Protein 2AB5 (pdb70)

Secondary structure (DSSP, 8-state):
------THHHHHHHHHHHHEEEEEEEETTEEEEEEEE--GGGHHHHHHHHHHHT--EEE---B---S--B--EEEE--HHHIIIIIHHHHHH----TTHHHHHHHHHHHHTT---GGGPPP----SS-SS-HHHHHT-TTHHHHHHHHHHHHEEEEEE------EEEEEE-------HHHHHTT--S----TTS----B--HHHHHHH--TTT-SS---SHHHHHHHHHHHHHTT-HHHHTTS---S--/-------THHHHHHHHHHHHEEEEEEEETTEEEEEEEE--GGGHHHHHHHHHHHS--EEE---B---S--B--EEEE--HHHIIIIIHHHHHH----TTHHHHHHHHHHHHTT--BGGGPPP----SS-SS-HHHHHT-TTHHHHHHHHHHHHEEEEEE--EEEEEE-------HHHHHTT--S-----SS----B--HHHHHHH--TTT-SS---SHHHHHHHHHHHHHTTSHHHHTTS---S--

Solvent-accessible surface area: 26210 Å² total

CATH classification: 3.10.28.10 (+1 more: 3.10.28.10)

Sequence (495 aa):
KLNTDNPIYAYIVGLFEGDGWITISKKGKYLLYELGIEHIRDIQLLYKIKNILGIGKVTIKKLKKDGTIKECKFNVRNKNHLKNIIIPIFNKYPLTNKHYDYLYFKDNLLKDIKYYNDLSYYLRPIKPFNTTEDILNKNYFSSWLIGFFEAKSCFSIYKPNKKKTASFEVSNNNEVLAIKSYLKINNNIYNEFNNSKTTKSINDIKNVVFINNNPIKLLGYKKLQYLLFLKDLRTITKYNNYFKIPSKYHKLNTDNPIYAYIVGLFEGDGWITISKKGKYLLYELGIEHIRDIQLLYKIKNILGIGKVTIKKLKKDGTIKECKFNVRNKNHLKNIIIPIFNKYPLTNKHYDYLYFKDNLLKDIKYYNDLSYYLRPIKPFNTTEDILNKNYFSSWLIGFFEAKSCFSIYKKTASFEVSNNNEVLAIKSYLKINNNIYNEFNNSKTTKSINDIKNVVFINNNPIKLLGYKKLQYLLFLKDLRTITKYNNYFKIPSKY

B-factor: mean 38.39, std 15.93, range [10.38, 107.74]

Organism: Saccharomyces cerevisiae (strain ATCC 204508 / S288c) (NCBI:txid559292)

Nearest PDB structures (foldseek):
  2ab5-assembly1_A  TM=1.003E+00  e=1.690E-45  Saccharomyces cerevisiae
  2ab5-assembly1_B  TM=9.841E-01  e=4.768E-43  Saccharomyces cerevisiae
  2qoj-assembly1_Z  TM=9.303E-01  e=8.336E-30  Aspergillus nidulans FGSC A4
  3eh8-assembly3_G  TM=9.379E-01  e=1.084E-28  Aspergillus nidulans
  3uvf-assembly2_B  TM=9.415E-01  e=1.457E-26  Trichoderma reesei

GO terms:
  GO:0003723 RNA binding (F, IDA)
  GO:0090615 mitochondrial mRNA processing (P, IDA)
  GO:0000372 Group I intron splicing (P, IDA)
  GO:0005739 mitochondrion (C, IC)
  GO:0090615 mitochondrial mRNA processing (P, IMP)
  GO:0006397 mRNA processing (P, IDA)

InterPro domains:
  IPR004860 Homing endonuclease, LAGLIDADG domain [PF00961] (269-367)
  IPR004860 Homing endonuclease, LAGLIDADG domain [PF00961] (405-499)
  IPR005797 Cytochrome b/b6, N-terminal domain [PF00033] (18-199)
  IPR005797 Cytochrome b/b6, N-terminal domain [PS51002] (1-219)
  IPR016174 Di-haem cytochrome, transmembrane [SSF81342] (3-243)
  IPR027387 Cytochrome b/b6-like domain superfamily [G3DSA:1.20.810.10] (2-198)
  IPR027434 Homing endonuclease [G3DSA:3.10.28.10] (250-383)
  IPR027434 Homing endonuclease [G3DSA:3.10.28.10] (384-517)
  IPR027434 Homing endonuclease [SSF55608] (261-371)
  IPR027434 Homing endonuclease [SSF55608] (393-511)
  IPR048259 Cytochrome b/b6, N-terminal domain, eukaryotic/bacterial [cd00284] (8-174)

Foldseek 3Di:
DDDQPDLLLLLVVLQCVQFWAFAWDDDDFWIWTKTKGDAPQFQVVLVVVCVVQVDWDKAKDWDAVVGDTHIIMTMHGDLVSCVPGVLVSCVVNPFWLSSVRVVLSVVCSVVVPTTPVVRDDDDRDLDTPDALVRLLPDPSNLSSVQSNCLRFKAWDWDDDVHPIFTKIKGWASDSNVNCCVVLVPDAFDFQDPPGTMIDGDLVSVVSVLSQVVDPRHNDGVSRVRNLVRLVVLCVDVVNVVVDPNDPHD/DADDAPDLLLLLVQLQCVQFWAWAWDDDDQWIWTKTKGDAPQFQVVLVVVCVVQVAWDKAKDWDAVVGDTHIIMTMHGDLVSCVGGVLVSCVVNPFWLSSVNVVLSVVCSVVVDITPVVRDDDDRDPDTPDALVVLLVDPSNLSSVQSNCLRFKAWDAPPHWTKIKGWAPTSNVNVCVVLVPDQDDWQDPNGIMIDTDQVSVVSVLSQVPDPRHNDTVSRVRNLVNLVVLCPDVVRVVVDPSDDDD

Radius of gyration: 25.49 Å; Cα contacts (8 Å, |Δi|>4): 781; chains: 2; bounding box: 71×50×75 Å

Structure (mmCIF, N/CA/C/O backbone):
data_2AB5
#
_entry.id   2AB5
#
_cell.length_a   63.600
_cell.length_b   80.200
_cell.length_c   66.400
_cell.angle_alpha   90.00
_cell.angle_beta   115.50
_cell.angle_gamma   90.00
#
_symmetry.space_group_name_H-M   'P 1 21 1'
#
loop_
_entity.id
_entity.type
_entity.pdbx_description
1 polymer 'mRNA maturase'
2 non-polymer 'SULFATE ION'
3 water water
#
loop_
_atom_site.group_PDB
_atom_site.id
_atom_site.type_symbol
_atom_site.label_atom_id
_atom_site.label_alt_id
_atom_site.label_comp_id
_atom_site.label_asym_id
_atom_site.label_entity_id
_atom_site.label_seq_id
_atom_site.pdbx_PDB_ins_code
_atom_site.Cartn_x
_atom_site.Cartn_y
_atom_site.Cartn_z
_atom_site.occupancy
_atom_site.B_iso_or_equiv
_atom_site.auth_seq_id
_atom_site.auth_comp_id
_atom_site.auth_asym_id
_atom_site.auth_atom_id
_atom_site.pdbx_PDB_model_num
ATOM 1 N N . LYS A 1 9 ? 10.008 42.506 6.180 1.00 58.52 257 LYS A N 1
ATOM 2 C CA . LYS A 1 9 ? 8.557 42.396 6.280 1.00 58.73 257 LYS A CA 1
ATOM 3 C C . LYS A 1 9 ? 8.031 41.160 5.536 1.00 58.55 257 LYS A C 1
ATOM 4 O O . LYS A 1 9 ? 8.446 40.875 4.407 1.00 55.95 257 LYS A O 1
ATOM 10 N N . LEU A 1 10 ? 7.112 40.437 6.179 1.00 57.96 258 LEU A N 1
ATOM 11 C CA . LEU A 1 10 ? 6.510 39.226 5.610 1.00 54.84 258 LEU A CA 1
ATOM 12 C C . LEU A 1 10 ? 5.484 39.554 4.530 1.00 51.10 258 LEU A C 1
ATOM 13 O O . LEU A 1 10 ? 4.624 40.414 4.724 1.00 49.02 258 LEU A O 1
ATOM 18 N N . ASN A 1 11 ? 5.579 38.866 3.396 1.00 48.23 259 ASN A N 1
ATOM 19 C CA . ASN A 1 11 ? 4.624 39.078 2.318 1.00 49.03 259 ASN A CA 1
ATOM 20 C C . ASN A 1 11 ? 3.337 38.340 2.725 1.00 47.86 259 ASN A C 1
ATOM 21 O O . ASN A 1 11 ? 3.361 37.135 3.006 1.00 49.33 259 ASN A O 1
ATOM 26 N N . THR A 1 12 ? 2.222 39.065 2.756 1.00 41.69 260 THR A N 1
ATOM 27 C CA . THR A 1 12 ? 0.948 38.495 3.176 1.00 40.37 260 THR A CA 1
ATOM 28 C C . THR A 1 12 ? -0.120 38.409 2.068 1.00 41.70 260 THR A C 1
ATOM 29 O O . THR A 1 12 ? -1.330 38.458 2.337 1.00 41.97 260 THR A O 1
ATOM 33 N N . ASP A 1 13 ? 0.330 38.265 0.828 1.00 39.21 261 ASP A N 1
ATOM 34 C CA . ASP A 1 13 ? -0.576 38.162 -0.314 1.00 41.05 261 ASP A CA 1
ATOM 35 C C . ASP A 1 13 ? -1.237 36.799 -0.471 1.00 37.17 261 ASP A C 1
ATOM 36 O O . ASP A 1 13 ? -2.187 36.659 -1.229 1.00 34.86 261 ASP A O 1
ATOM 41 N N . ASN A 1 14 ? -0.721 35.802 0.238 1.00 33.97 262 ASN A N 1
ATOM 42 C CA . ASN A 1 14 ? -1.247 34.453 0.138 1.00 31.73 262 ASN A CA 1
ATOM 43 C C . ASN A 1 14 ? -2.539 34.256 0.921 1.00 27.17 262 ASN A C 1
ATOM 44 O O . ASN A 1 14 ? -2.564 34.390 2.144 1.00 26.76 262 ASN A O 1
ATOM 49 N N . PRO A 1 15 ? -3.638 33.934 0.217 1.00 25.25 263 PRO A N 1
ATOM 50 C CA . PRO A 1 15 ? -4.917 33.725 0.898 1.00 23.38 263 PRO A CA 1
ATOM 51 C C . PRO A 1 15 ? -4.909 32.525 1.843 1.00 19.06 263 PRO A C 1
ATOM 52 O O . PRO A 1 15 ? -5.859 32.338 2.584 1.00 15.40 263 PRO A O 1
ATOM 56 N N . ILE A 1 16 ? -3.858 31.702 1.824 1.00 19.74 264 ILE A N 1
ATOM 57 C CA . ILE A 1 16 ? -3.872 30.558 2.740 1.00 19.99 264 ILE A CA 1
ATOM 58 C C . ILE A 1 16 ? -3.688 31.040 4.187 1.00 17.89 264 ILE A C 1
ATOM 59 O O . ILE A 1 16 ? -4.003 30.328 5.149 1.00 17.95 264 ILE A O 1
ATOM 64 N N . TYR A 1 17 ? -3.211 32.273 4.331 1.00 20.12 265 TYR A N 1
ATOM 65 C CA . TYR A 1 17 ? -3.028 32.883 5.655 1.00 20.73 265 TYR A CA 1
ATOM 66 C C . TYR A 1 17 ? -4.401 33.236 6.217 1.00 18.36 265 TYR A C 1
ATOM 67 O O . TYR A 1 17 ? -4.594 33.290 7.431 1.00 19.95 265 TYR A O 1
ATOM 76 N N . ALA A 1 18 ? -5.363 33.489 5.333 1.00 21.85 266 ALA A N 1
ATOM 77 C CA . ALA A 1 18 ? -6.734 33.807 5.774 1.00 21.86 266 ALA A CA 1
ATOM 78 C C . ALA A 1 18 ? -7.374 32.505 6.229 1.00 22.90 266 ALA A C 1
ATOM 79 O O . ALA A 1 18 ? -8.214 32.483 7.128 1.00 23.64 266 ALA A O 1
ATOM 81 N N . TYR A 1 19 ? -6.983 31.415 5.571 1.00 23.12 267 TYR A N 1
ATOM 82 C CA . TYR A 1 19 ? -7.479 30.100 5.921 1.00 22.11 267 TYR A CA 1
ATOM 83 C C . TYR A 1 19 ? -6.904 29.800 7.308 1.00 23.41 267 TYR A C 1
ATOM 84 O O . TYR A 1 19 ? -7.608 29.306 8.184 1.00 25.40 267 TYR A O 1
ATOM 93 N N . ILE A 1 20 ? -5.622 30.107 7.509 1.00 24.04 268 ILE A N 1
ATOM 94 C CA . ILE A 1 20 ? -4.997 29.883 8.813 1.00 25.78 268 ILE A CA 1
ATOM 95 C C . ILE A 1 20 ? -5.754 30.659 9.898 1.00 23.03 268 ILE A C 1
ATOM 96 O O . ILE A 1 20 ? -6.082 30.105 10.944 1.00 24.70 268 ILE A O 1
ATOM 101 N N . VAL A 1 21 ? -6.028 31.938 9.657 1.00 20.72 269 VAL A N 1
ATOM 102 C CA . VAL A 1 21 ? -6.756 32.733 10.644 1.00 19.38 269 VAL A CA 1
ATOM 103 C C . VAL A 1 21 ? -8.115 32.098 10.910 1.00 19.41 269 VAL A C 1
ATOM 104 O O . VAL A 1 21 ? -8.581 32.033 12.052 1.00 18.53 269 VAL A O 1
ATOM 108 N N . GLY A 1 22 ? -8.755 31.618 9.849 1.00 22.81 270 GLY A N 1
ATOM 109 C CA . GLY A 1 22 ? -10.058 30.989 10.002 1.00 17.19 270 GLY A CA 1
ATOM 110 C C . GLY A 1 22 ? -9.988 29.751 10.885 1.00 21.27 270 GLY A C 1
ATOM 111 O O . GLY A 1 22 ? -10.910 29.489 11.663 1.00 19.15 270 GLY A O 1
ATOM 112 N N . LEU A 1 23 ? -8.900 28.986 10.760 1.00 19.56 271 LEU A N 1
ATOM 113 C CA . LEU A 1 23 ? -8.695 27.772 11.550 1.00 21.16 271 LEU A CA 1
ATOM 114 C C . LEU A 1 23 ? -8.424 28.104 13.020 1.00 22.91 271 LEU A C 1
ATOM 115 O O . LEU A 1 23 ? -9.004 27.497 13.917 1.00 18.49 271 LEU A O 1
ATOM 120 N N . PHE A 1 24 ? -7.535 29.062 13.269 1.00 25.79 272 PHE A N 1
ATOM 121 C CA . PHE A 1 24 ? -7.239 29.442 14.645 1.00 24.12 272 PHE A CA 1
ATOM 122 C C . PHE A 1 24 ? -8.445 30.077 15.332 1.00 23.05 272 PHE A C 1
ATOM 123 O O . PHE A 1 24 ? -8.709 29.814 16.505 1.00 20.28 272 PHE A O 1
ATOM 131 N N . GLU A 1 25 ? -9.196 30.898 14.610 1.00 23.04 273 GLU A N 1
ATOM 132 C CA . GLU A 1 25 ? -10.366 31.521 15.220 1.00 22.95 273 GLU A CA 1
ATOM 133 C C . GLU A 1 25 ? -11.348 30.454 15.685 1.00 24.53 273 GLU A C 1
ATOM 134 O O . GLU A 1 25 ? -12.069 30.641 16.666 1.00 26.86 273 GLU A O 1
ATOM 140 N N . GLY A 1 26 ? -11.361 29.322 14.991 1.00 27.91 274 GLY A N 1
ATOM 141 C CA . GLY A 1 26 ? -12.269 28.255 15.358 1.00 28.30 274 GLY A CA 1
ATOM 142 C C . GLY A 1 26 ? -11.806 27.333 16.474 1.00 31.87 274 GLY A C 1
ATOM 143 O O . GLY A 1 26 ? -12.580 27.034 17.369 1.00 37.13 274 GLY A O 1
ATOM 144 N N . ASP A 1 27 ? -10.558 26.878 16.435 1.00 31.96 275 ASP A N 1
ATOM 145 C CA . ASP A 1 27 ? -10.045 25.958 17.455 1.00 31.08 275 ASP A CA 1
ATOM 146 C C . ASP A 1 27 ? -8.817 26.481 18.196 1.00 30.80 275 ASP A C 1
ATOM 147 O O . ASP A 1 27 ? -8.249 25.775 19.023 1.00 32.00 275 ASP A O 1
ATOM 152 N N . GLY A 1 28 ? -8.389 27.697 17.884 1.00 29.27 276 GLY A N 1
ATOM 153 C CA . GLY A 1 28 ? -7.213 28.229 18.540 1.00 26.02 276 GLY A CA 1
ATOM 154 C C . GLY A 1 28 ? -7.469 29.332 19.544 1.00 24.95 276 GLY A C 1
ATOM 155 O O . GLY A 1 28 ? -8.607 29.614 19.939 1.00 22.48 276 GLY A O 1
ATOM 156 N N . TRP A 1 29 ? -6.378 29.968 19.945 1.00 27.35 277 TRP A N 1
ATOM 157 C CA . TRP A 1 29 ? -6.410 31.052 20.911 1.00 24.43 277 TRP A CA 1
ATOM 158 C C . TRP A 1 29 ? -5.122 31.841 20.769 1.00 25.99 277 TRP A C 1
ATOM 159 O O . TRP A 1 29 ? -4.098 31.301 20.343 1.00 26.33 277 TRP A O 1
ATOM 170 N N . ILE A 1 30 ? -5.188 33.127 21.103 1.00 27.31 278 ILE A N 1
ATOM 171 C CA . ILE A 1 30 ? -4.026 34.003 21.074 1.00 26.79 278 ILE A CA 1
ATOM 172 C C . ILE A 1 30 ? -4.225 34.794 22.366 1.00 27.79 278 ILE A C 1
ATOM 173 O O . ILE A 1 30 ? -5.091 35.665 22.477 1.00 26.79 278 ILE A O 1
ATOM 178 N N . THR A 1 31 ? -3.420 34.446 23.359 1.00 27.27 279 THR A N 1
ATOM 179 C CA . THR A 1 31 ? -3.555 35.020 24.684 1.00 28.87 279 THR A CA 1
ATOM 180 C C . THR A 1 3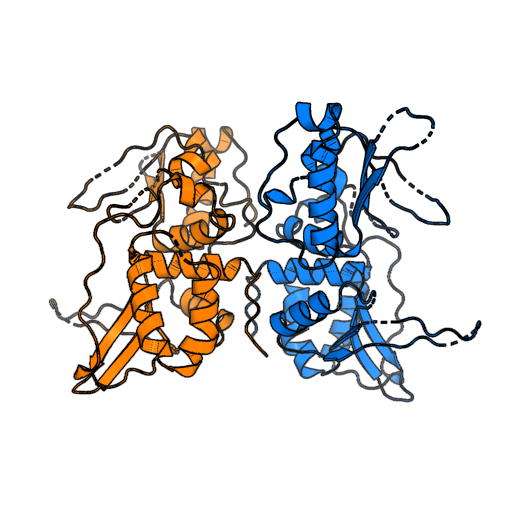1 ? -2.258 35.408 25.381 1.00 28.44 279 THR A C 1
ATOM 181 O O . THR A 1 31 ? -1.169 35.010 24.974 1.00 29.80 279 THR A O 1
ATOM 185 N N . ILE A 1 32 ? -2.405 36.181 26.451 1.00 32.57 280 ILE A N 1
ATOM 186 C CA . ILE A 1 32 ? -1.283 36.597 27.291 1.00 33.94 280 ILE A CA 1
ATOM 187 C C . ILE A 1 32 ? -1.619 35.981 28.651 1.00 33.25 280 ILE A C 1
ATOM 188 O O . ILE A 1 32 ? -2.693 36.223 29.192 1.00 31.79 280 ILE A O 1
ATOM 193 N N . SER A 1 33 ? -0.716 35.176 29.192 1.00 35.58 281 SER A N 1
ATOM 194 C CA . SER A 1 33 ? -0.970 34.529 30.473 1.00 39.88 281 SER A CA 1
ATOM 195 C C . SER A 1 33 ? 0.148 34.778 31.471 1.00 41.41 281 SER A C 1
ATOM 196 O O . SER A 1 33 ? 1.298 35.009 31.093 1.00 40.45 281 SER A O 1
ATOM 199 N N . LYS A 1 34 ? -0.212 34.718 32.748 1.00 46.05 282 LYS A N 1
ATOM 200 C CA . LYS A 1 34 ? 0.714 34.929 33.856 1.00 49.24 282 LYS A CA 1
ATOM 201 C C . LYS A 1 34 ? 1.612 33.718 34.065 1.00 52.08 282 LYS A C 1
ATOM 202 O O . LYS A 1 34 ? 1.303 32.616 33.621 1.00 52.69 282 LYS A O 1
ATOM 206 N N . LYS A 1 35 ? 2.734 33.940 34.736 1.00 57.45 283 LYS A N 1
ATOM 207 C CA . LYS A 1 35 ? 3.694 32.884 35.049 1.00 61.54 283 LYS A CA 1
ATOM 208 C C . LYS A 1 35 ? 4.489 33.437 36.220 1.00 63.66 283 LYS A C 1
ATOM 209 O O . LYS A 1 35 ? 5.725 33.462 36.212 1.00 64.08 283 LYS A O 1
ATOM 212 N N . GLY A 1 36 ? 3.745 33.885 37.227 1.00 65.20 284 GLY A N 1
ATOM 213 C CA . GLY A 1 36 ? 4.346 34.484 38.402 1.00 66.16 284 GLY A CA 1
ATOM 214 C C . GLY A 1 36 ? 4.348 35.982 38.163 1.00 65.98 284 GLY A C 1
ATOM 215 O O . GLY A 1 36 ? 3.291 36.612 38.147 1.00 66.41 284 GLY A O 1
ATOM 216 N N . LYS A 1 37 ? 5.532 36.552 37.967 1.00 65.43 285 LYS A N 1
ATOM 217 C CA . LYS A 1 37 ? 5.652 37.980 37.701 1.00 64.72 285 LYS A CA 1
ATOM 218 C C . LYS A 1 37 ? 5.697 38.214 36.195 1.00 62.02 285 LYS A C 1
ATOM 219 O O . LYS A 1 37 ? 5.281 39.263 35.711 1.00 60.93 285 LYS A O 1
ATOM 225 N N . TYR A 1 38 ? 6.206 37.219 35.470 1.00 60.55 286 TYR A N 1
ATOM 226 C CA . TYR A 1 38 ? 6.334 37.273 34.013 1.00 59.22 286 TYR A CA 1
ATOM 227 C C . TYR A 1 38 ? 5.019 37.112 33.239 1.00 54.36 286 TYR A C 1
ATOM 228 O O . TYR A 1 38 ? 3.941 37.001 33.822 1.00 53.85 286 TYR A O 1
ATOM 237 N N . LEU A 1 39 ? 5.134 37.096 31.913 1.00 49.40 287 LEU A N 1
ATOM 238 C CA . LEU A 1 39 ? 3.989 36.950 31.015 1.00 42.92 287 LEU A CA 1
ATOM 239 C C . LEU A 1 39 ? 4.295 36.010 29.857 1.00 38.78 287 LEU A C 1
ATOM 240 O O . LEU A 1 39 ? 5.338 36.112 29.227 1.00 36.32 287 LEU A O 1
ATOM 245 N N . LEU A 1 40 ? 3.392 35.085 29.573 1.00 36.94 288 LEU A N 1
ATOM 246 C CA . LEU A 1 40 ? 3.611 34.206 28.434 1.00 37.97 288 LEU A CA 1
ATOM 247 C C . LEU A 1 40 ? 2.710 34.677 27.291 1.00 33.99 288 LEU A C 1
ATOM 248 O O . LEU A 1 40 ? 1.519 34.914 27.487 1.00 30.95 288 LEU A O 1
ATOM 253 N N . TYR A 1 41 ? 3.283 34.850 26.109 1.00 32.30 289 TYR A N 1
ATOM 254 C CA . TYR A 1 41 ? 2.476 35.246 24.961 1.00 31.48 289 TYR A CA 1
ATOM 255 C C . TYR A 1 41 ? 2.370 33.980 24.138 1.00 29.97 289 TYR A C 1
ATOM 256 O O . TYR A 1 41 ? 3.382 33.339 23.861 1.00 31.62 289 TYR A O 1
ATOM 265 N N . GLU A 1 42 ? 1.158 33.607 23.747 1.00 28.21 290 GLU A N 1
ATOM 266 C CA . GLU A 1 42 ? 1.021 32.398 22.976 1.00 25.66 290 GLU A CA 1
ATOM 267 C C . GLU A 1 42 ? -0.100 32.339 21.944 1.00 28.07 290 GLU A C 1
ATOM 268 O O . GLU A 1 42 ? -1.256 32.658 22.246 1.00 23.68 290 GLU A O 1
ATOM 274 N N . LEU A 1 43 ? 0.262 31.949 20.720 1.00 24.20 291 LEU A N 1
ATOM 275 C CA . LEU A 1 43 ? -0.733 31.724 19.671 1.00 25.73 291 LEU A CA 1
ATOM 276 C C . LEU A 1 43 ? -0.742 30.200 19.731 1.00 25.00 291 LEU A C 1
ATOM 277 O O . LEU A 1 43 ? 0.308 29.567 19.603 1.00 23.02 291 LEU A O 1
ATOM 282 N N . GLY A 1 44 ? -1.903 29.602 19.952 1.00 21.89 292 GLY A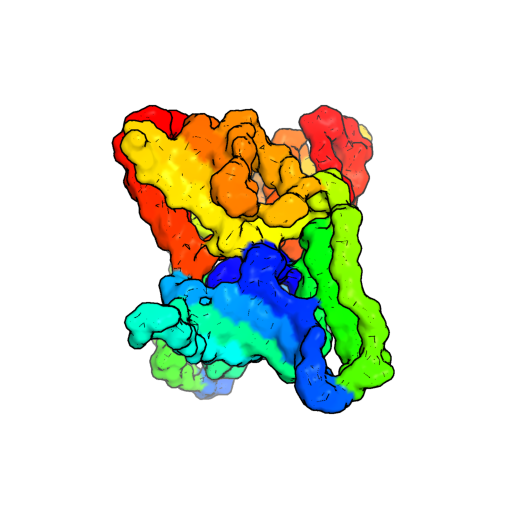 N 1
ATOM 283 C CA . GLY A 1 44 ? -1.914 28.162 20.036 1.00 22.35 292 GLY A CA 1
ATOM 284 C C . GLY A 1 44 ? -3.163 27.516 19.499 1.00 21.91 292 GLY A C 1
ATOM 285 O O . GLY A 1 44 ? -4.161 28.191 19.230 1.00 17.66 292 GLY A O 1
ATOM 286 N N . ILE A 1 45 ? -3.096 26.197 19.345 1.00 22.12 293 ILE A N 1
ATOM 287 C CA . ILE A 1 45 ? -4.225 25.435 18.847 1.00 25.06 293 ILE A CA 1
ATOM 288 C C . ILE A 1 45 ? -4.123 23.971 19.280 1.00 25.81 293 ILE A C 1
ATOM 289 O O . ILE A 1 45 ? -3.042 23.372 19.279 1.00 27.61 293 ILE A O 1
ATOM 294 N N . GLU A 1 46 ? -5.259 23.401 19.651 1.00 25.14 294 GLU A N 1
ATOM 295 C CA . GLU A 1 46 ? -5.306 22.025 20.089 1.00 29.86 294 GLU A CA 1
ATOM 296 C C . GLU A 1 46 ? -6.339 21.286 19.254 1.00 31.30 294 GLU A C 1
ATOM 297 O O . GLU A 1 46 ? -7.459 21.761 19.080 1.00 33.11 294 GLU A O 1
ATOM 311 N N . HIS A 1 48 ? -7.556 16.991 17.792 1.00 28.80 296 HIS A N 1
ATOM 312 C CA . HIS A 1 48 ? -7.502 15.564 18.089 1.00 27.78 296 HIS A CA 1
ATOM 313 C C . HIS A 1 48 ? -6.314 14.982 17.351 1.00 26.99 296 HIS A C 1
ATOM 314 O O . HIS A 1 48 ? -5.807 15.601 16.409 1.00 25.49 296 HIS A O 1
ATOM 321 N N . ILE A 1 49 ? -5.865 13.805 17.784 1.00 22.99 297 ILE A N 1
ATOM 322 C CA . ILE A 1 49 ? -4.714 13.144 17.161 1.00 20.62 297 ILE A CA 1
ATOM 323 C C . ILE A 1 49 ? -4.890 12.894 15.648 1.00 18.96 297 ILE A C 1
ATOM 324 O O . ILE A 1 49 ? -3.917 12.822 14.903 1.00 14.46 297 ILE A O 1
ATOM 329 N N . ARG A 1 50 ? -6.137 12.757 15.210 1.00 17.91 298 ARG A N 1
ATOM 330 C CA . ARG A 1 50 ? -6.457 12.542 13.805 1.00 18.35 298 ARG A CA 1
ATOM 331 C C . ARG A 1 50 ? -5.922 13.704 12.927 1.00 18.28 298 ARG A C 1
ATOM 332 O O . ARG A 1 50 ? -5.702 13.533 11.727 1.00 24.97 298 ARG A O 1
ATOM 340 N N . ASP A 1 51 ? -5.692 14.874 13.518 1.00 19.54 299 ASP A N 1
ATOM 341 C CA . ASP A 1 51 ? -5.161 16.019 12.760 1.00 20.59 299 ASP A CA 1
ATOM 342 C C . ASP A 1 51 ? -3.716 16.427 13.076 1.00 22.76 299 ASP A C 1
ATOM 343 O O . ASP A 1 51 ? -3.324 17.570 12.835 1.00 23.56 299 ASP A O 1
ATOM 348 N N . ILE A 1 52 ? -2.913 15.508 13.594 1.00 21.18 300 ILE A N 1
ATOM 349 C CA . ILE A 1 52 ? -1.532 15.860 13.908 1.00 24.96 300 ILE A CA 1
ATOM 350 C C . ILE A 1 52 ? -0.775 16.268 12.644 1.00 24.57 300 ILE A C 1
ATOM 351 O O . ILE A 1 52 ? 0.085 17.156 12.677 1.00 25.78 300 ILE A O 1
ATOM 356 N N . GLN A 1 53 ? -1.102 15.633 11.525 1.00 21.10 301 GLN A N 1
ATOM 357 C CA . GLN A 1 53 ? -0.455 15.971 10.262 1.00 23.85 301 GLN A CA 1
ATOM 358 C C . GLN A 1 53 ? -0.809 17.400 9.855 1.00 24.09 301 GLN A C 1
ATOM 359 O O . GLN A 1 53 ? 0.010 18.112 9.268 1.00 26.02 301 GLN A O 1
ATOM 365 N N . LEU A 1 54 ? -2.037 17.809 10.162 1.00 24.06 302 LEU A N 1
ATOM 366 C CA . LEU A 1 54 ? -2.488 19.158 9.852 1.00 23.91 302 LEU A CA 1
ATOM 367 C C . LEU A 1 54 ? -1.664 20.181 10.653 1.00 26.86 302 LEU A C 1
ATOM 368 O O . LEU A 1 54 ? -1.305 21.242 10.131 1.00 25.31 302 LEU A O 1
ATOM 373 N N . LEU A 1 55 ? -1.378 19.879 11.919 1.00 24.11 303 LEU A N 1
ATOM 374 C CA . LEU A 1 55 ? -0.590 20.814 12.722 1.00 24.26 303 LEU A CA 1
ATOM 375 C C . LEU A 1 55 ? 0.802 20.962 12.104 1.00 22.28 303 LEU A C 1
ATOM 376 O O . LEU A 1 55 ? 1.342 22.066 12.035 1.00 21.22 303 LEU A O 1
ATOM 381 N N . TYR A 1 56 ? 1.364 19.859 11.611 1.00 24.47 304 TYR A N 1
ATOM 382 C CA . TYR A 1 56 ? 2.669 19.911 10.959 1.00 22.89 304 TYR A CA 1
ATOM 383 C C . TYR A 1 56 ? 2.636 20.735 9.667 1.00 26.43 304 TYR A C 1
ATOM 384 O O . TYR A 1 56 ? 3.648 21.335 9.284 1.00 26.12 304 TYR A O 1
ATOM 393 N N . LYS A 1 57 ? 1.490 20.747 8.985 1.00 23.91 305 LYS A N 1
ATOM 394 C CA . LYS A 1 57 ? 1.352 21.554 7.775 1.00 22.88 305 LYS A CA 1
ATOM 395 C C . LYS A 1 57 ? 1.360 23.027 8.203 1.00 21.87 305 LYS A C 1
ATOM 396 O O . LYS A 1 57 ? 2.059 23.844 7.616 1.00 22.83 305 LYS A O 1
ATOM 402 N N . ILE A 1 58 ? 0.579 23.361 9.227 1.00 20.82 306 ILE A N 1
ATOM 403 C CA . ILE A 1 58 ? 0.548 24.727 9.742 1.00 21.67 306 ILE A CA 1
ATOM 404 C C . ILE A 1 58 ? 1.990 25.171 10.058 1.00 23.79 306 ILE A C 1
ATOM 405 O O . ILE A 1 58 ? 2.440 26.213 9.600 1.00 24.34 306 ILE A O 1
ATOM 410 N N . LYS A 1 59 ? 2.708 24.349 10.822 1.00 25.96 307 LYS A N 1
ATOM 411 C CA . LYS A 1 59 ? 4.093 24.623 11.212 1.00 29.22 307 LYS A CA 1
ATOM 412 C C . LYS A 1 59 ? 5.004 24.935 10.022 1.00 30.20 307 LYS A C 1
ATOM 413 O O . LYS A 1 59 ? 5.784 25.895 10.052 1.00 29.25 307 LYS A O 1
ATOM 419 N N . ASN A 1 60 ? 4.912 24.116 8.982 1.00 29.35 308 ASN A N 1
ATOM 420 C CA . ASN A 1 60 ? 5.731 24.311 7.801 1.00 30.81 308 ASN A CA 1
ATOM 421 C C . ASN A 1 60 ? 5.312 25.500 6.960 1.00 30.86 308 ASN A C 1
ATOM 422 O O . ASN A 1 60 ? 6.134 26.113 6.295 1.00 31.56 308 ASN A O 1
ATOM 427 N N . ILE A 1 61 ? 4.027 25.824 6.989 1.00 29.84 309 ILE A N 1
ATOM 428 C CA . ILE A 1 61 ? 3.513 26.964 6.241 1.00 28.02 309 ILE A CA 1
ATOM 429 C C . ILE A 1 61 ? 3.880 28.288 6.935 1.00 29.01 309 ILE A C 1
ATOM 430 O O . ILE A 1 61 ? 4.209 29.276 6.278 1.00 32.89 309 ILE A O 1
ATOM 435 N N . LEU A 1 62 ? 3.796 28.316 8.259 1.00 22.54 310 LEU A N 1
ATOM 436 C CA . LEU A 1 62 ? 4.125 29.527 8.992 1.00 19.65 310 LEU A CA 1
ATOM 437 C C . LEU A 1 62 ? 5.639 29.666 9.161 1.00 18.99 310 LEU A C 1
ATOM 438 O O . LEU A 1 62 ? 6.137 30.774 9.339 1.00 22.74 310 LEU A O 1
ATOM 443 N N . GLY A 1 63 ? 6.350 28.538 9.101 1.00 19.13 311 GLY A N 1
ATOM 444 C CA . GLY A 1 63 ? 7.800 28.530 9.229 1.00 19.37 311 GLY A CA 1
ATOM 445 C C . GLY A 1 63 ? 8.317 28.706 10.650 1.00 27.14 311 GLY A C 1
ATOM 446 O O . GLY A 1 63 ? 9.511 28.902 10.872 1.00 29.49 311 GLY A O 1
ATOM 447 N N . ILE A 1 64 ? 7.413 28.630 11.618 1.00 31.63 312 ILE A N 1
ATOM 448 C CA . ILE A 1 64 ? 7.750 28.794 13.027 1.00 29.13 312 ILE A CA 1
ATOM 449 C C . ILE A 1 64 ? 6.848 27.892 13.858 1.00 29.79 312 ILE A C 1
ATOM 450 O O . ILE A 1 64 ? 5.955 27.236 13.322 1.00 29.42 312 ILE A O 1
ATOM 4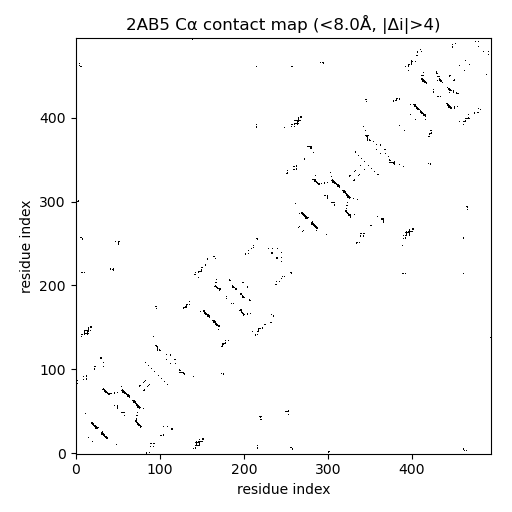55 N N . GLY A 1 65 ? 7.086 27.864 15.167 1.00 29.18 313 GLY A N 1
ATOM 456 C CA . GLY A 1 65 ? 6.248 27.078 16.055 1.00 28.04 313 GLY A CA 1
ATOM 457 C C . GLY A 1 65 ? 6.691 25.668 16.365 1.00 27.50 313 GLY A C 1
ATOM 458 O O . GLY A 1 65 ? 7.643 25.166 15.795 1.00 27.48 313 GLY A O 1
ATOM 459 N N . LYS A 1 66 ? 5.964 25.025 17.272 1.00 28.77 314 LYS A N 1
ATOM 460 C CA . LYS A 1 66 ? 6.268 23.668 17.685 1.00 27.68 314 LYS A CA 1
ATOM 461 C C . LYS A 1 66 ? 5.033 22.800 17.839 1.00 24.57 314 LYS A C 1
ATOM 462 O O . LYS A 1 66 ? 3.992 23.260 18.283 1.00 26.37 314 LYS A O 1
ATOM 468 N N . VAL A 1 67 ? 5.163 21.538 17.453 1.00 25.61 315 VAL A N 1
ATOM 469 C CA . VAL A 1 67 ? 4.068 20.586 17.569 1.00 24.01 315 VAL A CA 1
ATOM 470 C C . VAL A 1 67 ? 4.395 19.621 18.694 1.00 24.23 315 VAL A C 1
ATOM 471 O O . VAL A 1 67 ? 5.502 19.121 18.780 1.00 26.86 315 VAL A O 1
ATOM 475 N N . THR A 1 68 ? 3.414 19.350 19.539 1.00 27.10 316 THR A N 1
ATOM 476 C CA . THR A 1 68 ? 3.602 18.456 20.662 1.00 28.21 316 THR A CA 1
ATOM 477 C C . THR A 1 68 ? 2.369 17.593 20.864 1.00 28.72 316 THR A C 1
ATOM 478 O O . THR A 1 68 ? 1.274 17.901 20.382 1.00 28.84 316 THR A O 1
ATOM 482 N N . ILE A 1 69 ? 2.554 16.500 21.577 1.00 29.77 317 ILE A N 1
ATOM 483 C CA . ILE A 1 69 ? 1.451 15.613 21.870 1.00 32.58 317 ILE A CA 1
ATOM 484 C C . ILE A 1 69 ? 1.223 15.745 23.361 1.00 33.35 317 ILE A C 1
ATOM 485 O O . ILE A 1 69 ? 2.178 15.706 24.137 1.00 32.46 317 ILE A O 1
ATOM 490 N N . LYS A 1 70 ? -0.034 15.934 23.754 1.00 32.73 318 LYS A N 1
ATOM 491 C CA . LYS A 1 70 ? -0.379 16.089 25.162 1.00 35.62 318 LYS A CA 1
ATOM 492 C C . LYS A 1 70 ? -1.133 14.881 25.685 1.00 36.66 318 LYS A C 1
ATOM 493 O O . LYS A 1 70 ? -2.041 14.361 25.031 1.00 36.14 318 LYS A O 1
ATOM 499 N N . LYS A 1 71 ? -0.742 14.431 26.869 1.00 38.06 319 LYS A N 1
ATOM 500 C CA . LYS A 1 71 ? -1.396 13.291 27.480 1.00 42.08 319 LYS A CA 1
ATOM 501 C C . LYS A 1 71 ? -2.209 13.800 28.650 1.00 39.76 319 LYS A C 1
ATOM 502 O O . LYS A 1 71 ? -1.659 14.329 29.614 1.00 43.38 319 LYS A O 1
ATOM 508 N N . LEU A 1 72 ? -3.524 13.662 28.547 1.00 39.07 320 LEU A N 1
ATOM 509 C CA . LEU A 1 72 ? -4.425 14.112 29.601 1.00 38.79 320 LEU A CA 1
ATOM 510 C C . LEU A 1 72 ? -4.749 12.955 30.531 1.00 39.22 320 LEU A C 1
ATOM 511 O O . LEU A 1 72 ? -5.448 12.030 30.139 1.00 38.36 320 LEU A O 1
ATOM 516 N N . LYS A 1 73 ? -4.239 13.005 31.757 1.00 41.45 321 LYS A N 1
ATOM 517 C CA . LYS A 1 73 ? -4.507 11.945 32.720 1.00 44.53 321 LYS A CA 1
ATOM 518 C C . LYS A 1 73 ? -5.914 12.123 33.278 1.00 45.40 321 LYS A C 1
ATOM 519 O O . LYS A 1 73 ? -6.169 13.038 34.059 1.00 45.26 321 LYS A O 1
ATOM 533 N N . LYS A 1 75 ? -9.490 11.031 35.362 1.00 48.49 323 LYS A N 1
ATOM 534 C CA . LYS A 1 75 ? -9.722 10.536 36.720 1.00 51.11 323 LYS A CA 1
ATOM 535 C C . LYS A 1 75 ? -9.959 9.029 36.769 1.00 50.62 323 LYS A C 1
ATOM 536 O O . LYS A 1 75 ? -9.645 8.384 37.769 1.00 50.81 323 LYS A O 1
ATOM 542 N N . ASP A 1 76 ? -10.508 8.467 35.693 1.00 51.37 324 ASP A N 1
ATOM 543 C CA . ASP A 1 76 ? -10.773 7.032 35.645 1.00 50.55 324 ASP A CA 1
ATOM 544 C C . ASP A 1 76 ? -9.498 6.202 35.480 1.00 49.98 324 ASP A C 1
ATOM 545 O O . ASP A 1 76 ? -9.535 4.971 35.538 1.00 50.64 324 ASP A O 1
ATOM 550 N N . GLY A 1 77 ? -8.373 6.875 35.263 1.00 51.55 325 GLY A N 1
ATOM 551 C CA . GLY A 1 77 ? -7.114 6.164 35.112 1.00 51.83 325 GLY A CA 1
ATOM 552 C C . GLY A 1 77 ? -6.633 6.022 33.681 1.00 52.80 325 GLY A C 1
ATOM 553 O O . GLY A 1 77 ? -5.547 5.487 33.429 1.00 51.88 325 GLY A O 1
ATOM 554 N N . THR A 1 78 ? -7.442 6.487 32.737 1.00 53.15 326 THR A N 1
ATOM 555 C CA . THR A 1 78 ? -7.063 6.413 31.332 1.00 54.54 326 THR A CA 1
ATOM 556 C C . THR A 1 78 ? -6.392 7.703 30.883 1.00 56.24 326 THR A C 1
ATOM 557 O O . THR A 1 78 ? -6.665 8.785 31.413 1.00 55.07 326 THR A O 1
ATOM 561 N N . ILE A 1 79 ? -5.498 7.566 29.909 1.00 57.10 327 ILE A N 1
ATOM 562 C CA . ILE A 1 79 ? -4.780 8.695 29.345 1.00 56.98 327 ILE A CA 1
ATOM 563 C C . ILE A 1 79 ? -5.380 9.008 27.976 1.00 56.65 327 ILE A C 1
ATOM 564 O O . ILE A 1 79 ? -5.398 8.159 27.085 1.00 57.37 327 ILE A O 1
ATOM 569 N N . LYS A 1 80 ? -5.898 10.223 27.836 1.00 55.96 328 LYS A N 1
ATOM 570 C CA . LYS A 1 80 ? -6.482 10.691 26.585 1.00 55.46 328 LYS A CA 1
ATOM 571 C C . LYS A 1 80 ? -5.424 11.534 25.877 1.00 54.92 328 LYS A C 1
ATOM 572 O O . LYS A 1 80 ? -4.628 12.220 26.521 1.00 56.91 328 LYS A O 1
ATOM 578 N N . GLU A 1 81 ? -5.407 11.492 24.554 1.00 52.18 329 GLU A N 1
ATOM 579 C CA . GLU A 1 81 ? -4.417 12.260 23.827 1.00 49.05 329 GLU A CA 1
ATOM 580 C C . GLU A 1 81 ? -4.991 13.337 22.924 1.00 45.06 329 GLU A C 1
ATOM 581 O O . GLU A 1 81 ? -6.130 13.256 22.473 1.00 43.96 329 GLU A O 1
ATOM 595 N N . CYS A 1 83 ? -3.210 16.789 20.271 1.00 31.51 331 CYS A N 1
ATOM 596 C CA . CYS A 1 83 ? -1.963 17.328 19.769 1.00 30.57 331 CYS A CA 1
ATOM 597 C C . CYS A 1 83 ? -2.091 18.839 19.787 1.00 29.62 331 CYS A C 1
ATOM 598 O O . CYS A 1 83 ? -3.197 19.376 19.751 1.00 30.89 331 CYS A O 1
ATOM 601 N N . LYS A 1 84 ? -0.959 19.525 19.867 1.00 29.42 332 LYS A N 1
ATOM 602 C CA . LYS A 1 84 ? -0.979 20.972 19.923 1.00 27.51 332 LYS A CA 1
ATOM 603 C C . LYS A 1 84 ? 0.135 21.632 19.148 1.00 26.13 332 LYS A C 1
ATOM 604 O O . LYS A 1 84 ? 1.226 21.080 18.988 1.00 24.92 332 LYS A O 1
ATOM 610 N N . PHE A 1 85 ? -0.166 22.834 18.674 1.00 23.43 333 PHE A N 1
ATOM 611 C CA . PHE A 1 85 ? 0.778 23.648 17.940 1.00 20.31 333 PHE A CA 1
ATOM 612 C C . PHE A 1 85 ? 0.733 25.015 18.612 1.00 20.80 333 PHE A C 1
ATOM 613 O O . PHE A 1 85 ? -0.349 25.521 18.922 1.00 15.73 333 PHE A O 1
ATOM 621 N N . ASN A 1 86 ? 1.903 25.605 18.842 1.00 20.57 334 ASN A N 1
ATOM 622 C CA . ASN A 1 86 ? 1.964 26.924 19.468 1.00 24.07 334 ASN A CA 1
ATOM 623 C C . ASN A 1 86 ? 3.178 27.731 19.077 1.00 20.69 334 ASN A C 1
ATOM 624 O O . ASN A 1 86 ? 4.172 27.188 18.597 1.00 21.36 334 ASN A O 1
ATOM 629 N N . VAL A 1 87 ? 3.072 29.045 19.244 1.00 24.64 335 VAL A N 1
ATOM 630 C CA . VAL A 1 87 ? 4.189 29.952 18.959 1.00 26.38 335 VAL A CA 1
ATOM 631 C C . VAL A 1 87 ? 4.343 30.835 20.186 1.00 27.20 335 VAL A C 1
ATOM 632 O O . VAL A 1 87 ? 3.393 31.506 20.587 1.00 25.22 335 VAL A O 1
ATOM 636 N N . ARG A 1 88 ? 5.528 30.813 20.795 1.00 30.41 336 ARG A N 1
ATOM 637 C CA . ARG A 1 88 ? 5.776 31.614 21.996 1.00 33.85 336 ARG A CA 1
ATOM 638 C C . ARG A 1 88 ? 6.893 32.631 21.836 1.00 33.66 336 ARG A C 1
ATOM 639 O O . ARG A 1 88 ? 6.999 33.568 22.624 1.00 36.69 336 ARG A O 1
ATOM 647 N N . ASN A 1 89 ? 7.724 32.449 20.818 1.00 32.36 337 ASN A N 1
ATOM 648 C CA . ASN A 1 89 ? 8.823 33.357 20.583 1.00 32.99 337 ASN A CA 1
ATOM 649 C C . ASN A 1 89 ? 8.288 34.734 20.205 1.00 35.95 337 ASN A C 1
ATOM 650 O O . ASN A 1 89 ? 7.600 34.891 19.190 1.00 35.49 337 ASN A O 1
ATOM 655 N N . LYS A 1 90 ? 8.605 35.722 21.040 1.00 34.22 338 LYS A N 1
ATOM 656 C CA . LYS A 1 90 ? 8.173 37.103 20.840 1.00 34.21 338 LYS A CA 1
ATOM 657 C C . LYS A 1 90 ? 8.518 37.657 19.467 1.00 32.31 338 LYS A C 1
ATOM 658 O O . LYS A 1 90 ? 7.712 38.369 18.867 1.00 29.65 338 LYS A O 1
ATOM 664 N N . ASN A 1 91 ? 9.710 37.339 18.969 1.00 31.01 339 ASN A N 1
ATOM 665 C CA . ASN A 1 91 ? 10.110 37.830 17.660 1.00 31.94 339 ASN A CA 1
ATOM 666 C C . ASN A 1 91 ? 9.303 37.161 16.557 1.00 33.97 339 ASN A C 1
ATOM 667 O O . ASN A 1 91 ? 8.899 37.811 15.595 1.00 31.37 339 ASN A O 1
ATOM 672 N N . HIS A 1 92 ? 9.073 35.861 16.702 1.00 31.25 340 HIS A N 1
ATOM 673 C CA . HIS A 1 92 ? 8.279 35.127 15.733 1.00 29.27 340 HIS A CA 1
ATOM 674 C C . HIS A 1 92 ? 6.859 35.677 15.715 1.00 26.45 340 HIS A C 1
ATOM 675 O O . HIS A 1 92 ? 6.258 35.814 14.659 1.00 27.35 340 HIS A O 1
ATOM 682 N N . LEU A 1 93 ? 6.325 35.988 16.890 1.00 25.05 341 LEU A N 1
ATOM 683 C CA . LEU A 1 93 ? 4.975 36.521 16.976 1.00 28.82 341 LEU A CA 1
ATOM 684 C C . LEU A 1 93 ? 4.862 37.894 16.330 1.00 31.64 341 LEU A C 1
ATOM 685 O O . LEU A 1 93 ? 3.890 38.181 15.615 1.00 32.15 341 LEU A O 1
ATOM 690 N N . LYS A 1 94 ? 5.857 38.738 16.583 1.00 31.04 342 LYS A N 1
ATOM 691 C CA . LYS A 1 94 ? 5.883 40.094 16.036 1.00 32.05 342 LYS A CA 1
ATOM 692 C C . LYS 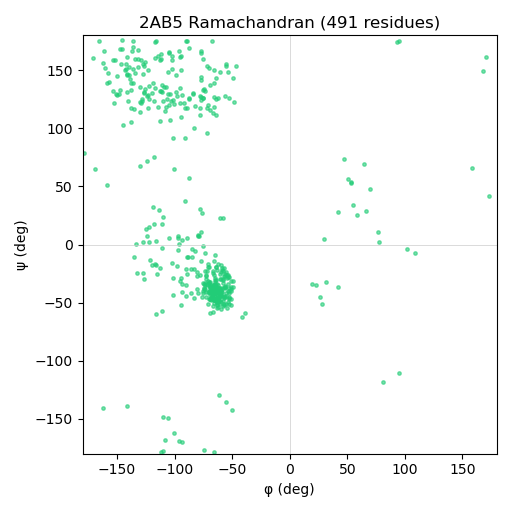A 1 94 ? 6.103 40.111 14.538 1.00 30.20 342 LYS A C 1
ATOM 693 O O . LYS A 1 94 ? 5.460 40.874 13.828 1.00 29.84 342 LYS A O 1
ATOM 699 N N . ASN A 1 95 ? 7.030 39.281 14.068 1.00 28.68 343 ASN A N 1
ATOM 700 C CA . ASN A 1 95 ? 7.375 39.249 12.658 1.00 30.71 343 ASN A CA 1
ATOM 701 C C . ASN A 1 95 ? 6.546 38.376 11.713 1.00 30.90 343 ASN A C 1
ATOM 702 O O . ASN A 1 95 ? 6.560 38.602 10.503 1.00 30.20 343 ASN A O 1
ATOM 707 N N . ILE A 1 96 ? 5.840 37.380 12.236 1.00 27.54 344 ILE A N 1
ATOM 708 C CA . ILE A 1 96 ? 5.055 36.522 11.361 1.00 27.67 344 ILE A CA 1
ATOM 709 C C . ILE A 1 96 ? 3.575 36.632 11.650 1.00 28.25 344 ILE A C 1
ATOM 710 O O . ILE A 1 96 ? 2.787 37.014 10.779 1.00 25.01 344 ILE A O 1
ATOM 715 N N . ILE A 1 97 ? 3.218 36.307 12.893 1.00 27.34 345 ILE A N 1
ATOM 716 C CA . ILE A 1 97 ? 1.835 36.299 13.348 1.00 24.77 345 ILE A CA 1
ATOM 717 C C . ILE A 1 97 ? 1.078 37.621 13.290 1.00 27.12 345 ILE A C 1
ATOM 718 O O . ILE A 1 97 ? -0.091 37.649 12.885 1.00 26.45 345 ILE A O 1
ATOM 723 N N . ILE A 1 98 ? 1.722 38.707 13.710 1.00 27.30 346 ILE A N 1
ATOM 724 C CA . ILE A 1 98 ? 1.072 40.020 13.705 1.00 29.89 346 ILE A CA 1
ATOM 725 C C . ILE A 1 98 ? 0.666 40.466 12.288 1.00 27.90 346 ILE A C 1
ATOM 726 O O . ILE A 1 98 ? -0.464 40.897 12.059 1.00 28.13 346 ILE A O 1
ATOM 731 N N . PRO A 1 99 ? 1.590 40.377 11.327 1.00 25.29 347 PRO A N 1
ATOM 732 C CA . PRO A 1 99 ? 1.295 40.772 9.949 1.00 25.89 347 PRO A CA 1
ATOM 733 C C . PRO A 1 99 ? 0.148 39.959 9.334 1.00 27.59 347 PRO A C 1
ATOM 734 O O . PRO A 1 99 ? -0.679 40.497 8.600 1.00 30.19 347 PRO A O 1
ATOM 738 N N . ILE A 1 100 ? 0.109 38.662 9.629 1.00 26.90 348 ILE A N 1
ATOM 739 C CA . ILE A 1 100 ? -0.936 37.790 9.115 1.00 24.82 348 ILE A CA 1
ATOM 740 C C . ILE A 1 100 ? -2.306 38.205 9.639 1.00 25.52 348 ILE A C 1
ATOM 741 O O . ILE A 1 100 ? -3.265 38.336 8.868 1.00 25.66 348 ILE A O 1
ATOM 746 N N . PHE A 1 101 ? -2.405 38.403 10.948 1.00 22.56 349 PHE A N 1
ATOM 747 C CA . PHE A 1 101 ? -3.673 38.798 11.546 1.00 24.52 349 PHE A CA 1
ATOM 748 C C . PHE A 1 101 ? -4.051 40.241 11.224 1.00 23.84 349 PHE A C 1
ATOM 749 O O . PHE A 1 101 ? -5.230 40.609 11.280 1.00 26.00 349 PHE A O 1
ATOM 757 N N . ASN A 1 102 ? -3.055 41.053 10.889 1.00 23.41 350 ASN A N 1
ATOM 758 C CA . ASN A 1 102 ? -3.311 42.440 10.513 1.00 24.54 350 ASN A CA 1
ATOM 759 C C . ASN A 1 102 ? -3.944 42.380 9.129 1.00 26.10 350 ASN A C 1
ATOM 760 O O . ASN A 1 102 ? -4.949 43.045 8.861 1.00 26.43 350 ASN A O 1
ATOM 765 N N . LYS A 1 103 ? -3.353 41.561 8.260 1.00 25.75 351 LYS A N 1
ATOM 766 C CA . LYS A 1 103 ? -3.837 41.400 6.891 1.00 26.39 351 LYS A CA 1
ATOM 767 C C . LYS A 1 103 ? -5.203 40.728 6.812 1.00 26.59 351 LYS A C 1
ATOM 768 O O . LYS A 1 103 ? -6.078 41.186 6.079 1.00 27.28 351 LYS A O 1
ATOM 774 N N . TYR A 1 104 ? -5.392 39.656 7.577 1.00 26.70 352 TYR A N 1
ATOM 775 C CA . TYR A 1 104 ? -6.658 38.924 7.564 1.00 27.35 352 TYR A CA 1
ATOM 776 C C . TYR A 1 104 ? -7.289 38.810 8.944 1.00 29.07 352 TYR A C 1
ATOM 777 O O . TYR A 1 104 ? -7.327 37.732 9.529 1.00 30.84 352 TYR A O 1
ATOM 786 N N . PRO A 1 105 ? -7.815 39.925 9.469 1.00 31.50 353 PRO A N 1
ATOM 787 C CA . PRO A 1 105 ? -8.463 40.037 10.782 1.00 31.79 353 PRO A CA 1
ATOM 788 C C . PRO A 1 105 ? -9.533 38.991 11.051 1.00 31.74 353 PRO A C 1
ATOM 789 O O . PRO A 1 105 ? -10.293 38.634 10.143 1.00 30.74 353 PRO A O 1
ATOM 801 N N . LEU A 1 107 ? -13.049 37.525 12.463 1.00 29.97 355 LEU A N 1
ATOM 802 C CA . LEU A 1 107 ? -14.368 38.114 12.253 1.00 31.34 355 LEU A CA 1
ATOM 803 C C . LEU A 1 107 ? -15.289 38.270 13.464 1.00 28.45 355 LEU A C 1
ATOM 804 O O . LEU A 1 107 ? -16.167 39.109 13.445 1.00 28.72 355 LEU A O 1
ATOM 809 N N . THR A 1 108 ? -15.098 37.469 14.500 1.00 28.74 356 THR A N 1
ATOM 810 C CA . THR A 1 108 ? -15.953 37.547 15.675 1.00 32.44 356 THR A CA 1
ATOM 811 C C . THR A 1 108 ? -15.342 38.416 16.771 1.00 33.48 356 THR A C 1
ATOM 812 O O . THR A 1 108 ? -14.369 39.117 16.543 1.00 34.49 356 THR A O 1
ATOM 816 N N . ASN A 1 109 ? -15.929 38.366 17.959 1.00 32.75 357 ASN A N 1
ATOM 817 C CA . ASN A 1 109 ? -15.435 39.129 19.098 1.00 36.17 357 ASN A CA 1
ATOM 818 C C . ASN A 1 109 ? -14.000 38.741 19.448 1.00 33.51 357 ASN A C 1
ATOM 819 O O . ASN A 1 109 ? -13.270 39.510 20.068 1.00 31.91 357 ASN A O 1
ATOM 824 N N . LYS A 1 110 ? -13.615 37.533 19.055 1.00 30.21 358 LYS A N 1
ATOM 825 C CA . LYS A 1 110 ? -12.285 37.011 19.339 1.00 28.92 358 LYS A CA 1
ATOM 826 C C . LYS A 1 110 ? -11.231 37.970 18.817 1.00 27.37 358 LYS A C 1
ATOM 827 O O . LYS A 1 110 ? -10.099 37.984 19.294 1.00 29.83 358 LYS A O 1
ATOM 833 N N . HIS A 1 111 ? -11.612 38.778 17.835 1.00 25.47 359 HIS A N 1
ATOM 834 C CA . HIS A 1 111 ? -10.696 39.754 17.254 1.00 25.66 359 HIS A CA 1
ATOM 835 C C . HIS A 1 111 ? -10.157 40.708 18.337 1.00 27.05 359 HIS A C 1
ATOM 836 O O . HIS A 1 111 ? -9.034 41.220 18.236 1.00 24.95 359 HIS A O 1
ATOM 843 N N . TYR A 1 112 ? -10.968 40.937 19.366 1.00 26.25 360 TYR A N 1
ATOM 844 C CA . TYR A 1 112 ? -10.581 41.794 20.478 1.00 28.48 360 TYR A CA 1
ATOM 845 C C . TYR A 1 112 ? -9.403 41.181 21.243 1.00 29.37 360 TYR A C 1
ATOM 846 O O . TYR A 1 112 ? -8.554 41.910 21.748 1.00 29.08 360 TYR A O 1
ATOM 855 N N . ASP A 1 113 ? -9.363 39.851 21.339 1.00 26.27 361 ASP A N 1
ATOM 856 C CA . ASP A 1 113 ? -8.258 39.183 22.018 1.00 26.68 361 ASP A CA 1
ATOM 857 C C . ASP A 1 113 ? -6.991 39.527 21.253 1.00 28.53 361 ASP A C 1
ATOM 858 O O . ASP A 1 113 ? -5.939 39.769 21.847 1.00 32.37 361 ASP A O 1
ATOM 863 N N . TYR A 1 114 ? -7.091 39.545 19.922 1.00 29.11 362 TYR A N 1
ATOM 864 C CA . TYR A 1 114 ? -5.938 39.864 19.079 1.00 25.01 362 TYR A CA 1
ATOM 865 C C . TYR A 1 114 ? -5.405 41.272 19.309 1.00 23.54 362 TYR A C 1
ATOM 866 O O . TYR A 1 114 ? -4.219 41.459 19.564 1.00 25.80 362 TYR A O 1
ATOM 875 N N . LEU A 1 115 ? -6.278 42.263 19.198 1.00 23.75 363 LEU A N 1
ATOM 876 C CA . LEU A 1 115 ? -5.882 43.650 19.410 1.00 27.00 363 LEU A CA 1
ATOM 877 C C . LEU A 1 115 ? -5.194 43.790 20.769 1.00 28.02 363 LEU A C 1
ATOM 878 O O . LEU A 1 115 ? -4.114 44.358 20.861 1.00 27.76 363 LEU A O 1
ATOM 883 N N . TYR A 1 116 ? -5.822 43.263 21.817 1.00 27.56 364 TYR A N 1
ATOM 884 C CA . TYR A 1 116 ? -5.247 43.311 23.155 1.00 27.59 364 TYR A CA 1
ATOM 885 C C . TYR A 1 116 ? -3.840 42.710 23.142 1.00 29.99 364 TYR A C 1
ATOM 886 O O . TYR A 1 116 ? -2.865 43.338 23.577 1.00 30.42 364 TYR A O 1
ATOM 895 N N . PHE A 1 117 ? -3.759 41.476 22.651 1.00 28.85 365 PHE A N 1
ATOM 896 C CA . PHE A 1 117 ? -2.510 40.720 22.529 1.00 26.77 365 PHE A CA 1
ATOM 897 C C . PHE A 1 117 ? -1.424 41.540 21.811 1.00 28.89 365 PHE A C 1
ATOM 898 O O . PHE A 1 117 ? -0.262 41.619 22.236 1.00 29.20 365 PHE A O 1
ATOM 906 N N . LYS A 1 118 ? -1.825 42.137 20.701 1.00 28.53 366 LYS A N 1
ATOM 907 C CA . LYS A 1 118 ? -0.941 42.926 19.866 1.00 29.33 366 LYS A CA 1
ATOM 908 C C . LYS A 1 118 ? -0.493 44.245 20.490 1.00 28.87 366 LYS A C 1
ATOM 909 O O . LYS A 1 118 ? 0.663 44.638 20.356 1.00 30.09 366 LYS A O 1
ATOM 915 N N . ASP A 1 119 ? -1.395 44.934 21.169 1.00 30.07 367 ASP A N 1
ATOM 916 C CA . ASP A 1 119 ? -1.017 46.204 21.769 1.00 32.32 367 ASP A CA 1
ATOM 917 C C . ASP A 1 119 ? 0.061 45.986 22.831 1.00 31.14 367 ASP A C 1
ATOM 918 O O . ASP A 1 119 ? 1.076 46.685 22.860 1.00 34.46 367 ASP A O 1
ATOM 923 N N . ASN A 1 120 ? -0.143 44.988 23.678 1.00 28.91 368 ASN A N 1
ATOM 924 C CA . ASN A 1 120 ? 0.804 44.695 24.736 1.00 27.98 368 ASN A CA 1
ATOM 925 C C . ASN A 1 120 ? 2.130 44.183 24.248 1.00 29.50 368 ASN A C 1
ATOM 926 O O . ASN A 1 120 ? 3.178 44.623 24.709 1.00 29.66 368 ASN A O 1
ATOM 931 N N . LEU A 1 121 ? 2.087 43.261 23.296 1.00 29.81 369 LEU A N 1
ATOM 932 C CA . LEU A 1 121 ? 3.300 42.703 22.735 1.00 27.39 369 LEU A CA 1
ATOM 933 C C . LEU A 1 121 ? 4.146 43.798 22.093 1.00 29.32 369 LEU A C 1
ATOM 934 O O . LEU A 1 121 ? 5.370 43.833 22.248 1.00 28.46 369 LEU A O 1
ATOM 939 N N . LEU A 1 122 ? 3.500 44.691 21.356 1.00 30.60 370 LEU A N 1
ATOM 940 C CA . LEU A 1 122 ? 4.245 45.745 20.687 1.00 33.07 370 LEU A CA 1
ATOM 941 C C . LEU A 1 122 ? 4.802 46.740 21.692 1.00 34.16 370 LEU A C 1
ATOM 942 O O . LEU A 1 122 ? 5.910 47.240 21.517 1.00 35.02 370 LEU A O 1
ATOM 947 N N . LYS A 1 123 ? 4.043 47.013 22.751 1.00 36.98 371 LYS A N 1
ATOM 948 C CA . LYS A 1 123 ? 4.508 47.924 23.794 1.00 37.47 371 LYS A CA 1
ATOM 949 C C . LYS A 1 123 ? 5.550 47.217 24.645 1.00 39.69 371 LYS A C 1
ATOM 950 O O . LYS A 1 123 ? 6.084 47.782 25.601 1.00 41.64 371 LYS A O 1
ATOM 956 N N . ASP A 1 124 ? 5.818 45.961 24.312 1.00 40.08 372 ASP A N 1
ATOM 957 C CA . ASP A 1 124 ? 6.834 45.203 25.020 1.00 38.95 372 ASP A CA 1
ATOM 958 C C . ASP A 1 124 ? 6.494 44.918 26.483 1.00 39.08 372 ASP A C 1
ATOM 959 O O . ASP A 1 124 ? 7.388 44.781 27.315 1.00 37.50 372 ASP A O 1
ATOM 964 N N . ILE A 1 125 ? 5.209 44.818 26.807 1.00 36.93 373 ILE A N 1
ATOM 965 C CA . ILE A 1 125 ? 4.820 44.535 28.184 1.00 37.16 373 ILE A CA 1
ATOM 966 C C . ILE A 1 125 ? 5.368 43.168 28.604 1.00 39.45 373 ILE A C 1
ATOM 967 O O . ILE A 1 125 ? 5.147 42.160 27.929 1.00 38.92 373 ILE A O 1
ATOM 972 N N . LYS A 1 126 ? 6.097 43.148 29.718 1.00 41.16 374 LYS A N 1
ATOM 973 C CA . LYS A 1 126 ? 6.723 41.929 30.228 1.00 40.37 374 LYS A CA 1
ATOM 974 C C . LYS A 1 126 ? 6.211 41.478 31.583 1.00 40.72 374 LYS A C 1
ATOM 975 O O . LYS A 1 126 ? 6.408 40.329 31.974 1.00 40.11 374 LYS A O 1
ATOM 981 N N . TYR A 1 127 ? 5.564 42.374 32.311 1.00 41.27 375 TYR A N 1
ATOM 982 C CA . TYR A 1 127 ? 5.095 42.021 33.639 1.00 43.30 375 TYR A CA 1
ATOM 983 C C . TYR A 1 127 ? 3.599 42.057 33.816 1.00 42.82 375 TYR A C 1
ATOM 984 O O . TYR A 1 127 ? 2.938 42.994 33.388 1.00 43.64 375 TYR A O 1
ATOM 993 N N . TYR A 1 128 ? 3.072 41.022 34.460 1.00 42.83 376 TYR A N 1
ATOM 994 C CA . TYR A 1 128 ? 1.648 40.936 34.710 1.00 44.45 376 TYR A CA 1
ATOM 995 C C . TYR A 1 128 ? 1.135 42.191 35.406 1.00 47.43 376 TYR A C 1
ATOM 996 O O . TYR A 1 128 ? -0.035 42.544 35.288 1.00 49.75 376 TYR A O 1
ATOM 1005 N N . ASN A 1 129 ? 2.013 42.867 36.135 1.00 50.58 377 ASN A N 1
ATOM 1006 C CA . ASN A 1 129 ? 1.624 44.072 36.859 1.00 52.08 377 ASN A CA 1
ATOM 1007 C C . ASN A 1 129 ? 1.422 45.264 35.937 1.00 50.40 377 ASN A C 1
ATOM 1008 O O . ASN A 1 129 ? 0.710 46.206 36.280 1.00 49.95 377 ASN A O 1
ATOM 1013 N N . ASP A 1 130 ? 2.044 45.222 34.767 1.00 47.69 378 ASP A N 1
ATOM 1014 C CA . ASP A 1 130 ? 1.923 46.317 33.812 1.00 46.72 378 ASP A CA 1
ATOM 1015 C C . ASP A 1 130 ? 0.790 46.054 32.819 1.00 45.87 378 ASP A C 1
ATOM 1016 O O . ASP A 1 130 ? 0.550 46.837 31.901 1.00 40.39 378 ASP A O 1
ATOM 1021 N N . LEU A 1 131 ? 0.082 44.952 33.033 1.00 44.95 379 LEU A N 1
ATOM 1022 C CA . LEU A 1 131 ? -0.996 44.553 32.150 1.00 45.19 379 LEU A CA 1
ATOM 1023 C C . LEU A 1 131 ? -2.358 45.125 32.526 1.00 44.43 379 LEU A C 1
ATOM 1024 O O . LEU A 1 131 ? -2.889 44.837 33.597 1.00 47.44 379 LEU A O 1
ATOM 1029 N N . SER A 1 132 ? -2.925 45.932 31.636 1.00 42.89 380 SER A N 1
ATOM 1030 C CA . SER A 1 132 ? -4.241 46.514 31.872 1.00 41.58 380 SER A CA 1
ATOM 1031 C C . SER A 1 132 ? -5.285 45.401 31.883 1.00 39.93 380 SER A C 1
ATOM 1032 O O . SER A 1 132 ? -5.123 44.376 31.226 1.00 40.39 380 SER A O 1
ATOM 1035 N N . TYR A 1 133 ? -6.355 45.602 32.639 1.00 37.97 381 TYR A N 1
ATOM 1036 C CA . TYR A 1 133 ? -7.417 44.610 32.737 1.00 38.81 381 TYR A CA 1
ATOM 1037 C C . TYR A 1 133 ? -8.078 44.324 31.383 1.00 37.81 381 TYR A C 1
ATOM 1038 O O . TYR A 1 133 ? -8.152 45.204 30.536 1.00 40.18 381 TYR A O 1
ATOM 1047 N N . TYR A 1 134 ? -8.551 43.095 31.181 1.00 37.53 382 TYR A N 1
ATOM 1048 C CA . TYR A 1 134 ? -9.200 42.741 29.918 1.00 35.77 382 TYR A CA 1
ATOM 1049 C C . TYR A 1 134 ? -10.281 41.660 29.961 1.00 33.65 382 TYR A C 1
ATOM 1050 O O . TYR A 1 134 ? -10.069 40.572 30.477 1.00 32.59 382 TYR A O 1
ATOM 1059 N N . LEU A 1 135 ? -11.437 41.972 29.393 1.00 33.40 383 LEU A N 1
ATOM 1060 C CA . LEU A 1 135 ? -12.538 41.014 29.289 1.00 38.33 383 LEU A CA 1
ATOM 1061 C C . LEU A 1 135 ? -13.130 41.162 27.882 1.00 38.07 383 LEU A C 1
ATOM 1062 O O . LEU A 1 135 ? -13.640 42.230 27.520 1.00 34.80 383 LEU A O 1
ATOM 1067 N N . ARG A 1 136 ? -13.065 40.097 27.088 1.00 38.28 384 ARG A N 1
ATOM 1068 C CA . ARG A 1 136 ? -13.569 40.172 25.718 1.00 36.29 384 ARG A CA 1
ATOM 1069 C C . ARG A 1 136 ? -14.953 40.793 25.626 1.00 36.44 384 ARG A C 1
ATOM 1070 O O . ARG A 1 136 ? -15.900 40.328 26.265 1.00 34.06 384 ARG A O 1
ATOM 1078 N N . PRO A 1 137 ? -15.080 41.875 24.841 1.00 36.45 385 PRO A N 1
ATOM 1079 C CA . PRO A 1 137 ? -16.358 42.564 24.654 1.00 39.97 385 PRO A CA 1
ATOM 1080 C C . PRO A 1 137 ? -17.450 41.556 24.373 1.00 45.05 385 PRO A C 1
ATOM 1081 O O . PRO A 1 137 ? -17.187 40.467 23.851 1.00 47.37 385 PRO A O 1
ATOM 1085 N N . ILE A 1 138 ? -18.677 41.922 24.715 1.00 48.91 386 ILE A N 1
ATOM 1086 C CA . ILE A 1 138 ? -19.807 41.034 24.524 1.00 49.52 386 ILE A CA 1
ATOM 1087 C C . ILE A 1 138 ? -20.523 41.313 23.209 1.00 49.18 386 ILE A C 1
ATOM 1088 O O . ILE A 1 138 ? -21.080 40.411 22.595 1.00 47.91 386 ILE A O 1
ATOM 1093 N N . LYS A 1 139 ? -20.498 42.570 22.787 1.00 51.90 387 LYS A N 1
ATOM 1094 C CA . LYS A 1 139 ? -21.125 42.987 21.539 1.00 55.38 387 LYS A CA 1
ATOM 1095 C C . LYS A 1 139 ? -20.226 42.578 20.365 1.00 56.53 387 LYS A C 1
ATOM 1096 O O . LYS A 1 139 ? -18.999 42.675 20.452 1.00 58.40 387 LYS A O 1
ATOM 1102 N N . PRO A 1 140 ? -20.824 42.124 19.252 1.00 54.34 388 PRO A N 1
ATOM 1103 C CA . PRO A 1 140 ? -20.044 41.711 18.080 1.00 51.47 388 PRO A CA 1
ATOM 1104 C C . PRO A 1 140 ? -19.259 42.867 17.457 1.00 50.24 388 PRO A C 1
ATOM 1105 O O . PRO A 1 140 ? -19.735 44.001 17.420 1.00 51.09 388 PRO A O 1
ATOM 1109 N N . PHE A 1 141 ? -18.053 42.572 16.974 1.00 47.82 389 PHE A N 1
ATOM 1110 C CA . PHE A 1 141 ? -17.200 43.581 16.353 1.00 43.53 389 PHE A CA 1
ATOM 1111 C C . PHE A 1 141 ? -17.699 43.936 14.952 1.00 42.16 389 PHE A C 1
ATOM 1112 O O . PHE A 1 141 ? -17.699 45.093 14.556 1.00 41.92 389 PHE A O 1
ATOM 1120 N N . ASN A 1 142 ? -18.109 42.922 14.203 1.00 40.37 390 ASN A N 1
ATOM 1121 C CA . ASN A 1 142 ? -18.597 43.113 12.849 1.00 38.66 390 ASN A CA 1
ATOM 1122 C C . ASN A 1 142 ? -20.091 42.824 12.736 1.00 37.74 390 ASN A C 1
ATOM 1123 O O . ASN A 1 142 ? -20.680 42.138 13.566 1.00 36.75 390 ASN A O 1
ATOM 1128 N N . THR A 1 143 ? -20.699 43.352 11.686 1.00 38.47 391 THR A N 1
ATOM 1129 C CA . THR A 1 143 ? -22.095 43.062 11.415 1.00 39.27 391 THR A CA 1
ATOM 1130 C C . THR A 1 143 ? -22.039 42.079 10.241 1.00 38.83 391 THR A C 1
ATOM 1131 O O . THR A 1 143 ? -20.994 41.925 9.593 1.00 36.47 391 THR A O 1
ATOM 1135 N N . THR A 1 144 ? -23.158 41.421 9.969 1.00 39.12 392 THR A N 1
ATOM 1136 C CA . THR A 1 144 ? -23.239 40.480 8.863 1.00 37.96 392 THR A CA 1
ATOM 1137 C C . THR A 1 144 ? -22.792 41.124 7.556 1.00 37.64 392 THR A C 1
ATOM 1138 O O . THR A 1 144 ? -22.103 40.505 6.748 1.00 38.59 392 THR A O 1
ATOM 1142 N N . GLU A 1 145 ? -23.171 42.378 7.355 1.00 39.27 393 GLU A N 1
ATOM 1143 C CA . GLU A 1 145 ? -22.793 43.098 6.145 1.00 39.37 393 GLU A CA 1
ATOM 1144 C C . GLU A 1 145 ? -21.294 43.393 6.110 1.00 37.82 393 GLU A C 1
ATOM 1145 O O . GLU A 1 145 ? -20.688 43.389 5.043 1.00 36.34 393 GLU A O 1
ATOM 1151 N N . ASP A 1 146 ? -20.693 43.667 7.267 1.00 39.76 394 ASP A N 1
ATOM 1152 C CA . ASP A 1 146 ? -19.252 43.936 7.308 1.00 38.54 394 ASP A CA 1
ATOM 1153 C C . ASP A 1 146 ? -18.539 42.656 6.892 1.00 36.68 394 ASP A C 1
ATOM 1154 O O . ASP A 1 146 ? -17.550 42.695 6.163 1.00 36.14 394 ASP A O 1
ATOM 1159 N N . ILE A 1 147 ? -19.052 41.527 7.381 1.00 36.07 395 ILE A N 1
ATOM 1160 C CA . ILE A 1 147 ? -18.485 40.218 7.077 1.00 37.64 395 ILE A CA 1
ATOM 1161 C C . ILE A 1 147 ? -18.533 39.989 5.571 1.00 37.11 395 ILE A C 1
ATOM 1162 O O . ILE A 1 147 ? -17.512 39.739 4.932 1.00 38.79 395 ILE A O 1
ATOM 1167 N N . LEU A 1 148 ? -19.731 40.096 5.010 1.00 36.79 396 LEU A N 1
ATOM 1168 C CA . LEU A 1 148 ? -19.937 39.904 3.585 1.00 35.40 396 LEU A CA 1
ATOM 1169 C C . LEU A 1 148 ? -19.096 40.841 2.736 1.00 35.08 396 LEU A C 1
ATOM 1170 O O . LEU A 1 148 ? -18.855 40.567 1.565 1.00 37.12 396 LEU A O 1
ATOM 1175 N N . ASN A 1 149 ? -18.637 41.939 3.324 1.00 35.33 397 ASN A N 1
ATOM 1176 C CA . ASN A 1 149 ? -17.814 42.902 2.595 1.00 35.23 397 ASN A CA 1
ATOM 1177 C C . ASN A 1 149 ? -16.326 42.577 2.569 1.00 33.47 397 ASN A C 1
ATOM 1178 O O . ASN A 1 149 ? -15.564 43.194 1.829 1.00 29.01 397 ASN A O 1
ATOM 1183 N N . LYS A 1 150 ? -15.910 41.612 3.378 1.00 33.23 398 LYS A N 1
ATOM 1184 C CA . LYS A 1 150 ? -14.507 41.226 3.404 1.00 31.47 398 LYS A CA 1
ATOM 1185 C C . LYS A 1 150 ? -14.217 40.350 2.188 1.00 31.95 398 LYS A C 1
ATOM 1186 O O . LYS A 1 150 ? -14.922 39.363 1.931 1.00 32.68 398 LYS A O 1
ATOM 1192 N N . ASN A 1 151 ? -13.191 40.723 1.429 1.00 30.32 399 ASN A N 1
ATOM 1193 C CA . ASN A 1 151 ? -12.827 39.983 0.238 1.00 30.61 399 ASN A CA 1
ATOM 1194 C C . ASN A 1 151 ? -12.014 38.712 0.497 1.00 30.74 399 ASN A C 1
ATOM 1195 O O . ASN A 1 151 ? -11.511 38.106 -0.440 1.00 33.47 399 ASN A O 1
ATOM 1200 N N . TYR A 1 152 ? -11.858 38.314 1.754 1.00 27.96 400 TYR A N 1
ATOM 1201 C CA . TYR A 1 152 ? -11.102 37.104 2.056 1.00 26.35 400 TYR A CA 1
ATOM 1202 C C . TYR A 1 152 ? -11.970 36.168 2.869 1.00 24.32 400 TYR A C 1
ATOM 1203 O O . TYR A 1 152 ? -11.475 35.204 3.446 1.00 23.50 400 TYR A O 1
ATOM 1212 N N . PHE A 1 153 ? -13.270 36.459 2.904 1.00 21.67 401 PHE A N 1
ATOM 1213 C CA . PHE A 1 153 ? -14.236 35.660 3.665 1.00 24.05 401 PHE A CA 1
ATOM 1214 C C . PHE A 1 153 ? -14.289 34.196 3.226 1.00 22.55 401 PHE A C 1
ATOM 1215 O O . PHE A 1 153 ? -14.327 33.293 4.056 1.00 22.37 401 PHE A O 1
ATOM 1223 N N . SER A 1 154 ? -14.262 33.961 1.922 1.00 22.56 402 SER A N 1
ATOM 1224 C CA . SER A 1 154 ? -14.338 32.598 1.421 1.00 22.29 402 SER A CA 1
ATOM 1225 C C . SER A 1 154 ? -13.129 31.739 1.811 1.00 22.44 402 SER A C 1
ATOM 1226 O O . SER A 1 154 ? -13.263 30.529 1.957 1.00 25.15 402 SER A O 1
ATOM 1229 N N . SER A 1 155 ? -11.961 32.361 1.986 1.00 22.41 403 SER A N 1
ATOM 1230 C CA . SER A 1 155 ? -10.737 31.641 2.366 1.00 21.35 403 SER A CA 1
ATOM 1231 C C . SER A 1 155 ? -10.759 31.392 3.870 1.00 23.45 403 SER A C 1
ATOM 1232 O O . SER A 1 155 ? -10.330 30.345 4.357 1.00 23.35 403 SER A O 1
ATOM 1235 N N . TRP A 1 156 ? -11.258 32.378 4.604 1.00 23.56 404 TRP A N 1
ATOM 1236 C CA . TRP A 1 156 ? -11.390 32.264 6.046 1.00 20.85 404 TRP A CA 1
ATOM 1237 C C . TRP A 1 156 ? -12.388 31.128 6.315 1.00 21.64 404 TRP A C 1
ATOM 1238 O O . TRP A 1 156 ? -12.187 30.286 7.205 1.00 19.62 404 TRP A O 1
ATOM 1249 N N . LEU A 1 157 ? -13.455 31.103 5.521 1.00 20.69 405 LEU A N 1
ATOM 1250 C CA . LEU A 1 157 ? -14.519 30.118 5.684 1.00 19.92 405 LEU A CA 1
ATOM 1251 C C . LEU A 1 157 ? -14.052 28.665 5.623 1.00 17.97 405 LEU A C 1
ATOM 1252 O O . LEU A 1 157 ? -14.576 27.816 6.342 1.00 23.44 405 LEU A O 1
ATOM 1257 N N . ILE A 1 158 ? -13.068 28.377 4.781 1.00 19.40 406 ILE A N 1
ATOM 1258 C CA . ILE A 1 158 ? -12.549 27.016 4.682 1.00 20.60 406 ILE A CA 1
ATOM 1259 C C . ILE A 1 158 ? -11.789 26.641 5.973 1.00 20.51 406 ILE A C 1
ATOM 1260 O O . ILE A 1 158 ? -11.929 25.534 6.478 1.00 21.20 406 ILE A O 1
ATOM 1265 N N . GLY A 1 159 ? -10.990 27.562 6.506 1.00 20.97 407 GLY A N 1
ATOM 1266 C CA . GLY A 1 159 ? -10.253 27.277 7.727 1.00 19.30 407 GLY A CA 1
ATOM 1267 C C . GLY A 1 159 ? -11.225 27.102 8.873 1.00 21.84 407 GLY A C 1
ATOM 1268 O O . GLY A 1 159 ? -11.047 26.253 9.747 1.00 20.75 407 GLY A O 1
ATOM 1269 N N . PHE A 1 160 ? -12.278 27.910 8.851 1.00 22.61 408 PHE A N 1
ATOM 1270 C CA . PHE A 1 160 ? -13.299 27.850 9.879 1.00 22.47 408 PHE A CA 1
ATOM 1271 C C . PHE A 1 160 ? -14.117 26.562 9.745 1.00 22.92 408 PHE A C 1
ATOM 1272 O O . PHE A 1 160 ? -14.601 26.014 10.739 1.00 20.27 408 PHE A O 1
ATOM 1280 N N . PHE A 1 161 ? -14.288 26.088 8.515 1.00 22.75 409 PHE A N 1
ATOM 1281 C CA . PHE A 1 161 ? -15.015 24.834 8.289 1.00 23.49 409 PHE A CA 1
ATOM 1282 C C . PHE A 1 161 ? -14.117 23.662 8.728 1.00 23.48 409 PHE A C 1
ATOM 1283 O O . PHE A 1 161 ? -14.592 22.647 9.241 1.00 20.71 409 PHE A O 1
ATOM 1291 N N . GLU A 1 162 ? -12.813 23.819 8.517 1.00 22.73 410 GLU A N 1
ATOM 1292 C CA . GLU A 1 162 ? -11.837 22.799 8.893 1.00 24.20 410 GLU A CA 1
ATOM 1293 C C . GLU A 1 162 ? -11.984 22.514 10.378 1.00 25.03 410 GLU A C 1
ATOM 1294 O O . GLU A 1 162 ? -11.867 21.373 10.825 1.00 27.30 410 GLU A O 1
ATOM 1300 N N . ALA A 1 163 ? -12.254 23.568 11.135 1.00 25.86 411 ALA A N 1
ATOM 1301 C CA . ALA A 1 163 ? -12.401 23.457 12.577 1.00 27.36 411 ALA A CA 1
ATOM 1302 C C . ALA A 1 163 ? -13.805 23.178 13.093 1.00 26.71 411 ALA A C 1
ATOM 1303 O O . ALA A 1 163 ? -13.977 22.319 13.954 1.00 28.69 411 ALA A O 1
ATOM 1305 N N . LYS A 1 164 ? -14.798 23.885 12.550 1.00 26.32 412 LYS A N 1
ATOM 1306 C CA . LYS A 1 164 ? -16.170 23.811 13.046 1.00 27.28 412 LYS A CA 1
ATOM 1307 C C . LYS A 1 164 ? -17.339 23.274 12.223 1.00 29.43 412 LYS A C 1
ATOM 1308 O O . LYS A 1 164 ? -18.478 23.318 12.695 1.00 29.90 412 LYS A O 1
ATOM 1314 N N . SER A 1 165 ? -17.093 22.797 11.008 1.00 30.44 413 SER A N 1
ATOM 1315 C CA . SER A 1 165 ? -18.182 22.264 10.194 1.00 31.43 413 SER A CA 1
ATOM 1316 C C . SER A 1 165 ? -18.227 20.750 10.372 1.00 31.76 413 SER A C 1
ATOM 1317 O O . SER A 1 165 ? -17.283 20.148 10.904 1.00 24.41 413 SER A O 1
ATOM 1320 N N . CYS A 1 166 ? -19.322 20.142 9.918 1.00 31.86 414 CYS A N 1
ATOM 1321 C CA . CYS A 1 166 ? -19.483 18.697 10.021 1.00 34.90 414 CYS A CA 1
ATOM 1322 C C . CYS A 1 166 ? -20.383 18.121 8.935 1.00 34.61 414 CYS A C 1
ATOM 1323 O O . CYS A 1 166 ? -21.544 18.517 8.800 1.00 31.39 414 CYS A O 1
ATOM 1326 N N . PHE A 1 167 ? -19.829 17.195 8.159 1.00 34.41 415 PHE A N 1
ATOM 1327 C CA . PHE A 1 167 ? -20.561 16.520 7.096 1.00 37.58 415 PHE A CA 1
ATOM 1328 C C . PHE A 1 167 ? -20.973 15.156 7.622 1.00 38.65 415 PHE A C 1
ATOM 1329 O O . PHE A 1 167 ? -20.112 14.368 7.993 1.00 40.10 415 PHE A O 1
ATOM 1337 N N . SER A 1 168 ? -22.273 14.870 7.659 1.00 41.04 416 SER A N 1
ATOM 1338 C CA . SER A 1 168 ? -22.725 13.567 8.141 1.00 42.09 416 SER A CA 1
ATOM 1339 C C . SER A 1 168 ? -23.820 12.934 7.281 1.00 42.46 416 SER A C 1
ATOM 1340 O O . SER A 1 168 ? -24.740 13.607 6.806 1.00 40.27 416 SER A O 1
ATOM 1343 N N . ILE A 1 169 ? -23.687 11.626 7.084 1.00 45.55 417 ILE A N 1
ATOM 1344 C CA . ILE A 1 169 ? -24.628 10.819 6.316 1.00 47.65 417 ILE A CA 1
ATOM 1345 C C . ILE A 1 169 ? -25.087 9.762 7.303 1.00 52.18 417 ILE A C 1
ATOM 1346 O O . ILE A 1 169 ? -24.266 9.192 8.032 1.00 52.94 417 ILE A O 1
ATOM 1351 N N . TYR A 1 170 ? -26.387 9.494 7.326 1.00 54.09 418 TYR A N 1
ATOM 1352 C CA . TYR A 1 170 ? -26.926 8.508 8.250 1.00 55.47 418 TYR A CA 1
ATOM 1353 C C . TYR A 1 170 ? -28.383 8.223 7.931 1.00 55.35 418 TYR A C 1
ATOM 1354 O O . TYR A 1 170 ? -29.055 9.018 7.271 1.00 53.89 418 TYR A O 1
ATOM 1363 N N . LYS A 1 171 ? -28.868 7.087 8.412 1.00 55.35 419 LYS A N 1
ATOM 1364 C CA . LYS A 1 171 ? -30.256 6.717 8.198 1.00 55.89 419 LYS A CA 1
ATOM 1365 C C . LYS A 1 171 ? -30.944 6.748 9.551 1.00 56.77 419 LYS A C 1
ATOM 1366 O O . LYS A 1 171 ? -30.707 5.883 10.386 1.00 57.09 419 LYS A O 1
ATOM 1368 N N . PRO A 1 172 ? -31.783 7.765 9.800 1.00 58.10 420 PRO A N 1
ATOM 1369 C CA . PRO A 1 172 ? -32.477 7.834 11.091 1.00 59.25 420 PRO A CA 1
ATOM 1370 C C . PRO A 1 172 ? -33.369 6.605 11.266 1.00 61.65 420 PRO A C 1
ATOM 1371 O O . PRO A 1 172 ? -33.793 5.999 10.279 1.00 62.04 420 PRO A O 1
ATOM 1383 N N . ASN A 1 174 ? -36.317 6.471 12.029 1.00 60.46 422 ASN A N 1
ATOM 1384 C CA . ASN A 1 174 ? -37.715 6.859 11.869 1.00 60.19 422 ASN A CA 1
ATOM 1385 C C . ASN A 1 174 ? -38.001 7.227 10.413 1.00 59.32 422 ASN A C 1
ATOM 1386 O O . ASN A 1 174 ? -39.093 7.692 10.082 1.00 57.43 422 ASN A O 1
ATOM 1391 N N . LYS A 1 175 ? -37.000 7.032 9.559 1.00 58.31 423 LYS A N 1
ATOM 1392 C CA . LYS A 1 175 ? -37.109 7.300 8.128 1.00 59.26 423 LYS A CA 1
ATOM 1393 C C . LYS A 1 175 ? -36.495 6.081 7.442 1.00 59.83 423 LYS A C 1
ATOM 1394 O O . LYS A 1 175 ? -35.571 5.464 7.980 1.00 59.94 423 LYS A O 1
ATOM 1400 N N . LYS A 1 176 ? -37.000 5.725 6.265 1.00 60.92 424 LYS A N 1
ATOM 1401 C CA . LYS A 1 176 ? -36.486 4.554 5.559 1.00 63.32 424 LYS A CA 1
ATOM 1402 C C . LYS A 1 176 ? -35.147 4.800 4.875 1.00 63.67 424 LYS A C 1
ATOM 1403 O O . LYS A 1 176 ? -34.337 3.884 4.742 1.00 64.97 424 LYS A O 1
ATOM 1417 N N . LYS A 1 178 ? -31.446 7.251 4.058 1.00 61.76 426 LYS A N 1
ATOM 1418 C CA . LYS A 1 178 ? -30.407 8.132 4.571 1.00 58.54 426 LYS A CA 1
ATOM 1419 C C . LYS A 1 178 ? -30.624 9.602 4.233 1.00 56.55 426 LYS A C 1
ATOM 1420 O O . LYS A 1 178 ? -31.216 9.951 3.210 1.00 56.52 426 LYS A O 1
ATOM 1426 N N . THR A 1 179 ? -30.111 10.456 5.108 1.00 54.81 427 THR A N 1
ATOM 1427 C CA . THR A 1 179 ? -30.206 11.898 4.947 1.00 52.67 427 THR A CA 1
ATOM 1428 C C . THR A 1 179 ? -28.799 12.499 4.963 1.00 48.08 427 THR A C 1
ATOM 1429 O O . THR A 1 179 ? -27.886 11.965 5.606 1.00 45.92 427 THR A O 1
ATOM 1433 N N . ALA A 1 180 ? -28.636 13.607 4.250 1.00 44.47 428 ALA A N 1
ATOM 1434 C CA . ALA A 1 180 ? -27.357 14.302 4.167 1.00 41.59 428 ALA A CA 1
ATOM 1435 C C . ALA A 1 180 ? -27.476 15.618 4.905 1.00 39.22 428 ALA A C 1
ATOM 1436 O O . ALA A 1 180 ? -28.431 16.365 4.701 1.00 40.17 428 ALA A O 1
ATOM 1438 N N . SER A 1 181 ? -26.513 15.902 5.773 1.00 37.65 429 SER A N 1
ATOM 1439 C CA . SER A 1 181 ? -26.544 17.148 6.513 1.00 34.68 429 SER A CA 1
ATOM 1440 C C . SER A 1 181 ? -25.183 17.808 6.652 1.00 34.22 429 SER A C 1
ATOM 1441 O O . SER A 1 181 ? -24.140 17.142 6.733 1.00 30.13 429 SER A O 1
ATOM 1444 N N . PHE A 1 182 ? -25.217 19.136 6.649 1.00 34.40 430 PHE A N 1
ATOM 1445 C CA . PHE A 1 182 ? -24.029 19.954 6.827 1.00 35.27 430 PHE A CA 1
ATOM 1446 C C . PHE A 1 182 ? -24.342 20.828 8.030 1.00 35.71 430 PHE A C 1
ATOM 1447 O O . PHE A 1 182 ? -25.403 21.458 8.088 1.00 35.09 430 PHE A O 1
ATOM 1455 N N . GLU A 1 183 ? -23.433 20.844 8.996 1.00 35.91 431 GLU A N 1
ATOM 1456 C CA . GLU A 1 183 ? -23.622 21.637 10.196 1.00 38.97 431 GLU A CA 1
ATOM 1457 C C . GLU A 1 183 ? -22.344 22.375 10.559 1.00 36.92 431 GLU A C 1
ATOM 1458 O O . GLU A 1 183 ? -21.238 21.920 10.256 1.00 35.87 431 GLU A O 1
ATOM 1464 N N . VAL A 1 184 ? -22.521 23.522 11.200 1.00 35.28 432 VAL A N 1
ATOM 1465 C CA . VAL A 1 184 ? -21.424 24.372 11.638 1.00 37.87 432 VAL A CA 1
ATOM 1466 C C . VAL A 1 184 ? -21.654 24.664 13.122 1.00 40.86 432 VAL A C 1
ATOM 1467 O O . VAL A 1 184 ? -22.712 25.173 13.486 1.00 39.46 432 VAL A O 1
ATOM 1471 N N . SER A 1 185 ? -20.680 24.340 13.972 1.00 42.39 433 SER A N 1
ATOM 1472 C CA . SER A 1 185 ? -20.811 24.600 15.409 1.00 46.28 433 SER A CA 1
ATOM 1473 C C . SER A 1 185 ? -20.853 26.093 15.691 1.00 47.98 433 SER A C 1
ATOM 1474 O O . SER A 1 185 ? -20.013 26.847 15.201 1.00 47.27 433 SER A O 1
ATOM 1485 N N . ASN A 1 187 ? -21.090 29.484 18.430 1.00 57.01 435 ASN A N 1
ATOM 1486 C CA . ASN A 1 187 ? -20.456 29.923 19.660 1.00 57.55 435 ASN A CA 1
ATOM 1487 C C . ASN A 1 187 ? -20.648 31.431 19.731 1.00 55.10 435 ASN A C 1
ATOM 1488 O O . ASN A 1 187 ? -19.688 32.196 19.642 1.00 53.02 435 ASN A O 1
ATOM 1493 N N . ASN A 1 188 ? -21.902 31.852 19.871 1.00 53.74 436 ASN A N 1
ATOM 1494 C CA . ASN A 1 188 ? -22.222 33.274 19.936 1.00 55.43 436 ASN A CA 1
ATOM 1495 C C . ASN A 1 188 ? -21.626 34.007 18.731 1.00 56.18 436 ASN A C 1
ATOM 1496 O O . ASN A 1 188 ? -20.908 34.992 18.890 1.00 57.57 436 ASN A O 1
ATOM 1498 N N . ASN A 1 189 ? -21.914 33.521 17.528 1.00 55.51 437 ASN A N 1
ATOM 1499 C CA . ASN A 1 189 ? -21.394 34.145 16.313 1.00 54.36 437 ASN A CA 1
ATOM 1500 C C . ASN A 1 189 ? -22.477 34.276 15.237 1.00 51.91 437 ASN A C 1
ATOM 1501 O O . ASN A 1 189 ? -22.200 34.165 14.040 1.00 51.74 437 ASN A O 1
ATOM 1514 N N . GLU A 1 191 ? -23.816 36.673 13.811 1.00 36.49 439 GLU A N 1
ATOM 1515 C CA . GLU A 1 191 ? -23.590 37.621 12.725 1.00 35.47 439 GLU A CA 1
ATOM 1516 C C . GLU A 1 191 ? -22.764 36.914 11.648 1.00 36.14 439 GLU A C 1
ATOM 1517 O O . GLU A 1 191 ? -22.911 37.187 10.449 1.00 33.92 439 GLU A O 1
ATOM 1523 N N . VAL A 1 192 ? -21.898 36.003 12.091 1.00 31.08 440 VAL A N 1
ATOM 1524 C CA . VAL A 1 192 ? -21.074 35.224 11.186 1.00 32.23 440 VAL A CA 1
ATOM 1525 C C . VAL A 1 192 ? -21.938 34.114 10.581 1.00 31.29 440 VAL A C 1
ATOM 1526 O O . VAL A 1 192 ? -21.831 33.809 9.395 1.00 31.95 440 VAL A O 1
ATOM 1538 N N . LEU A 1 194 ? -25.127 34.192 9.964 1.00 35.71 442 LEU A N 1
ATOM 1539 C CA . LEU A 1 194 ? -26.031 34.782 8.980 1.00 33.84 442 LEU A CA 1
ATOM 1540 C C . LEU A 1 194 ? -25.301 35.103 7.693 1.00 33.64 442 LEU A C 1
ATOM 1541 O O . LEU A 1 194 ? -25.866 34.987 6.605 1.00 34.41 442 LEU A O 1
ATOM 1546 N N . ALA A 1 195 ? -24.042 35.508 7.807 1.00 31.17 443 ALA A N 1
ATOM 1547 C CA . ALA A 1 195 ? -23.274 35.801 6.610 1.00 30.36 443 ALA A CA 1
ATOM 1548 C C . ALA A 1 195 ? -23.045 34.497 5.816 1.00 30.83 443 ALA A C 1
ATOM 1549 O O . ALA A 1 195 ? -23.032 34.503 4.580 1.00 30.78 443 ALA A O 1
ATOM 1551 N N . ILE A 1 196 ? -22.869 33.382 6.521 1.00 31.16 444 ILE A N 1
ATOM 1552 C CA . ILE A 1 196 ? -22.652 32.103 5.848 1.00 34.38 444 ILE A CA 1
ATOM 1553 C C . ILE A 1 196 ? -23.931 31.684 5.123 1.00 36.57 444 ILE A C 1
ATOM 1554 O O . ILE A 1 196 ? -23.881 31.253 3.972 1.00 37.73 444 ILE A O 1
ATOM 1559 N N . LYS A 1 197 ? -25.066 31.798 5.811 1.00 38.05 445 LYS A N 1
ATOM 1560 C CA . LYS A 1 197 ? -26.363 31.448 5.235 1.00 40.82 445 LYS A CA 1
ATOM 1561 C C . LYS A 1 197 ? -26.593 32.260 3.968 1.00 39.51 445 LYS A C 1
ATOM 1562 O O . LYS A 1 197 ? -26.995 31.732 2.931 1.00 37.88 445 LYS A O 1
ATOM 1568 N N . SER A 1 198 ? -26.321 33.554 4.063 1.00 38.77 446 SER A N 1
ATOM 1569 C CA . SER A 1 198 ? -26.489 34.451 2.935 1.00 36.60 446 SER A CA 1
ATOM 1570 C C . SER A 1 198 ? -25.499 34.131 1.824 1.00 37.13 446 SER A C 1
ATOM 1571 O O . SER A 1 198 ? -25.893 33.839 0.697 1.00 38.80 446 SER A O 1
ATOM 1574 N N . TYR A 1 199 ? -24.211 34.184 2.150 1.00 34.99 447 TYR A N 1
ATOM 1575 C CA . TYR A 1 199 ? -23.163 33.920 1.172 1.00 33.83 447 TYR A CA 1
ATOM 1576 C C . TYR A 1 199 ? -23.299 32.598 0.405 1.00 32.39 447 TYR A C 1
ATOM 1577 O O . TYR A 1 199 ? -22.985 32.546 -0.786 1.00 30.29 447 TYR A O 1
ATOM 1586 N N . LEU A 1 200 ? -23.753 31.538 1.079 1.00 31.51 448 LEU A N 1
ATOM 1587 C CA . LEU A 1 200 ? -23.889 30.226 0.439 1.00 30.96 448 LEU A CA 1
ATOM 1588 C C . LEU A 1 200 ? -25.297 29.915 -0.054 1.00 32.36 448 LEU A C 1
ATOM 1589 O O . LEU A 1 200 ? -25.570 28.797 -0.499 1.00 30.33 448 LEU A O 1
ATOM 1594 N N . LYS A 1 201 ? -26.179 30.906 0.022 1.00 35.06 449 LYS A N 1
ATOM 1595 C CA . LYS A 1 201 ? -27.565 30.755 -0.417 1.00 37.22 449 LYS A CA 1
ATOM 1596 C C . LYS A 1 201 ? -28.204 29.525 0.195 1.00 39.67 449 LYS A C 1
ATOM 1597 O O . LYS A 1 201 ? -28.697 28.642 -0.508 1.00 42.57 449 LYS A O 1
ATOM 1601 N N . ILE A 1 202 ? -28.178 29.473 1.518 1.00 39.84 450 ILE A N 1
ATOM 1602 C CA . ILE A 1 202 ? -28.744 28.368 2.256 1.00 39.68 450 ILE A CA 1
ATOM 1603 C C . ILE A 1 202 ? -30.119 28.851 2.686 1.00 43.52 450 ILE A C 1
ATOM 1604 O O . ILE A 1 202 ? -30.249 29.930 3.260 1.00 42.78 450 ILE A O 1
ATOM 1609 N N . ASN A 1 203 ? -31.148 28.058 2.392 1.00 46.36 451 ASN A N 1
ATOM 1610 C CA . ASN A 1 203 ? -32.516 28.464 2.702 1.00 45.79 451 ASN A CA 1
ATOM 1611 C C . ASN A 1 203 ? -33.294 27.616 3.700 1.00 43.78 451 ASN A C 1
ATOM 1612 O O . ASN A 1 203 ? -34.310 28.061 4.220 1.00 43.84 451 ASN A O 1
ATOM 1617 N N . ASN A 1 204 ? -32.838 26.403 3.977 1.00 42.93 452 ASN A N 1
ATOM 1618 C CA . ASN A 1 204 ? -33.577 25.560 4.905 1.00 41.81 452 ASN A CA 1
ATOM 1619 C C . ASN A 1 204 ? -32.800 25.168 6.152 1.00 41.60 452 ASN A C 1
ATOM 1620 O O . ASN A 1 204 ? -33.005 24.087 6.700 1.00 40.91 452 ASN A O 1
ATOM 1625 N N . ASN A 1 205 ? -31.922 26.055 6.608 1.00 42.23 453 ASN A N 1
ATOM 1626 C CA . ASN A 1 205 ? -31.123 25.786 7.795 1.00 45.26 453 ASN A CA 1
ATOM 1627 C C . ASN A 1 205 ? -31.982 25.838 9.044 1.00 48.56 453 ASN A C 1
ATOM 1628 O O . ASN A 1 205 ? -33.001 26.524 9.085 1.00 48.12 453 ASN A O 1
ATOM 1633 N N . ILE A 1 206 ? -31.547 25.112 10.066 1.00 53.10 454 ILE A N 1
ATOM 1634 C CA . ILE A 1 206 ? -32.234 25.056 11.350 1.00 56.55 454 ILE A CA 1
ATOM 1635 C C . ILE A 1 206 ? -31.160 25.269 12.419 1.00 60.68 454 ILE A C 1
ATOM 1636 O O . ILE A 1 206 ? -29.968 25.080 12.156 1.00 58.60 454 ILE A O 1
ATOM 1641 N N . TYR A 1 207 ? -31.569 25.669 13.618 1.00 65.52 455 TYR A N 1
ATOM 1642 C CA . TYR A 1 207 ? -30.606 25.860 14.697 1.00 70.25 455 TYR A CA 1
ATOM 1643 C C . TYR A 1 207 ? -30.805 24.804 15.790 1.00 74.49 455 TYR A C 1
ATOM 1644 O O . TYR A 1 207 ? -31.934 24.401 16.077 1.00 75.90 455 TYR A O 1
ATOM 1661 N N . ASN A 1 209 ? -29.544 23.115 19.826 1.00 86.34 457 ASN A N 1
ATOM 1662 C CA . ASN A 1 209 ? -29.091 23.476 21.168 1.00 88.89 457 ASN A CA 1
ATOM 1663 C C . ASN A 1 209 ? -29.023 22.247 22.066 1.00 91.27 457 ASN A C 1
ATOM 1664 O O . ASN A 1 209 ? -29.426 22.290 23.229 1.00 92.39 457 ASN A O 1
ATOM 1669 N N . GLU A 1 210 ? -28.522 21.151 21.507 1.00 93.26 458 GLU A N 1
ATOM 1670 C CA . GLU A 1 210 ? -28.370 19.896 22.235 1.00 95.01 458 GLU A CA 1
ATOM 1671 C C . GLU A 1 210 ? -27.223 20.063 23.230 1.00 96.15 458 GLU A C 1
ATOM 1672 O O . GLU A 1 210 ? -26.058 19.891 22.874 1.00 96.14 458 GLU A O 1
ATOM 1678 N N . PHE A 1 211 ? -27.559 20.386 24.477 1.00 97.27 459 PHE A N 1
ATOM 1679 C CA . PHE A 1 211 ? -26.555 20.621 25.518 1.00 97.71 459 PHE A CA 1
ATOM 1680 C C . PHE A 1 211 ? -25.752 21.857 25.112 1.00 98.12 459 PHE A C 1
ATOM 1681 O O . PHE A 1 211 ? -24.573 21.750 24.765 1.00 99.08 459 PHE A O 1
ATOM 1689 N N . ASN A 1 212 ? -26.398 23.021 25.156 1.00 97.42 460 ASN A N 1
ATOM 1690 C CA . ASN A 1 212 ? -25.778 24.290 24.771 1.00 95.66 460 ASN A CA 1
ATOM 1691 C C . ASN A 1 212 ? -24.931 24.142 23.509 1.00 94.23 460 ASN A C 1
ATOM 1692 O O . ASN A 1 212 ? -23.964 24.880 23.308 1.00 94.33 460 ASN A O 1
ATOM 1697 N N . ASN A 1 213 ? -25.303 23.182 22.663 1.00 91.99 461 ASN A N 1
ATOM 1698 C CA . ASN A 1 213 ? -24.594 22.927 21.412 1.00 88.18 461 ASN A CA 1
ATOM 1699 C C . ASN A 1 213 ? -25.149 23.795 20.299 1.00 84.06 461 ASN A C 1
ATOM 1700 O O . ASN A 1 213 ? -25.599 23.285 19.273 1.00 85.14 461 ASN A O 1
ATOM 1705 N N . SER A 1 214 ? -25.130 25.105 20.508 1.00 78.59 462 SER A N 1
ATOM 1706 C CA . SER A 1 214 ? -25.620 26.026 19.498 1.00 73.17 462 SER A CA 1
ATOM 1707 C C . SER A 1 214 ? -24.909 25.721 18.179 1.00 69.46 462 SER A C 1
ATOM 1708 O O . SER A 1 214 ? -23.679 25.672 18.121 1.00 68.47 462 SER A O 1
ATOM 1711 N N . LYS A 1 215 ? -25.692 25.492 17.128 1.00 64.86 463 LYS A N 1
ATOM 1712 C CA . LYS A 1 215 ? -25.146 25.182 15.812 1.00 60.21 463 LYS A CA 1
ATOM 1713 C C . LYS A 1 215 ? -26.183 25.391 14.703 1.00 56.26 463 LYS A C 1
ATOM 1714 O O . LYS A 1 215 ? -27.377 25.537 14.972 1.00 53.41 463 LYS A O 1
ATOM 1728 N N . THR A 1 217 ? -27.739 23.844 11.037 1.00 45.03 465 THR A N 1
ATOM 1729 C CA . THR A 1 217 ? -27.854 22.606 10.277 1.00 43.72 465 THR A CA 1
ATOM 1730 C C . THR A 1 217 ? -28.828 22.697 9.107 1.00 44.53 465 THR A C 1
ATOM 1731 O O . THR A 1 217 ? -29.812 23.438 9.156 1.00 44.99 465 THR A O 1
ATOM 1735 N N . THR A 1 218 ? -28.541 21.938 8.053 1.00 42.65 466 THR A N 1
ATOM 1736 C CA . THR A 1 218 ? -29.411 21.876 6.892 1.00 40.45 466 THR A CA 1
ATOM 1737 C C . THR A 1 218 ? -29.288 20.508 6.244 1.00 42.52 466 THR A C 1
ATOM 1738 O O . THR A 1 218 ? -28.212 19.905 6.245 1.00 40.64 466 THR A O 1
ATOM 1742 N N . LYS A 1 219 ? -30.399 20.018 5.701 1.00 43.01 467 LYS A N 1
ATOM 1743 C CA . LYS A 1 219 ? -30.412 18.722 5.041 1.00 45.88 467 LYS A CA 1
ATOM 1744 C C . LYS A 1 219 ? -31.129 18.823 3.701 1.00 45.74 467 LYS A C 1
ATOM 1745 O O . LYS A 1 219 ? -31.254 17.829 2.993 1.00 46.41 467 LYS A O 1
ATOM 1751 N N . SER A 1 220 ? -31.597 20.019 3.351 1.00 45.64 468 SER A N 1
ATOM 1752 C CA . SER A 1 220 ? -32.300 20.198 2.086 1.00 44.36 468 SER A CA 1
ATOM 1753 C C . SER A 1 220 ? -31.333 19.966 0.939 1.00 44.50 468 SER A C 1
ATOM 1754 O O . SER A 1 220 ? -30.176 20.399 0.982 1.00 45.01 468 SER A O 1
ATOM 1757 N N . ILE A 1 221 ? -31.815 19.276 -0.087 1.00 41.25 469 ILE A N 1
ATOM 1758 C CA . ILE A 1 221 ? -30.998 18.952 -1.242 1.00 38.94 469 ILE A CA 1
ATOM 1759 C C . ILE A 1 221 ? -30.318 20.172 -1.861 1.00 37.64 469 ILE A C 1
ATOM 1760 O O . ILE A 1 221 ? -29.121 20.133 -2.164 1.00 36.59 469 ILE A O 1
ATOM 1765 N N . ASN A 1 222 ? -31.059 21.262 -2.042 1.00 35.08 470 ASN A N 1
ATOM 1766 C CA . ASN A 1 222 ? -30.448 22.438 -2.636 1.00 34.38 470 ASN A CA 1
ATOM 1767 C C . ASN A 1 222 ? -29.392 23.072 -1.747 1.00 30.39 470 ASN A C 1
ATOM 1768 O O . ASN A 1 222 ? -28.391 23.565 -2.246 1.00 31.91 470 ASN A O 1
ATOM 1773 N N . ASP A 1 223 ? -29.617 23.072 -0.439 1.00 30.74 471 ASP A N 1
ATOM 1774 C CA . ASP A 1 223 ? -28.644 23.652 0.481 1.00 32.67 471 ASP A CA 1
ATOM 1775 C C . ASP A 1 223 ? -27.350 22.856 0.386 1.00 33.63 471 ASP A C 1
ATOM 1776 O O . ASP A 1 223 ? -26.285 23.426 0.177 1.00 35.90 471 ASP A O 1
ATOM 1781 N N . ILE A 1 224 ? -27.457 21.536 0.514 1.00 34.47 472 ILE A N 1
ATOM 1782 C CA . ILE A 1 224 ? -26.301 20.647 0.422 1.00 32.83 472 ILE A CA 1
ATOM 1783 C C . ILE A 1 224 ? -25.570 20.853 -0.906 1.00 33.84 472 ILE A C 1
ATOM 1784 O O . ILE A 1 224 ? -24.339 20.775 -0.976 1.00 30.81 472 ILE 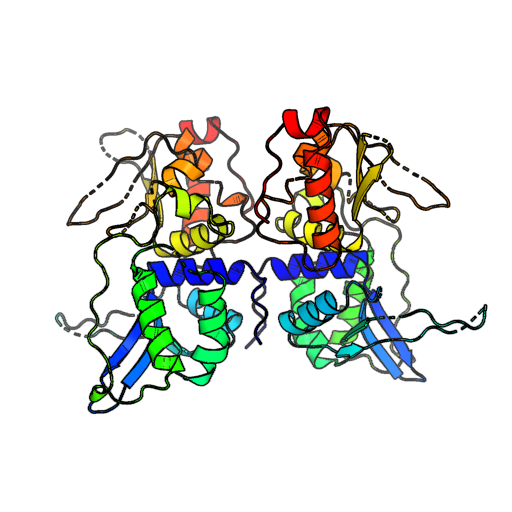A O 1
ATOM 1789 N N . LYS A 1 225 ? -26.329 21.111 -1.967 1.00 35.84 473 LYS A N 1
ATOM 1790 C CA . LYS A 1 225 ? -25.718 21.324 -3.274 1.00 33.35 473 LYS A CA 1
ATOM 1791 C C . LYS A 1 225 ? -24.813 22.544 -3.221 1.00 32.20 473 LYS A C 1
ATOM 1792 O O . LYS A 1 225 ? -23.684 22.511 -3.702 1.00 31.56 473 LYS A O 1
ATOM 1798 N N . ASN A 1 226 ? -25.332 23.620 -2.643 1.00 31.34 474 ASN A N 1
ATOM 1799 C CA . ASN A 1 226 ? -24.595 24.870 -2.520 1.00 31.73 474 ASN A CA 1
ATOM 1800 C C . ASN A 1 226 ? -23.308 24.709 -1.720 1.00 28.52 474 ASN A C 1
ATOM 1801 O O . ASN A 1 226 ? -22.278 25.277 -2.066 1.00 30.35 474 ASN A O 1
ATOM 1806 N N . VAL A 1 227 ? -23.367 23.924 -0.656 1.00 29.75 475 VAL A N 1
ATOM 1807 C CA . VAL A 1 227 ? -22.194 23.707 0.177 1.00 30.09 475 VAL A CA 1
ATOM 1808 C C . VAL A 1 227 ? -21.124 22.899 -0.540 1.00 28.59 475 VAL A C 1
ATOM 1809 O O . VAL A 1 227 ? -19.945 23.281 -0.547 1.00 22.94 475 VAL A O 1
ATOM 1813 N N . VAL A 1 228 ? -21.536 21.794 -1.160 1.00 28.90 476 VAL A N 1
ATOM 1814 C CA . VAL A 1 228 ? -20.584 20.944 -1.859 1.00 28.36 476 VAL A CA 1
ATOM 1815 C C . VAL A 1 228 ? -19.880 21.686 -2.982 1.00 28.86 476 VAL A C 1
ATOM 1816 O O . VAL A 1 228 ? -18.671 21.539 -3.148 1.00 31.27 476 VAL A O 1
ATOM 1828 N N . PHE A 1 230 ? -19.465 25.020 -3.291 1.00 22.85 478 PHE A N 1
ATOM 1829 C CA . PHE A 1 230 ? -18.615 26.077 -2.741 1.00 24.96 478 PHE A CA 1
ATOM 1830 C C . PHE A 1 230 ? -17.271 25.447 -2.325 1.00 22.36 478 PHE A C 1
ATOM 1831 O O . PHE A 1 230 ? -16.198 25.910 -2.700 1.00 21.93 478 PHE A O 1
ATOM 1839 N N . ILE A 1 231 ? -17.349 24.380 -1.545 1.00 23.58 479 ILE A N 1
ATOM 1840 C CA . ILE A 1 231 ? -16.151 23.692 -1.098 1.00 23.32 479 ILE A CA 1
ATOM 1841 C C . ILE A 1 231 ? -15.312 23.204 -2.269 1.00 24.74 479 ILE A C 1
ATOM 1842 O O . ILE A 1 231 ? -14.122 23.504 -2.367 1.00 23.12 479 ILE A O 1
ATOM 1847 N N . ASN A 1 232 ? -15.936 22.466 -3.181 1.00 26.43 480 ASN A N 1
ATOM 1848 C CA . ASN A 1 232 ? -15.201 21.915 -4.305 1.00 23.72 480 ASN A CA 1
ATOM 1849 C C . ASN A 1 232 ? -14.592 22.912 -5.284 1.00 21.53 480 ASN A C 1
ATOM 1850 O O . ASN A 1 232 ? -13.542 22.636 -5.867 1.00 22.16 480 ASN A O 1
ATOM 1855 N N . ASN A 1 233 ? -15.214 24.071 -5.459 1.00 21.22 481 ASN A N 1
ATOM 1856 C CA . ASN A 1 233 ? -14.679 25.062 -6.393 1.00 25.54 481 ASN A CA 1
ATOM 1857 C C . ASN A 1 233 ? -13.664 26.034 -5.780 1.00 23.45 481 ASN A C 1
ATOM 1858 O O . ASN A 1 233 ? -13.021 26.791 -6.481 1.00 22.38 481 ASN A O 1
ATOM 1863 N N . ASN A 1 234 ? -13.537 26.025 -4.468 1.00 25.85 482 ASN A N 1
ATOM 1864 C CA . ASN A 1 234 ? -12.604 26.920 -3.801 1.00 21.88 482 ASN A CA 1
ATOM 1865 C C . ASN A 1 234 ? -11.163 26.456 -4.011 1.00 20.48 482 ASN A C 1
ATOM 1866 O O . ASN A 1 234 ? -10.865 25.283 -3.855 1.00 20.08 482 ASN A O 1
ATOM 1871 N N . PRO A 1 235 ? -10.252 27.370 -4.398 1.00 21.89 483 PRO A N 1
ATOM 1872 C CA . PRO A 1 235 ? -8.842 27.007 -4.611 1.00 21.90 483 PRO A CA 1
ATOM 1873 C C . PRO A 1 235 ? -8.163 26.717 -3.264 1.00 19.35 483 PRO A C 1
ATOM 1874 O O . PRO A 1 235 ? -7.110 26.101 -3.217 1.00 21.78 483 PRO A O 1
ATOM 1878 N N . ILE A 1 236 ? -8.775 27.206 -2.190 1.00 18.75 484 ILE A N 1
ATOM 1879 C CA . ILE A 1 236 ? -8.296 27.027 -0.819 1.00 18.88 484 ILE A CA 1
ATOM 1880 C C . ILE A 1 236 ? -8.994 25.766 -0.319 1.00 19.54 484 ILE A C 1
ATOM 1881 O O . ILE A 1 236 ? -10.222 25.702 -0.299 1.00 18.79 484 ILE A O 1
ATOM 1886 N N . LYS A 1 237 ? -8.213 24.773 0.096 1.00 22.35 485 LYS A N 1
ATOM 1887 C CA . LYS A 1 237 ? -8.767 23.486 0.504 1.00 20.01 485 LYS A CA 1
ATOM 1888 C C . LYS A 1 237 ? -8.692 23.087 1.962 1.00 22.21 485 LYS A C 1
ATOM 1889 O O . LYS A 1 237 ? -7.904 23.637 2.744 1.00 20.16 485 LYS A O 1
ATOM 1895 N N . LEU A 1 238 ? -9.509 22.086 2.292 1.00 21.37 486 LEU A N 1
ATOM 1896 C CA . LEU A 1 238 ? -9.541 21.471 3.614 1.00 25.24 486 LEU A CA 1
ATOM 1897 C C . LEU A 1 238 ? -8.249 20.645 3.588 1.00 23.82 486 LEU A C 1
ATOM 1898 O O . LEU A 1 238 ? -7.968 19.961 2.598 1.00 26.76 486 LEU A O 1
ATOM 1903 N N . LEU A 1 239 ? -7.466 20.712 4.660 1.00 21.93 487 LEU A N 1
ATOM 1904 C CA . LEU A 1 239 ? -6.178 20.032 4.694 1.00 20.00 487 LEU A CA 1
ATOM 1905 C C . LEU A 1 239 ? -6.024 18.870 5.651 1.00 21.42 487 LEU A C 1
ATOM 1906 O O . LEU A 1 239 ? -5.126 18.052 5.473 1.00 25.41 487 LEU A O 1
ATOM 1911 N N . GLY A 1 240 ? -6.882 18.798 6.660 1.00 21.64 488 GLY A N 1
ATOM 1912 C CA . GLY A 1 240 ? -6.769 17.737 7.640 1.00 24.89 488 GLY A CA 1
ATOM 1913 C C . GLY A 1 240 ? -7.868 16.706 7.584 1.00 24.09 488 GLY A C 1
ATOM 1914 O O . GLY A 1 240 ? -8.405 16.421 6.520 1.00 26.22 488 GLY A O 1
ATOM 1915 N N . TYR A 1 241 ? -8.197 16.139 8.735 1.00 22.53 489 TYR A N 1
ATOM 1916 C CA . TYR A 1 241 ? -9.239 15.125 8.815 1.00 26.55 489 TYR A CA 1
ATOM 1917 C C . TYR A 1 241 ? -10.553 15.568 8.146 1.00 25.85 489 TYR A C 1
ATOM 1918 O O . TYR A 1 241 ? -11.253 14.764 7.530 1.00 26.61 489 TYR A O 1
ATOM 1927 N N . LYS A 1 242 ? -10.873 16.849 8.269 1.00 25.66 490 LYS A N 1
ATOM 1928 C CA . LYS A 1 242 ? -12.100 17.400 7.699 1.00 25.43 490 LYS A CA 1
ATOM 1929 C C . LYS A 1 242 ? -12.244 17.096 6.211 1.00 25.19 490 LYS A C 1
ATOM 1930 O O . LYS A 1 242 ? -13.350 16.907 5.704 1.00 24.03 490 LYS A O 1
ATOM 1936 N N . LYS A 1 243 ? -11.110 17.069 5.526 1.00 23.16 491 LYS A N 1
ATOM 1937 C CA . LYS A 1 243 ? -11.045 16.772 4.113 1.00 23.57 491 LYS A CA 1
ATOM 1938 C C . LYS A 1 243 ? -11.478 15.323 3.897 1.00 27.48 491 LYS A C 1
ATOM 1939 O O . LYS A 1 243 ? -12.293 15.028 3.014 1.00 23.06 491 LYS A O 1
ATOM 1945 N N . LEU A 1 244 ? -10.913 14.423 4.702 1.00 24.99 492 LEU A N 1
ATOM 1946 C CA . LEU A 1 244 ? -11.248 13.004 4.612 1.00 27.71 492 LEU A CA 1
ATOM 1947 C C . LEU A 1 244 ? -12.746 12.835 4.890 1.00 27.48 492 LEU A C 1
ATOM 1948 O O . LEU A 1 244 ? -13.432 12.061 4.219 1.00 26.94 492 LEU A O 1
ATOM 1953 N N . GLN A 1 245 ? -13.257 13.571 5.874 1.00 23.64 493 GLN A N 1
ATOM 1954 C CA . GLN A 1 245 ? -14.673 13.477 6.202 1.00 24.99 493 GLN A CA 1
ATOM 1955 C C . GLN A 1 245 ? -15.504 13.986 5.020 1.00 27.53 493 GLN A C 1
ATOM 1956 O O . GLN A 1 245 ? -16.572 13.455 4.718 1.00 24.01 493 GLN A O 1
ATOM 1962 N N . TYR A 1 246 ? -15.000 15.023 4.358 1.00 25.96 494 TYR A N 1
ATOM 1963 C CA . TYR A 1 246 ? -15.673 15.590 3.200 1.00 25.34 494 TYR A CA 1
ATOM 1964 C C . TYR A 1 246 ? -15.717 14.568 2.059 1.00 26.72 494 TYR A C 1
ATOM 1965 O O . TYR A 1 246 ? -16.753 14.366 1.441 1.00 26.72 494 TYR A O 1
ATOM 1974 N N . LEU A 1 247 ? -14.583 13.942 1.774 1.00 23.69 495 LEU A N 1
ATOM 1975 C CA . LEU A 1 247 ? -14.520 12.960 0.705 1.00 28.07 495 LEU A CA 1
ATOM 1976 C C . LEU A 1 247 ? -15.382 11.717 0.982 1.00 30.71 495 LEU A C 1
ATOM 1977 O O . LEU A 1 247 ? -16.008 11.189 0.057 1.00 34.42 495 LEU A O 1
ATOM 1982 N N . LEU A 1 248 ? -15.442 11.260 2.233 1.00 29.48 496 LEU A N 1
ATOM 1983 C CA . LEU A 1 248 ? -16.267 10.098 2.552 1.00 31.95 496 LEU A CA 1
ATOM 1984 C C . LEU A 1 248 ? -17.745 10.479 2.425 1.00 34.15 496 LEU A C 1
ATOM 1985 O O . LEU A 1 248 ? -18.600 9.656 2.063 1.00 33.79 496 LEU A O 1
ATOM 1990 N N . PHE A 1 249 ? -18.033 11.739 2.724 1.00 31.24 497 PHE A N 1
ATOM 1991 C CA . PHE A 1 249 ? -19.387 12.278 2.640 1.00 31.93 497 PHE A CA 1
ATOM 1992 C C . PHE A 1 249 ? -19.906 12.231 1.193 1.00 32.63 497 PHE A C 1
ATOM 1993 O O . PHE A 1 249 ? -21.015 11.769 0.951 1.00 32.92 497 PHE A O 1
ATOM 2001 N N . LEU A 1 250 ? -19.096 12.702 0.243 1.00 33.59 498 LEU A N 1
ATOM 2002 C CA . LEU A 1 250 ? -19.473 12.718 -1.170 1.00 34.37 498 LEU A CA 1
ATOM 2003 C C . LEU A 1 250 ? -19.703 11.308 -1.705 1.00 37.64 498 LEU A C 1
ATOM 2004 O O . LEU A 1 250 ? -20.698 11.053 -2.397 1.00 37.10 498 LEU A O 1
ATOM 2009 N N . LYS A 1 251 ? -18.770 10.404 -1.402 1.00 38.38 499 LYS A N 1
ATOM 2010 C CA . LYS A 1 251 ? -18.868 9.010 -1.839 1.00 39.75 499 LYS A CA 1
ATOM 2011 C C . LYS A 1 251 ? -20.215 8.425 -1.432 1.00 37.69 499 LYS A C 1
ATOM 2012 O O . LYS A 1 251 ? -20.844 7.711 -2.205 1.00 39.19 499 LYS A O 1
ATOM 2014 N N . ASP A 1 252 ? -20.655 8.732 -0.217 1.00 36.82 500 ASP A N 1
ATOM 2015 C CA . ASP A 1 252 ? -21.940 8.244 0.259 1.00 39.20 500 ASP A CA 1
ATOM 2016 C C . ASP A 1 252 ? -23.081 9.038 -0.384 1.00 40.33 500 ASP A C 1
ATOM 2017 O O . ASP A 1 252 ? -24.061 8.459 -0.851 1.00 39.81 500 ASP A O 1
ATOM 2022 N N . LEU A 1 253 ? -22.942 10.361 -0.420 1.00 38.02 501 LEU A N 1
ATOM 2023 C CA . LEU A 1 253 ? -23.965 11.222 -1.003 1.00 38.39 501 LEU A CA 1
ATOM 2024 C C . LEU A 1 253 ? -24.336 10.740 -2.402 1.00 37.79 501 LEU A C 1
ATOM 2025 O O . LEU A 1 253 ? -25.477 10.889 -2.830 1.00 40.08 501 LEU A O 1
ATOM 2030 N N . ARG A 1 254 ? -23.370 10.157 -3.101 1.00 38.24 502 ARG A N 1
ATOM 2031 C CA . ARG A 1 254 ? -23.586 9.654 -4.450 1.00 41.65 502 ARG A CA 1
ATOM 2032 C C . ARG A 1 254 ? -24.610 8.517 -4.504 1.00 45.54 502 ARG A C 1
ATOM 2033 O O . ARG A 1 254 ? -25.196 8.265 -5.557 1.00 44.79 502 ARG A O 1
ATOM 2041 N N . THR A 1 255 ? -24.822 7.838 -3.376 1.00 45.38 503 THR A N 1
ATOM 2042 C CA . THR A 1 255 ? -25.759 6.716 -3.327 1.00 44.81 503 THR A CA 1
ATOM 2043 C C . THR A 1 255 ? -27.148 7.084 -2.806 1.00 47.41 503 THR A C 1
ATOM 2044 O O . THR A 1 255 ? -27.991 6.210 -2.605 1.00 48.97 503 THR A O 1
ATOM 2048 N N . ILE A 1 256 ? -27.387 8.367 -2.570 1.00 45.73 504 ILE A N 1
ATOM 2049 C CA . ILE A 1 256 ? -28.694 8.794 -2.098 1.00 46.00 504 ILE A CA 1
ATOM 2050 C C . ILE A 1 256 ? -29.410 9.424 -3.281 1.00 47.99 504 ILE A C 1
ATOM 2051 O O . ILE A 1 256 ? -29.076 10.530 -3.708 1.00 47.85 504 ILE A O 1
ATOM 2056 N N . THR A 1 257 ? -30.397 8.700 -3.797 1.00 48.73 505 THR A N 1
ATOM 2057 C CA . THR A 1 257 ? -31.181 9.113 -4.955 1.00 48.09 505 THR A CA 1
ATOM 2058 C C . THR A 1 257 ? -31.542 10.590 -5.067 1.00 47.77 505 THR A C 1
ATOM 2059 O O . THR A 1 257 ? -31.182 11.241 -6.051 1.00 48.02 505 THR A O 1
ATOM 2063 N N . LYS A 1 258 ? -32.238 11.134 -4.074 1.00 47.54 506 LYS A N 1
ATOM 2064 C CA . LYS A 1 258 ? -32.650 12.529 -4.165 1.00 47.12 506 LYS A CA 1
ATOM 2065 C C . LYS A 1 258 ? -31.530 13.558 -4.306 1.00 46.44 506 LYS A C 1
ATOM 2066 O O . LYS A 1 258 ? -31.736 14.605 -4.922 1.00 46.51 506 LYS A O 1
ATOM 2072 N N . TYR A 1 259 ? -30.351 13.274 -3.756 1.00 44.57 507 TYR A N 1
ATOM 2073 C CA . TYR A 1 259 ? -29.238 14.222 -3.868 1.00 42.57 507 TYR A CA 1
ATOM 2074 C C . TYR A 1 259 ? -28.482 14.011 -5.172 1.00 43.10 507 TYR A C 1
ATOM 2075 O O . TYR A 1 259 ? -28.090 14.969 -5.843 1.00 39.67 507 TYR A O 1
ATOM 2084 N N . ASN A 1 260 ? -28.280 12.747 -5.521 1.00 43.28 508 ASN A N 1
ATOM 2085 C CA . ASN A 1 260 ? -27.545 12.400 -6.722 1.00 45.11 508 ASN A CA 1
ATOM 2086 C C . ASN A 1 260 ? -28.231 12.848 -8.016 1.00 46.63 508 ASN A C 1
ATOM 2087 O O . ASN A 1 260 ? -27.562 13.179 -9.002 1.00 45.29 508 ASN A O 1
ATOM 2092 N N . ASN A 1 261 ? -29.560 12.862 -8.009 1.00 47.36 509 ASN A N 1
ATOM 2093 C CA . ASN A 1 261 ? -30.336 13.251 -9.185 1.00 48.12 509 ASN A CA 1
ATOM 2094 C C . ASN A 1 261 ? -30.478 14.759 -9.285 1.00 46.83 509 ASN A C 1
ATOM 2095 O O . ASN A 1 261 ? -30.751 15.305 -10.357 1.00 50.13 509 ASN A O 1
ATOM 2100 N N . TYR A 1 262 ? -30.290 15.431 -8.160 1.00 44.49 510 TYR A N 1
ATOM 2101 C CA . TYR A 1 262 ? -30.433 16.873 -8.112 1.00 42.84 510 TYR A CA 1
ATOM 2102 C C . TYR A 1 262 ? -29.279 17.632 -8.764 1.00 41.96 510 TYR A C 1
ATOM 2103 O O . TYR A 1 262 ? -29.490 18.693 -9.344 1.00 43.05 510 TYR A O 1
ATOM 2112 N N . PHE A 1 263 ? -28.063 17.099 -8.677 1.00 40.91 511 PHE A N 1
ATOM 2113 C CA . PHE A 1 263 ? -26.911 17.770 -9.280 1.00 38.06 511 PHE A CA 1
ATOM 2114 C C . PHE A 1 263 ? -25.731 16.822 -9.476 1.00 38.87 511 PHE A C 1
ATOM 2115 O O . PHE A 1 263 ? -25.707 15.712 -8.930 1.00 36.97 511 PHE A O 1
ATOM 2123 N N . LYS A 1 264 ? -24.757 17.269 -10.266 1.00 37.51 512 LYS A N 1
ATOM 2124 C CA . LYS A 1 264 ? -23.563 16.484 -10.556 1.00 37.74 512 LYS A CA 1
ATOM 2125 C C . LYS A 1 264 ? -22.510 16.633 -9.457 1.00 38.01 512 LYS A C 1
ATOM 2126 O O . LYS A 1 264 ? -21.782 17.624 -9.410 1.00 35.55 512 LYS A O 1
ATOM 2132 N N . ILE A 1 265 ? -22.450 15.631 -8.582 1.00 37.39 513 ILE A N 1
ATOM 2133 C CA . ILE A 1 265 ? -21.508 15.585 -7.470 1.00 39.06 513 ILE A CA 1
ATOM 2134 C C . ILE A 1 265 ? -20.082 15.387 -7.989 1.00 40.17 513 ILE A C 1
ATOM 2135 O O . ILE A 1 265 ? -19.767 14.342 -8.555 1.00 42.08 513 ILE A O 1
ATOM 2140 N N . PRO A 1 266 ? -19.199 16.382 -7.781 1.00 40.09 514 PRO A N 1
ATOM 2141 C CA . PRO A 1 266 ? -17.801 16.311 -8.233 1.00 40.27 514 PRO A CA 1
ATOM 2142 C C . PRO A 1 266 ? -17.086 15.012 -7.850 1.00 40.43 514 PRO A C 1
ATOM 2143 O O . PRO A 1 266 ? -17.308 14.465 -6.769 1.00 39.40 514 PRO A O 1
ATOM 2147 N N . SER A 1 267 ? -16.227 14.529 -8.746 1.00 43.43 515 SER A N 1
ATOM 2148 C CA . SER A 1 267 ? -15.473 13.293 -8.524 1.00 45.34 515 SER A CA 1
ATOM 2149 C C . SER A 1 267 ? -14.027 13.570 -8.131 1.00 45.76 515 SER A C 1
ATOM 2150 O O . SER A 1 267 ? -13.327 12.685 -7.646 1.00 47.78 515 SER A O 1
ATOM 2153 N N . LYS A 1 268 ? -13.580 14.798 -8.365 1.00 47.50 516 LYS A N 1
ATOM 2154 C CA . LYS A 1 268 ? -12.227 15.213 -8.003 1.00 49.02 516 LYS A CA 1
ATOM 2155 C C . LYS A 1 268 ? -12.310 16.508 -7.183 1.00 48.75 516 LYS A C 1
ATOM 2156 O O . LYS A 1 268 ? -12.911 17.495 -7.619 1.00 47.95 516 LYS A O 1
ATOM 2160 N N . TYR A 1 269 ? -11.721 16.498 -5.991 1.00 47.03 517 TYR A N 1
ATOM 2161 C CA . TYR A 1 269 ? -11.730 17.676 -5.136 1.00 45.78 517 TYR A CA 1
ATOM 2162 C C . TYR A 1 269 ? -10.442 18.465 -5.340 1.00 49.32 517 TYR A C 1
ATOM 2163 O O . TYR A 1 269 ? -10.540 19.657 -5.729 1.00 50.14 517 TYR A O 1
ATOM 2173 N N . HIS B 1 8 ? 12.782 20.036 7.775 1.00 71.62 256 HIS B N 1
ATOM 2174 C CA . HIS B 1 8 ? 11.609 19.344 7.169 1.00 71.76 256 HIS B CA 1
ATOM 2175 C C . HIS B 1 8 ? 11.558 19.649 5.672 1.00 71.13 256 HIS B C 1
ATOM 2176 O O . HIS B 1 8 ? 12.472 20.269 5.130 1.00 70.22 256 HIS B O 1
ATOM 2183 N N . LYS B 1 9 ? 10.489 19.211 5.010 1.00 70.97 257 LYS B N 1
ATOM 2184 C CA . LYS B 1 9 ? 10.323 19.442 3.574 1.00 69.20 257 LYS B CA 1
ATOM 2185 C C . LYS B 1 9 ? 9.292 20.536 3.279 1.00 66.74 257 LYS B C 1
ATOM 2186 O O . LYS B 1 9 ? 8.509 20.912 4.154 1.00 66.93 257 LYS B O 1
ATOM 2192 N N . LEU B 1 10 ? 9.298 21.036 2.042 1.00 63.40 258 LEU B N 1
ATOM 2193 C CA . LEU B 1 10 ? 8.400 22.115 1.620 1.00 59.80 258 LEU B CA 1
ATOM 2194 C C . LEU B 1 10 ? 6.926 21.737 1.460 1.00 56.40 258 LEU B C 1
ATOM 2195 O O . LEU B 1 10 ? 6.574 20.897 0.631 1.00 55.27 258 LEU B O 1
ATOM 2200 N N . ASN B 1 11 ? 6.068 22.366 2.259 1.00 53.98 259 ASN B N 1
ATOM 2201 C CA . ASN B 1 11 ? 4.635 22.117 2.167 1.00 53.16 259 ASN B CA 1
ATOM 2202 C C . ASN B 1 11 ? 4.151 22.841 0.902 1.00 51.80 259 ASN B C 1
ATOM 2203 O O . ASN B 1 11 ? 4.369 24.050 0.740 1.00 50.89 259 ASN B O 1
ATOM 2208 N N . THR B 1 12 ? 3.484 22.104 0.018 1.00 46.42 260 THR B N 1
ATOM 2209 C CA . THR B 1 12 ? 3.024 22.657 -1.247 1.00 42.18 260 THR B CA 1
ATOM 2210 C C . THR B 1 12 ? 1.509 22.677 -1.503 1.00 42.10 260 THR B C 1
ATOM 2211 O O . THR B 1 12 ? 1.087 22.829 -2.649 1.00 42.05 260 THR B O 1
ATOM 2215 N N . ASP B 1 13 ? 0.686 22.531 -0.466 1.00 38.24 261 ASP B N 1
ATOM 2216 C CA . ASP B 1 13 ? -0.767 22.556 -0.672 1.00 40.31 261 ASP B CA 1
ATOM 2217 C C . ASP B 1 13 ? -1.322 23.988 -0.841 1.00 37.43 261 ASP B C 1
ATOM 2218 O O . ASP B 1 13 ? -2.534 24.185 -0.887 1.00 36.55 261 ASP B O 1
ATOM 2223 N N . ASN B 1 14 ? -0.428 24.973 -0.926 1.00 31.55 262 ASN B N 1
ATOM 2224 C CA . ASN B 1 14 ? -0.818 26.368 -1.107 1.00 32.73 262 ASN B CA 1
ATOM 2225 C C . ASN B 1 14 ? -0.887 26.753 -2.592 1.00 27.69 262 ASN B C 1
ATOM 2226 O O . ASN B 1 14 ? 0.117 26.705 -3.312 1.00 23.80 262 ASN B O 1
ATOM 2231 N N . PRO B 1 15 ? -2.087 27.137 -3.059 1.00 24.87 263 PRO B N 1
ATOM 2232 C CA . PRO B 1 15 ? -2.436 27.549 -4.425 1.00 24.24 263 PRO B CA 1
ATOM 2233 C C . PRO B 1 15 ? -1.582 28.664 -5.025 1.00 21.77 263 PRO B C 1
ATOM 2234 O O . PRO B 1 15 ? -1.431 28.736 -6.233 1.00 24.12 263 PRO B O 1
ATOM 2238 N N . ILE B 1 16 ? -1.024 29.546 -4.199 1.00 25.14 264 ILE B N 1
ATOM 2239 C CA . ILE B 1 16 ? -0.231 30.621 -4.774 1.00 21.90 264 ILE B CA 1
ATOM 2240 C C . ILE B 1 16 ? 1.002 30.087 -5.498 1.00 21.01 264 ILE B C 1
ATOM 2241 O O . ILE B 1 16 ? 1.590 30.777 -6.331 1.00 19.55 264 ILE B O 1
ATOM 2246 N N . TYR B 1 17 ? 1.393 28.854 -5.182 1.00 22.89 265 TYR B N 1
ATOM 2247 C CA . TYR B 1 17 ? 2.544 28.229 -5.841 1.00 22.67 265 TYR B CA 1
ATOM 2248 C C . TYR B 1 17 ? 2.141 27.860 -7.272 1.00 19.05 265 TYR B C 1
ATOM 2249 O O . TYR B 1 17 ? 2.974 27.773 -8.168 1.00 14.44 265 TYR B O 1
ATOM 2258 N N . ALA B 1 18 ? 0.849 27.633 -7.479 1.00 23.16 266 ALA B N 1
ATOM 2259 C CA . ALA B 1 18 ? 0.350 27.324 -8.821 1.00 23.41 266 ALA B CA 1
ATOM 2260 C C . ALA B 1 18 ? 0.374 28.650 -9.589 1.00 20.75 266 ALA B C 1
ATOM 2261 O O . ALA B 1 18 ? 0.698 28.690 -10.767 1.00 23.84 266 ALA B O 1
ATOM 2263 N N . TYR B 1 19 ? 0.040 29.738 -8.896 1.00 18.66 267 TYR B N 1
ATOM 2264 C CA . TYR B 1 19 ? 0.059 31.063 -9.498 1.00 16.42 267 TYR B CA 1
ATOM 2265 C C . TYR B 1 19 ? 1.496 31.350 -9.932 1.00 20.96 267 TYR B C 1
ATOM 2266 O O . TYR B 1 19 ? 1.739 31.905 -11.009 1.00 25.77 267 TYR B O 1
ATOM 2275 N N . IL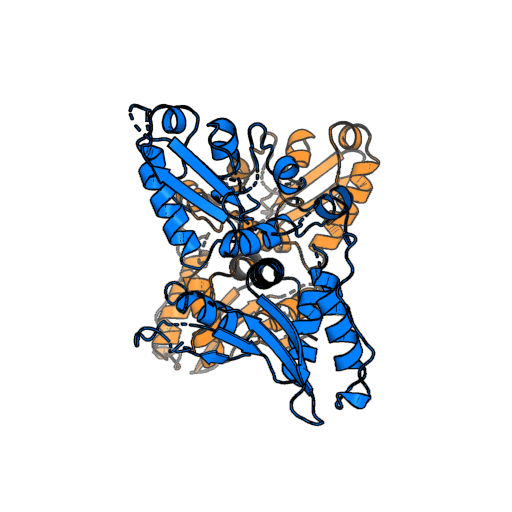E B 1 20 ? 2.461 30.970 -9.102 1.00 20.80 268 ILE B N 1
ATOM 2276 C CA . ILE B 1 20 ? 3.846 31.211 -9.471 1.00 20.49 268 ILE B CA 1
ATOM 2277 C C . ILE B 1 20 ? 4.221 30.431 -10.717 1.00 17.40 268 ILE B C 1
ATOM 2278 O O . ILE B 1 20 ? 4.905 30.954 -11.587 1.00 21.87 268 ILE B O 1
ATOM 2283 N N . VAL B 1 21 ? 3.779 29.181 -10.819 1.00 19.84 269 VAL B N 1
ATOM 2284 C CA . VAL B 1 21 ? 4.098 28.386 -12.012 1.00 17.02 269 VAL B CA 1
ATOM 2285 C C . VAL B 1 21 ? 3.501 29.078 -13.233 1.00 16.99 269 VAL B C 1
ATOM 2286 O O . VAL B 1 21 ? 4.159 29.216 -14.267 1.00 15.80 269 VAL B O 1
ATOM 2290 N N . GLY B 1 22 ? 2.260 29.536 -13.097 1.00 17.74 270 GLY B N 1
ATOM 2291 C CA . GLY B 1 22 ? 1.613 30.223 -14.204 1.00 21.29 270 GLY B CA 1
ATOM 2292 C C . GLY B 1 22 ? 2.433 31.418 -14.657 1.00 22.27 270 GLY B C 1
ATOM 2293 O O . GLY B 1 22 ? 2.635 31.611 -15.854 1.00 22.97 270 GLY B O 1
ATOM 2294 N N . LEU B 1 23 ? 2.912 32.215 -13.698 1.00 21.61 271 LEU B N 1
ATOM 2295 C CA . LEU B 1 23 ? 3.725 33.396 -13.991 1.00 20.82 271 LEU B CA 1
ATOM 2296 C C . LEU B 1 23 ? 5.042 33.032 -14.684 1.00 22.90 271 LEU B C 1
ATOM 2297 O O . LEU B 1 23 ? 5.414 33.644 -15.693 1.00 20.95 271 LEU B O 1
ATOM 2302 N N . PHE B 1 24 ? 5.759 32.046 -14.151 1.00 21.44 272 PHE B N 1
ATOM 2303 C CA . PHE B 1 24 ? 7.004 31.638 -14.787 1.00 20.87 272 PHE B CA 1
ATOM 2304 C C . PHE B 1 24 ? 6.735 30.913 -16.120 1.00 21.12 272 PHE B C 1
ATOM 2305 O O . PHE B 1 24 ? 7.536 31.000 -17.049 1.00 19.15 272 PHE B O 1
ATOM 2313 N N . GLU B 1 25 ? 5.620 30.200 -16.242 1.00 22.46 273 GLU B N 1
ATOM 2314 C CA . GLU B 1 25 ? 5.381 29.525 -17.521 1.00 25.65 273 GLU B CA 1
ATOM 2315 C C . GLU B 1 25 ? 5.163 30.580 -18.603 1.00 27.45 273 GLU B C 1
ATOM 2316 O O . GLU B 1 25 ? 5.660 30.458 -19.726 1.00 28.09 273 GLU B O 1
ATOM 2322 N N . GLY B 1 26 ? 4.448 31.640 -18.242 1.00 28.53 274 GLY B N 1
ATOM 2323 C CA . GLY B 1 26 ? 4.173 32.687 -19.197 1.00 28.06 274 GLY B CA 1
ATOM 2324 C C . GLY B 1 26 ? 5.367 33.520 -19.601 1.00 31.12 274 GLY B C 1
ATOM 2325 O O . GLY B 1 26 ? 5.587 33.744 -20.790 1.00 33.89 274 GLY B O 1
ATOM 2326 N N . ASP B 1 27 ? 6.152 33.972 -18.626 1.00 31.45 275 ASP B N 1
ATOM 2327 C CA . ASP B 1 27 ? 7.297 34.822 -18.924 1.00 32.04 275 ASP B CA 1
ATOM 2328 C C . ASP B 1 27 ? 8.654 34.424 -18.382 1.00 30.77 275 ASP B C 1
ATOM 2329 O O . ASP B 1 27 ? 9.622 35.144 -18.582 1.00 32.46 275 ASP B O 1
ATOM 2334 N N . GLY B 1 28 ? 8.739 33.292 -17.695 1.00 30.68 276 GLY B N 1
ATOM 2335 C CA . GLY B 1 28 ? 10.021 32.886 -17.162 1.00 26.29 276 GLY B CA 1
ATOM 2336 C C . GLY B 1 28 ? 10.710 31.820 -17.989 1.00 29.01 276 GLY B C 1
ATOM 2337 O O . GLY B 1 28 ? 10.383 31.594 -19.160 1.00 25.25 276 GLY B O 1
ATOM 2338 N N . TRP B 1 29 ? 11.679 31.156 -17.364 1.00 27.73 277 TRP B N 1
ATOM 2339 C CA . TRP B 1 29 ? 12.421 30.100 -18.023 1.00 25.86 277 TRP B CA 1
ATOM 2340 C C . TRP B 1 29 ? 13.115 29.249 -16.965 1.00 23.23 277 TRP B C 1
ATOM 2341 O O . TRP B 1 29 ? 13.358 29.703 -15.848 1.00 21.52 277 TRP B O 1
ATOM 2352 N N . ILE B 1 30 ? 13.408 28.007 -17.323 1.00 22.46 278 ILE B N 1
ATOM 2353 C CA . ILE B 1 30 ? 14.084 27.084 -16.430 1.00 23.96 278 ILE B CA 1
ATOM 2354 C C . ILE B 1 30 ? 14.961 26.282 -17.379 1.00 25.51 278 ILE B C 1
ATOM 2355 O O . ILE B 1 30 ? 14.500 25.411 -18.125 1.00 28.15 278 ILE B O 1
ATOM 2360 N N . THR B 1 31 ? 16.243 26.629 -17.360 1.00 23.47 279 THR B N 1
ATOM 2361 C CA . THR B 1 31 ? 17.215 26.056 -18.265 1.00 23.42 279 THR B CA 1
ATOM 2362 C C . THR B 1 31 ? 18.561 25.656 -17.667 1.00 23.98 279 THR B C 1
ATOM 2363 O O . THR B 1 31 ? 18.904 26.003 -16.540 1.00 25.79 279 THR B O 1
ATOM 2367 N N . ILE B 1 32 ? 19.325 24.948 -18.486 1.00 24.33 280 ILE B N 1
ATOM 2368 C CA . ILE B 1 32 ? 20.668 24.472 -18.167 1.00 27.12 280 ILE B CA 1
ATOM 2369 C C . ILE B 1 32 ? 21.472 25.008 -19.341 1.00 23.65 280 ILE B C 1
ATOM 2370 O O . ILE B 1 32 ? 21.069 24.827 -20.479 1.00 26.83 280 ILE B O 1
ATOM 2375 N N . SER B 1 33 ? 22.594 25.662 -19.070 1.00 25.94 281 SER B N 1
ATOM 2376 C CA . SER B 1 33 ? 23.427 26.238 -20.123 1.00 24.95 281 SER B CA 1
ATOM 2377 C C . SER B 1 33 ? 24.887 25.906 -19.878 1.00 28.88 281 SER B C 1
ATOM 2378 O O . SER B 1 33 ? 25.292 25.611 -18.739 1.00 27.80 281 SER B O 1
ATOM 2381 N N . LYS B 1 34 ? 25.676 25.992 -20.949 1.00 30.65 282 LYS B N 1
ATOM 2382 C CA . LYS B 1 34 ? 27.102 25.705 -20.905 1.00 34.29 282 LYS B CA 1
ATOM 2383 C C . LYS B 1 34 ? 27.936 26.875 -20.403 1.00 36.50 282 LYS B C 1
ATOM 2384 O O . LYS B 1 34 ? 27.931 27.939 -20.997 1.00 41.17 282 LYS B O 1
ATOM 2386 N N . LYS B 1 35 ? 28.649 26.675 -19.303 1.00 38.39 283 LYS B N 1
ATOM 2387 C CA . LYS B 1 35 ? 29.519 27.708 -18.745 1.00 39.07 283 LYS B CA 1
ATOM 2388 C C . LYS B 1 35 ? 30.939 27.142 -18.793 1.00 40.95 283 LYS B C 1
ATOM 2389 O O . LYS B 1 35 ? 31.495 26.721 -17.775 1.00 39.39 283 LYS B O 1
ATOM 2391 N N . GLY B 1 36 ? 31.513 27.125 -19.992 1.00 42.04 284 GLY B N 1
ATOM 2392 C CA . GLY B 1 36 ? 32.842 26.576 -20.168 1.00 41.33 284 GLY B CA 1
ATOM 2393 C C . GLY B 1 36 ? 32.668 25.075 -20.246 1.00 41.15 284 GLY B C 1
ATOM 2394 O O . GLY B 1 36 ? 31.989 24.570 -21.140 1.00 40.15 284 GLY B O 1
ATOM 2395 N N . LYS B 1 37 ? 33.268 24.355 -19.306 1.00 41.05 285 LYS B N 1
ATOM 2396 C CA . LYS B 1 37 ? 33.136 22.905 -19.283 1.00 39.99 285 LYS B CA 1
ATOM 2397 C C . LYS B 1 37 ? 32.169 22.518 -18.170 1.00 37.20 285 LYS B C 1
ATOM 2398 O O . LYS B 1 37 ? 31.972 21.336 -17.883 1.00 37.49 285 LYS B O 1
ATOM 2404 N N . TYR B 1 38 ? 31.567 23.534 -17.552 1.00 35.38 286 TYR B N 1
ATOM 2405 C CA . TYR B 1 38 ? 30.608 23.338 -16.472 1.00 35.73 286 TYR B CA 1
ATOM 2406 C C . TYR B 1 38 ? 29.187 23.705 -16.928 1.00 34.43 286 TYR B C 1
ATOM 2407 O O . TYR B 1 38 ? 28.973 24.073 -18.078 1.00 33.59 286 TYR B O 1
ATOM 2416 N N . LEU B 1 39 ? 28.223 23.610 -16.020 1.00 34.12 287 LEU B N 1
ATOM 2417 C CA . LEU B 1 39 ? 26.837 23.905 -16.351 1.00 34.47 287 LEU B CA 1
ATOM 2418 C C . LEU B 1 39 ? 26.182 24.902 -15.409 1.00 33.17 287 LEU B C 1
ATOM 2419 O O . LEU B 1 39 ? 26.474 24.926 -14.224 1.00 32.62 287 LEU B O 1
ATOM 2424 N N . LEU B 1 40 ? 25.276 25.711 -15.945 1.00 33.69 288 LEU B N 1
ATOM 2425 C CA . LEU B 1 40 ? 24.548 26.674 -15.133 1.00 32.20 288 LEU B CA 1
ATOM 2426 C C . LEU B 1 40 ? 23.076 26.288 -15.113 1.00 29.54 288 LEU B C 1
ATOM 2427 O O . LEU B 1 40 ? 22.433 26.249 -16.160 1.00 30.78 288 LEU B O 1
ATOM 2432 N N . TYR B 1 41 ? 22.540 25.983 -13.939 1.00 27.70 289 TYR B N 1
ATOM 2433 C CA . TYR B 1 41 ? 21.115 25.658 -13.838 1.00 29.33 289 TYR B CA 1
ATOM 2434 C C . TYR B 1 41 ? 20.439 26.937 -13.361 1.00 30.31 289 TYR B C 1
ATOM 2435 O O . TYR B 1 41 ? 20.895 27.546 -12.391 1.00 29.64 289 TYR B O 1
ATOM 2444 N N . GLU B 1 42 ? 19.355 27.343 -14.018 1.00 29.18 290 GLU B N 1
ATOM 2445 C CA . GLU B 1 42 ? 18.698 28.573 -13.618 1.00 26.48 290 GLU B CA 1
ATOM 2446 C C . GLU B 1 42 ? 17.202 28.688 -13.863 1.00 28.41 290 GLU B C 1
ATOM 2447 O O . GLU B 1 42 ? 16.727 28.432 -14.974 1.00 26.66 290 GLU B O 1
ATOM 2453 N N . LEU B 1 43 ? 16.470 29.067 -12.815 1.00 24.56 291 LEU B N 1
ATOM 2454 C CA . LEU B 1 43 ? 15.039 29.342 -12.931 1.00 26.55 291 LEU B CA 1
ATOM 2455 C C . LEU B 1 43 ? 15.090 30.866 -12.967 1.00 28.27 291 LEU B C 1
ATOM 2456 O O . LEU B 1 43 ? 15.675 31.493 -12.073 1.00 25.56 291 LEU B O 1
ATOM 2461 N N . GLY B 1 44 ? 14.518 31.475 -13.996 1.00 26.36 292 GLY B N 1
ATOM 2462 C CA . GLY B 1 44 ? 14.574 32.921 -14.046 1.00 24.94 292 GLY B CA 1
ATOM 2463 C C . GLY B 1 44 ? 13.370 33.554 -14.695 1.00 25.90 292 GLY B C 1
ATOM 2464 O O . GLY B 1 44 ? 12.550 32.867 -15.316 1.00 20.03 292 GLY B O 1
ATOM 2465 N N . ILE B 1 45 ? 13.269 34.872 -14.540 1.00 22.93 293 ILE B N 1
ATOM 2466 C CA . ILE B 1 45 ? 12.189 35.640 -15.122 1.00 23.97 293 ILE B CA 1
ATOM 2467 C C . ILE B 1 45 ? 12.626 37.094 -15.223 1.00 26.97 293 ILE B C 1
ATOM 2468 O O . ILE B 1 45 ? 13.266 37.635 -14.312 1.00 29.01 293 ILE B O 1
ATOM 2473 N N . GLU B 1 46 ? 12.281 37.726 -16.337 1.00 26.73 294 GLU B N 1
ATOM 2474 C CA . GLU B 1 46 ? 12.646 39.111 -16.579 1.00 28.86 294 GLU B CA 1
ATOM 2475 C C . GLU B 1 46 ? 11.393 39.871 -16.936 1.00 29.82 294 GLU B C 1
ATOM 2476 O O . GLU B 1 46 ? 10.611 39.424 -17.769 1.00 34.14 294 GLU B O 1
ATOM 2490 N N . HIS B 1 48 ? 9.466 44.165 -16.918 1.00 25.70 296 HIS B N 1
ATOM 2491 C CA . HIS B 1 48 ? 9.729 45.600 -17.021 1.00 27.57 296 HIS B CA 1
ATOM 2492 C C . HIS B 1 48 ? 9.880 46.201 -15.630 1.00 25.19 296 HIS B C 1
ATOM 2493 O O . HIS B 1 48 ? 9.465 45.600 -14.636 1.00 22.47 296 HIS B O 1
ATOM 2500 N N . ILE B 1 49 ? 10.477 47.384 -15.559 1.00 24.03 297 ILE B N 1
ATOM 2501 C CA . ILE B 1 49 ? 10.660 48.039 -14.271 1.00 22.32 297 ILE B CA 1
ATOM 2502 C C . ILE B 1 49 ? 9.343 48.228 -13.516 1.00 21.19 297 ILE B C 1
ATOM 2503 O O . ILE B 1 49 ? 9.320 48.254 -12.295 1.00 19.70 297 ILE B O 1
ATOM 2508 N N . ARG B 1 50 ? 8.234 48.327 -14.239 1.00 20.89 298 ARG B N 1
ATOM 2509 C CA . ARG B 1 50 ? 6.937 48.497 -13.588 1.00 21.45 298 ARG B CA 1
ATOM 2510 C C . ARG B 1 50 ? 6.583 47.292 -12.692 1.00 22.04 298 ARG B C 1
ATOM 2511 O O . ARG B 1 50 ? 5.688 47.380 -11.846 1.00 24.06 298 ARG B O 1
ATOM 2519 N N . ASP B 1 51 ? 7.272 46.172 -12.878 1.00 22.00 299 ASP B N 1
ATOM 2520 C CA . ASP B 1 51 ? 6.986 44.959 -12.090 1.00 24.37 299 ASP B CA 1
ATOM 2521 C C . ASP B 1 51 ? 8.083 44.561 -11.093 1.00 23.98 299 ASP B C 1
ATOM 2522 O O . ASP B 1 51 ? 8.103 43.420 -10.627 1.00 25.91 299 ASP B O 1
ATOM 2527 N N . ILE B 1 52 ? 8.983 45.481 -10.758 1.00 22.04 300 ILE B N 1
ATOM 2528 C CA . ILE B 1 52 ? 10.070 45.148 -9.846 1.00 26.23 300 ILE B CA 1
ATOM 2529 C C . ILE B 1 52 ? 9.560 44.726 -8.466 1.00 26.30 300 ILE B C 1
ATOM 2530 O O . ILE B 1 52 ? 10.099 43.809 -7.844 1.00 28.80 300 ILE B O 1
ATOM 2535 N N . GLN B 1 53 ? 8.506 45.370 -7.990 1.00 25.75 301 GLN B N 1
ATOM 2536 C CA . GLN B 1 53 ? 7.964 45.018 -6.691 1.00 26.42 301 GLN B CA 1
ATOM 2537 C C . GLN B 1 53 ? 7.414 43.599 -6.728 1.00 29.07 301 GLN B C 1
ATOM 2538 O O . GLN B 1 53 ? 7.493 42.866 -5.732 1.00 25.74 301 GLN B O 1
ATOM 2544 N N . LEU B 1 54 ? 6.863 43.215 -7.882 1.00 24.81 302 LEU B N 1
ATOM 2545 C CA . LEU B 1 54 ? 6.311 41.880 -8.037 1.00 25.06 302 LEU B CA 1
ATOM 2546 C C . LEU B 1 54 ? 7.421 40.862 -7.909 1.00 21.65 302 LEU B C 1
ATOM 2547 O O . LEU B 1 54 ? 7.203 39.772 -7.387 1.00 21.31 302 LEU B O 1
ATOM 2552 N N . LEU B 1 55 ? 8.608 41.213 -8.402 1.00 21.49 303 LEU B N 1
ATOM 2553 C CA . LEU B 1 55 ? 9.740 40.297 -8.328 1.00 23.93 303 LEU B CA 1
ATOM 2554 C C . LEU B 1 55 ? 10.206 40.145 -6.878 1.00 24.18 303 LEU B C 1
ATOM 2555 O O . LEU B 1 55 ? 10.612 39.055 -6.469 1.00 25.74 303 LEU B O 1
ATOM 2560 N N . TYR B 1 56 ? 10.151 41.230 -6.106 1.00 27.35 304 TYR B N 1
ATOM 2561 C CA . TYR B 1 56 ? 10.525 41.165 -4.694 1.00 24.96 304 TYR B CA 1
ATOM 2562 C C . TYR B 1 56 ? 9.486 40.333 -3.966 1.00 25.67 304 TYR B C 1
ATOM 2563 O O . TYR B 1 56 ? 9.825 39.609 -3.031 1.00 23.94 304 TYR B O 1
ATOM 2572 N N . LYS B 1 57 ? 8.225 40.427 -4.397 1.00 21.22 305 LYS B N 1
ATOM 2573 C CA . LYS B 1 57 ? 7.179 39.613 -3.781 1.00 23.06 305 LYS B CA 1
ATOM 2574 C C . LYS B 1 57 ? 7.453 38.124 -4.027 1.00 21.53 305 LYS B C 1
ATOM 2575 O O . LYS B 1 57 ? 7.261 37.294 -3.141 1.00 21.25 305 LYS B O 1
ATOM 2581 N N . ILE B 1 58 ? 7.893 37.798 -5.240 1.00 23.63 306 ILE B N 1
ATOM 2582 C CA . ILE B 1 58 ? 8.210 36.423 -5.603 1.00 22.67 306 ILE B CA 1
ATOM 2583 C C . ILE B 1 58 ? 9.374 35.952 -4.730 1.00 25.12 306 ILE B C 1
ATOM 2584 O O . ILE B 1 58 ? 9.328 34.875 -4.146 1.00 25.58 306 ILE B O 1
ATOM 2589 N N . LYS B 1 59 ? 10.421 36.769 -4.663 1.00 25.64 307 LYS B N 1
ATOM 2590 C CA . LYS B 1 59 ? 11.594 36.448 -3.878 1.00 26.21 307 LYS B CA 1
ATOM 2591 C C . LYS B 1 59 ? 11.155 36.121 -2.459 1.00 27.68 307 LYS B C 1
ATOM 2592 O O . LYS B 1 59 ? 11.586 35.121 -1.875 1.00 29.18 307 LYS B O 1
ATOM 2598 N N . ASN B 1 60 ? 10.267 36.954 -1.928 1.00 28.08 308 ASN B N 1
ATOM 2599 C CA . ASN B 1 60 ? 9.744 36.792 -0.581 1.00 30.23 308 ASN B CA 1
ATOM 2600 C C . ASN B 1 60 ? 8.917 35.546 -0.349 1.00 30.29 308 ASN B C 1
ATOM 2601 O O . ASN B 1 60 ? 9.067 34.886 0.671 1.00 30.01 308 ASN B O 1
ATOM 2606 N N . ILE B 1 61 ? 8.022 35.242 -1.277 1.00 26.39 309 ILE B N 1
ATOM 2607 C CA . ILE B 1 61 ? 7.188 34.059 -1.148 1.00 28.03 309 ILE B CA 1
ATOM 2608 C C . ILE B 1 61 ? 8.000 32.763 -1.272 1.00 26.98 309 ILE B C 1
ATOM 2609 O O . ILE B 1 61 ? 7.754 31.788 -0.566 1.00 29.40 309 ILE B O 1
ATOM 2614 N N . LEU B 1 62 ? 8.948 32.747 -2.195 1.00 25.53 310 LEU B N 1
ATOM 2615 C CA . LEU B 1 62 ? 9.764 31.559 -2.406 1.00 25.42 310 LEU B CA 1
ATOM 2616 C C . LEU B 1 62 ? 10.859 31.414 -1.349 1.00 24.60 310 LEU B C 1
ATOM 2617 O O . LEU B 1 62 ? 11.302 30.304 -1.072 1.00 24.17 310 LEU B O 1
ATOM 2622 N N . GLY B 1 63 ? 11.278 32.535 -0.760 1.00 23.13 311 GLY B N 1
ATOM 2623 C CA . GLY B 1 63 ? 12.315 32.504 0.257 1.00 22.66 311 GLY B CA 1
ATOM 2624 C C . GLY B 1 63 ? 13.710 32.339 -0.313 1.00 25.93 311 GLY B C 1
ATOM 2625 O O . GLY B 1 63 ? 14.690 32.251 0.426 1.00 27.53 311 GLY B O 1
ATOM 2626 N N . ILE B 1 64 ? 13.806 32.298 -1.638 1.00 27.35 312 ILE B N 1
ATOM 2627 C CA . ILE B 1 64 ? 15.086 32.139 -2.310 1.00 25.45 312 ILE B CA 1
ATOM 2628 C C . ILE B 1 64 ? 15.165 33.106 -3.484 1.00 26.60 312 ILE B C 1
ATOM 2629 O O . ILE B 1 64 ? 14.191 33.799 -3.794 1.00 24.94 312 ILE B O 1
ATOM 2634 N N . GLY B 1 65 ? 16.326 33.130 -4.133 1.00 22.81 313 GLY B N 1
ATOM 2635 C CA . GLY B 1 65 ? 16.525 33.976 -5.294 1.00 25.89 313 GLY B CA 1
ATOM 2636 C C . GLY B 1 65 ? 17.151 35.341 -5.074 1.00 24.39 313 GLY B C 1
ATOM 2637 O O . GLY B 1 65 ? 17.393 35.746 -3.941 1.00 26.93 313 GLY B O 1
ATOM 2638 N N . LYS B 1 66 ? 17.400 36.039 -6.182 1.00 22.97 314 LYS B N 1
ATOM 2639 C CA . LYS B 1 66 ? 17.983 37.377 -6.199 1.00 25.58 314 LYS B CA 1
ATOM 2640 C C . LYS B 1 66 ? 17.268 38.276 -7.216 1.00 25.78 314 LYS B C 1
ATOM 2641 O O . LYS B 1 66 ? 16.930 37.831 -8.311 1.00 26.51 314 LYS B O 1
ATOM 2647 N N . VAL B 1 67 ? 17.036 39.534 -6.848 1.00 24.99 315 VAL B N 1
ATOM 2648 C CA . VAL B 1 67 ? 16.409 40.483 -7.754 1.00 23.35 315 VAL B CA 1
ATOM 2649 C C . VAL B 1 67 ? 17.490 41.442 -8.229 1.00 26.70 315 VAL B C 1
ATOM 2650 O O . VAL B 1 67 ? 18.174 42.057 -7.422 1.00 29.23 315 VAL B O 1
ATOM 2654 N N . THR B 1 68 ? 17.645 41.570 -9.537 1.00 25.36 316 THR B N 1
ATOM 2655 C CA . THR B 1 68 ? 18.650 42.457 -10.077 1.00 28.99 316 THR B CA 1
ATOM 2656 C C . THR B 1 68 ? 18.054 43.344 -11.154 1.00 28.32 316 THR B C 1
ATOM 2657 O O . THR B 1 68 ? 16.938 43.114 -11.629 1.00 28.77 316 THR B O 1
ATOM 2661 N N . ILE B 1 69 ? 18.810 44.366 -11.523 1.00 28.43 317 ILE B N 1
ATOM 2662 C CA . ILE B 1 69 ? 18.398 45.281 -12.565 1.00 33.00 317 ILE B CA 1
ATOM 2663 C C . ILE B 1 69 ? 19.453 45.201 -13.653 1.00 34.27 317 ILE B C 1
ATOM 2664 O O . ILE B 1 69 ? 20.656 45.264 -13.376 1.00 36.35 317 ILE B O 1
ATOM 2669 N N . LYS B 1 70 ? 18.987 45.021 -14.886 1.00 32.84 318 LYS B N 1
ATOM 2670 C CA . LYS B 1 70 ? 19.858 44.906 -16.043 1.00 33.30 318 LYS B CA 1
ATOM 2671 C C . LYS B 1 70 ? 19.709 46.129 -16.926 1.00 32.46 318 LYS B C 1
ATOM 2672 O O . LYS B 1 70 ? 18.610 46.619 -17.162 1.00 34.39 318 LYS B O 1
ATOM 2674 N N . LYS B 1 71 ? 20.830 46.632 -17.406 1.00 36.40 319 LYS B N 1
ATOM 2675 C CA . LYS B 1 71 ? 20.805 47.798 -18.268 1.00 37.12 319 LYS B CA 1
ATOM 2676 C C . LYS B 1 71 ? 21.123 47.341 -19.680 1.00 37.45 319 LYS B C 1
ATOM 2677 O O . LYS B 1 71 ? 22.198 46.794 -19.936 1.00 35.70 319 LYS B O 1
ATOM 2681 N N . LEU B 1 72 ? 20.176 47.545 -20.589 1.00 33.79 320 LEU B N 1
ATOM 2682 C CA . LEU B 1 72 ? 20.384 47.156 -21.976 1.00 35.07 320 LEU B CA 1
ATOM 2683 C C . LEU B 1 72 ? 20.928 48.335 -22.774 1.00 33.45 320 LEU B C 1
ATOM 2684 O O . LEU B 1 72 ? 20.381 49.432 -22.734 1.00 34.72 320 LEU B O 1
ATOM 2689 N N . LYS B 1 73 ? 22.021 48.112 -23.485 1.00 34.08 321 LYS B N 1
ATOM 2690 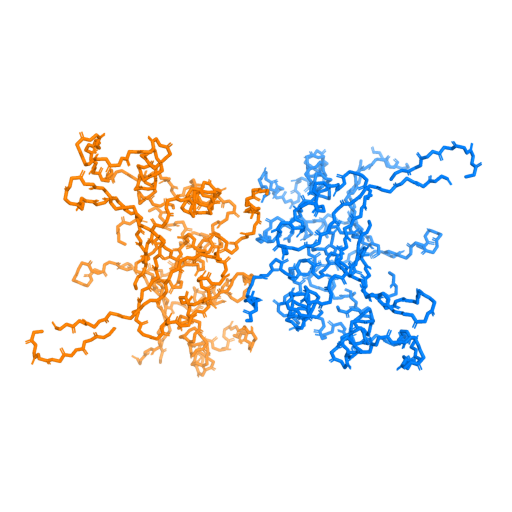C CA . LYS B 1 73 ? 22.597 49.163 -24.306 1.00 35.80 321 LYS B CA 1
ATOM 2691 C C . LYS B 1 73 ? 21.903 49.086 -25.665 1.00 38.08 321 LYS B C 1
ATOM 2692 O O . LYS B 1 73 ? 22.191 48.196 -26.468 1.00 39.47 321 LYS B O 1
ATOM 2702 N N . LYS B 1 75 ? 20.719 50.197 -29.547 1.00 43.91 323 LYS B N 1
ATOM 2703 C CA . LYS B 1 75 ? 21.489 50.579 -30.728 1.00 45.51 323 LYS B CA 1
ATOM 2704 C C . LYS B 1 75 ? 21.662 52.093 -30.843 1.00 45.15 323 LYS B C 1
ATOM 2705 O O . LYS B 1 75 ? 22.746 52.576 -31.180 1.00 44.50 323 LYS B O 1
ATOM 2707 N N . ASP B 1 76 ? 20.592 52.832 -30.548 1.00 45.03 324 ASP B N 1
ATOM 2708 C CA . ASP B 1 76 ? 20.591 54.296 -30.635 1.00 45.08 324 ASP B CA 1
ATOM 2709 C C . ASP B 1 76 ? 21.499 55.040 -29.649 1.00 44.53 324 ASP B C 1
ATOM 2710 O O . ASP B 1 76 ? 21.744 56.236 -29.816 1.00 43.96 324 ASP B O 1
ATOM 2715 N N . GLY B 1 77 ? 21.988 54.345 -28.627 1.00 44.49 325 GLY B N 1
ATOM 2716 C CA . GLY B 1 77 ? 22.842 54.991 -27.645 1.00 44.06 325 GLY B CA 1
ATOM 2717 C C . GLY B 1 77 ? 22.154 55.163 -26.299 1.00 44.49 325 GLY B C 1
ATOM 2718 O O . GLY B 1 77 ? 22.781 55.577 -25.321 1.00 45.49 325 GLY B O 1
ATOM 2719 N N . THR B 1 78 ? 20.862 54.856 -26.243 1.00 42.90 326 THR B N 1
ATOM 2720 C CA . THR B 1 78 ? 20.115 54.961 -24.997 1.00 43.52 326 THR B CA 1
ATOM 2721 C C . THR B 1 78 ? 20.183 53.635 -24.253 1.00 44.40 326 THR B C 1
ATOM 2722 O O . THR B 1 78 ? 20.718 52.641 -24.756 1.00 44.12 326 THR B O 1
ATOM 2726 N N . ILE B 1 79 ? 19.622 53.628 -23.054 1.00 44.57 327 ILE B N 1
ATOM 2727 C CA . ILE B 1 79 ? 19.621 52.445 -22.215 1.00 45.85 327 ILE B CA 1
ATOM 2728 C C . ILE B 1 79 ? 18.205 52.108 -21.769 1.00 47.44 327 ILE B C 1
ATOM 2729 O O . ILE B 1 79 ? 17.469 52.972 -21.287 1.00 47.52 327 ILE B O 1
ATOM 2734 N N . LYS B 1 80 ? 17.825 50.850 -21.951 1.00 48.22 328 LYS B N 1
ATOM 2735 C CA . LYS B 1 80 ? 16.509 50.387 -21.543 1.00 47.89 328 LYS B CA 1
ATOM 2736 C C . LYS B 1 80 ? 16.719 49.556 -20.283 1.00 47.68 328 LYS B C 1
ATOM 2737 O O . LYS B 1 80 ? 17.764 48.921 -20.104 1.00 48.60 328 LYS B O 1
ATOM 2743 N N . GLU B 1 81 ? 15.738 49.566 -19.397 1.00 45.37 329 GLU B N 1
ATOM 2744 C CA . GLU B 1 81 ? 15.873 48.804 -18.178 1.00 40.73 329 GLU B CA 1
ATOM 2745 C C . GLU B 1 81 ? 14.855 47.691 -18.051 1.00 37.08 329 GLU B C 1
ATOM 2746 O O . GLU B 1 81 ? 13.740 47.777 -18.558 1.00 34.36 329 GLU B O 1
ATOM 2760 N N . CYS B 1 83 ? 14.052 44.220 -15.059 1.00 27.03 331 CYS B N 1
ATOM 2761 C CA . CYS B 1 83 ? 14.415 43.713 -13.755 1.00 30.07 331 CYS B CA 1
ATOM 2762 C C . CYS B 1 83 ? 14.359 42.204 -13.892 1.00 30.16 331 CYS B C 1
ATOM 2763 O O . CYS B 1 83 ? 13.655 41.685 -14.756 1.00 30.00 331 CYS B O 1
ATOM 2766 N N . LYS B 1 84 ? 15.103 41.503 -13.045 1.00 31.56 332 LYS B N 1
ATOM 2767 C CA . LYS B 1 84 ? 15.154 40.054 -13.126 1.00 28.66 332 LYS B CA 1
ATOM 2768 C C . LYS B 1 84 ? 15.184 39.330 -11.783 1.00 27.41 332 LYS B C 1
ATOM 2769 O O . LYS B 1 84 ? 15.736 39.819 -10.799 1.00 26.92 332 LYS B O 1
ATOM 2775 N N . PHE B 1 85 ? 14.551 38.167 -11.755 1.00 25.09 333 PHE B N 1
ATOM 2776 C CA . PHE B 1 85 ? 14.542 37.317 -10.583 1.00 25.13 333 PHE B CA 1
ATOM 2777 C C . PHE B 1 85 ? 15.038 35.967 -11.084 1.00 26.91 333 PHE B C 1
ATOM 2778 O O . PHE B 1 85 ? 14.599 35.486 -12.142 1.00 23.66 333 PHE B O 1
ATOM 2786 N N . ASN B 1 86 ? 15.960 35.372 -10.333 1.00 25.36 334 ASN B N 1
ATOM 2787 C CA . ASN B 1 86 ? 16.505 34.073 -10.688 1.00 24.16 334 ASN B CA 1
ATOM 2788 C C . ASN B 1 86 ? 17.019 33.301 -9.463 1.00 26.03 334 ASN B C 1
ATOM 2789 O O . ASN B 1 86 ? 17.273 33.886 -8.391 1.00 24.07 334 ASN B O 1
ATOM 2794 N N . VAL B 1 87 ? 17.114 31.983 -9.624 1.00 24.59 335 VAL B N 1
ATOM 2795 C CA . VAL B 1 87 ? 17.608 31.068 -8.589 1.00 24.96 335 VAL B CA 1
ATOM 2796 C C . VAL B 1 87 ? 18.664 30.202 -9.279 1.00 26.84 335 VAL B C 1
ATOM 2797 O O . VAL B 1 87 ? 18.378 29.561 -10.298 1.00 23.65 335 VAL B O 1
ATOM 2801 N N . ARG B 1 88 ? 19.889 30.206 -8.748 1.00 26.49 336 ARG B N 1
ATOM 2802 C CA . ARG B 1 88 ? 20.976 29.426 -9.345 1.00 27.78 336 ARG B CA 1
ATOM 2803 C C . ARG B 1 88 ? 21.592 28.395 -8.399 1.00 29.29 336 ARG B C 1
ATOM 2804 O O . ARG B 1 88 ? 22.356 27.523 -8.828 1.00 28.40 336 ARG B O 1
ATOM 2812 N N . ASN B 1 89 ? 21.270 28.516 -7.114 1.00 31.25 337 ASN B N 1
ATOM 2813 C CA . ASN B 1 89 ? 21.780 27.608 -6.102 1.00 30.46 337 ASN B CA 1
ATOM 2814 C C . ASN B 1 89 ? 21.121 26.253 -6.280 1.00 30.28 337 ASN B C 1
ATOM 2815 O O . ASN B 1 89 ? 19.898 26.126 -6.196 1.00 26.89 337 ASN B O 1
ATOM 2820 N N . LYS B 1 90 ? 21.951 25.241 -6.516 1.00 31.71 338 LYS B N 1
ATOM 2821 C CA . LYS B 1 90 ? 21.470 23.883 -6.743 1.00 32.10 338 LYS B CA 1
ATOM 2822 C C . LYS B 1 90 ? 20.641 23.302 -5.608 1.00 31.41 338 LYS B C 1
ATOM 2823 O O . LYS B 1 90 ? 19.668 22.583 -5.854 1.00 32.21 338 LYS B O 1
ATOM 2829 N N . ASN B 1 91 ? 21.013 23.598 -4.367 1.00 29.94 339 ASN B N 1
ATOM 2830 C CA . ASN B 1 91 ? 20.243 23.074 -3.250 1.00 29.18 339 ASN B CA 1
ATOM 2831 C C . ASN B 1 91 ? 18.896 23.782 -3.150 1.00 27.64 339 ASN B C 1
ATOM 2832 O O . ASN B 1 91 ? 17.899 23.166 -2.794 1.00 29.10 339 ASN B O 1
ATOM 2837 N N . HIS B 1 92 ? 18.860 25.072 -3.476 1.00 25.08 340 HIS B N 1
ATOM 2838 C CA . HIS B 1 92 ? 17.607 25.826 -3.431 1.00 24.97 340 HIS B CA 1
ATOM 2839 C C . HIS B 1 92 ? 16.657 25.317 -4.503 1.00 21.82 340 HIS B C 1
ATOM 2840 O O . HIS B 1 92 ? 15.459 25.218 -4.281 1.00 25.73 340 HIS B O 1
ATOM 2847 N N . LEU B 1 93 ? 17.208 25.007 -5.669 1.00 20.25 341 LEU B N 1
ATOM 2848 C CA . LEU B 1 93 ? 16.423 24.485 -6.776 1.00 23.68 341 LEU B CA 1
ATOM 2849 C C . LEU B 1 93 ? 15.862 23.112 -6.417 1.00 26.63 341 LEU B C 1
ATOM 2850 O O . LEU B 1 93 ? 14.671 22.842 -6.624 1.00 26.64 341 LEU B O 1
ATOM 2855 N N . LYS B 1 94 ? 16.714 22.248 -5.861 1.00 30.79 342 LYS B N 1
ATOM 2856 C CA . LYS B 1 94 ? 16.289 20.896 -5.466 1.00 29.84 342 LYS B CA 1
ATOM 2857 C C . LYS B 1 94 ? 15.270 20.894 -4.336 1.00 30.08 342 LYS B C 1
ATOM 2858 O O . LYS B 1 94 ? 14.330 20.093 -4.332 1.00 31.69 342 LYS B O 1
ATOM 2864 N N . ASN B 1 95 ? 15.448 21.793 -3.377 1.00 29.21 343 ASN B N 1
ATOM 2865 C CA . ASN B 1 95 ? 14.545 21.836 -2.243 1.00 31.01 343 ASN B CA 1
ATOM 2866 C C . ASN B 1 95 ? 13.289 22.699 -2.342 1.00 31.15 343 ASN B C 1
ATOM 2867 O O . ASN B 1 95 ? 12.308 22.420 -1.658 1.00 29.26 343 ASN B O 1
ATOM 2872 N N . ILE B 1 96 ? 13.298 23.739 -3.168 1.00 25.64 344 ILE B N 1
ATOM 2873 C CA . ILE B 1 96 ? 12.118 24.585 -3.240 1.00 28.68 344 ILE B CA 1
ATOM 2874 C C . ILE B 1 96 ? 11.395 24.463 -4.566 1.00 26.09 344 ILE B C 1
ATOM 2875 O O . ILE B 1 96 ? 10.213 24.131 -4.609 1.00 26.01 344 ILE B O 1
ATOM 2880 N N . ILE B 1 97 ? 12.132 24.728 -5.637 1.00 24.20 345 ILE B N 1
ATOM 2881 C CA . ILE B 1 97 ? 11.602 24.718 -6.992 1.00 23.90 345 ILE B CA 1
ATOM 2882 C C . ILE B 1 97 ? 11.102 23.367 -7.506 1.00 25.91 345 ILE B C 1
ATOM 2883 O O . ILE B 1 97 ? 10.014 23.279 -8.100 1.00 23.70 345 ILE B O 1
ATOM 2888 N N . ILE B 1 98 ? 11.882 22.315 -7.287 1.00 24.80 346 ILE B N 1
ATOM 2889 C CA . ILE B 1 98 ? 11.466 20.988 -7.745 1.00 27.68 346 ILE B CA 1
ATOM 2890 C C . ILE B 1 98 ? 10.110 20.613 -7.166 1.00 26.11 346 ILE B C 1
ATOM 2891 O O . ILE B 1 98 ? 9.197 20.243 -7.904 1.00 30.10 346 ILE B O 1
ATOM 2896 N N . PRO B 1 99 ? 9.958 20.706 -5.836 1.00 24.81 347 PRO B N 1
ATOM 2897 C CA . PRO B 1 99 ? 8.687 20.371 -5.184 1.00 22.76 347 PRO B CA 1
ATOM 2898 C C . PRO B 1 99 ? 7.513 21.224 -5.669 1.00 25.16 347 PRO B C 1
ATOM 2899 O O . PRO B 1 99 ? 6.399 20.730 -5.798 1.00 25.77 347 PRO B O 1
ATOM 2903 N N . ILE B 1 100 ? 7.746 22.508 -5.926 1.00 25.37 348 ILE B N 1
ATOM 2904 C CA . ILE B 1 100 ? 6.655 23.345 -6.401 1.00 22.42 348 ILE B CA 1
ATOM 2905 C C . ILE B 1 100 ? 6.221 22.880 -7.788 1.00 21.12 348 ILE B C 1
ATOM 2906 O O . ILE B 1 100 ? 5.042 22.616 -8.001 1.00 20.79 348 ILE B O 1
ATOM 2911 N N . PHE B 1 101 ? 7.156 22.766 -8.727 1.00 18.15 349 PHE B N 1
ATOM 2912 C CA . PHE B 1 101 ? 6.783 22.326 -10.069 1.00 23.56 349 PHE B CA 1
ATOM 2913 C C . PHE B 1 101 ? 6.265 20.877 -10.147 1.00 25.03 349 PHE B C 1
ATOM 2914 O O . PHE B 1 101 ? 5.499 20.554 -11.059 1.00 25.64 349 PHE B O 1
ATOM 2922 N N . ASN B 1 102 ? 6.673 20.008 -9.216 1.00 22.90 350 ASN B N 1
ATOM 2923 C CA . ASN B 1 102 ? 6.191 18.618 -9.221 1.00 23.85 350 ASN B CA 1
ATOM 2924 C C . ASN B 1 102 ? 4.726 18.630 -8.856 1.00 24.79 350 ASN B C 1
ATOM 2925 O O . ASN B 1 102 ? 3.921 17.887 -9.421 1.00 26.21 350 ASN B O 1
ATOM 2930 N N . LYS B 1 103 ? 4.404 19.482 -7.887 1.00 24.69 351 LYS B N 1
ATOM 2931 C CA . LYS B 1 103 ? 3.054 19.640 -7.375 1.00 26.55 351 LYS B CA 1
ATOM 2932 C C . LYS B 1 103 ? 2.082 20.337 -8.337 1.00 26.25 351 LYS B C 1
ATOM 2933 O O . LYS B 1 103 ? 0.924 19.940 -8.447 1.00 26.59 351 LYS B O 1
ATOM 2939 N N . TYR B 1 104 ? 2.558 21.381 -9.010 1.00 28.52 352 TYR B N 1
ATOM 2940 C CA . TYR B 1 104 ? 1.746 22.152 -9.951 1.00 28.53 352 TYR B CA 1
ATOM 2941 C C . TYR B 1 104 ? 2.505 22.303 -11.264 1.00 28.97 352 TYR B C 1
ATOM 2942 O O . TYR B 1 104 ? 2.912 23.407 -11.644 1.00 27.91 352 TYR B O 1
ATOM 2951 N N . PRO B 1 105 ? 2.690 21.185 -11.988 1.00 29.45 353 PRO B N 1
ATOM 2952 C CA . PRO B 1 105 ? 3.411 21.185 -13.262 1.00 28.94 353 PRO B CA 1
ATOM 2953 C C . PRO B 1 105 ? 2.851 22.153 -14.287 1.00 27.23 353 PRO B C 1
ATOM 2954 O O . PRO B 1 105 ? 1.670 22.463 -14.264 1.00 24.76 353 PRO B O 1
ATOM 2966 N N . LEU B 1 107 ? 1.526 23.637 -17.881 1.00 31.30 355 LEU B N 1
ATOM 2967 C CA . LEU B 1 107 ? 0.482 23.103 -18.760 1.00 31.52 355 LEU B CA 1
ATOM 2968 C C . LEU B 1 107 ? 0.833 22.856 -20.223 1.00 32.20 355 LEU B C 1
ATOM 2969 O O . LEU B 1 107 ? 0.262 21.973 -20.860 1.00 31.21 355 LEU B O 1
ATOM 2974 N N . THR B 1 108 ? 1.756 23.638 -20.758 1.00 30.15 356 THR B N 1
ATOM 2975 C CA . THR B 1 108 ? 2.127 23.497 -22.147 1.00 30.26 356 THR B CA 1
ATOM 2976 C C . THR B 1 108 ? 3.322 22.579 -22.315 1.00 30.47 356 THR B C 1
ATOM 2977 O O . THR B 1 108 ? 3.736 21.916 -21.375 1.00 34.04 356 THR B O 1
ATOM 2981 N N . ASN B 1 109 ? 3.862 22.541 -23.525 1.00 30.29 357 ASN B N 1
ATOM 2982 C CA . ASN B 1 109 ? 5.018 21.714 -23.846 1.00 32.05 357 ASN B CA 1
ATOM 2983 C C . ASN B 1 109 ? 6.249 22.171 -23.054 1.00 30.66 357 ASN B C 1
ATOM 2984 O O . ASN B 1 109 ? 7.213 21.420 -22.896 1.00 31.54 357 ASN B O 1
ATOM 2989 N N . LYS B 1 110 ? 6.204 23.406 -22.560 1.00 28.68 358 LYS B N 1
ATOM 2990 C CA . LYS B 1 110 ? 7.296 23.975 -21.781 1.00 27.52 358 LYS B CA 1
ATOM 2991 C C . LYS B 1 110 ? 7.563 23.041 -20.605 1.00 27.52 358 LYS B C 1
ATOM 2992 O O . LYS B 1 110 ? 8.659 23.002 -20.061 1.00 29.05 358 LYS B O 1
ATOM 2998 N N . HIS B 1 111 ? 6.541 22.286 -20.218 1.00 25.39 359 HIS B N 1
ATOM 2999 C CA . HIS B 1 111 ? 6.682 21.331 -19.134 1.00 29.06 359 HIS B CA 1
ATOM 3000 C C . HIS B 1 111 ? 7.914 20.415 -19.356 1.00 28.77 359 HIS B C 1
ATOM 3001 O O . HIS B 1 111 ? 8.625 20.085 -18.406 1.00 25.79 359 HIS B O 1
ATOM 3008 N N . TYR B 1 112 ? 8.162 20.028 -20.611 1.00 27.60 360 TYR B N 1
ATOM 3009 C CA . TYR B 1 112 ? 9.295 19.171 -20.957 1.00 27.60 360 TYR B CA 1
ATOM 3010 C C . TYR B 1 112 ? 10.620 19.788 -20.536 1.00 29.33 360 TYR B C 1
ATOM 3011 O O . TYR B 1 112 ? 11.566 19.070 -20.203 1.00 26.58 360 TYR B O 1
ATOM 3020 N N . ASP B 1 113 ? 10.700 21.116 -20.590 1.00 28.02 361 ASP B N 1
ATOM 3021 C CA . ASP B 1 113 ? 11.915 21.820 -20.191 1.00 29.24 361 ASP B CA 1
ATOM 3022 C C . ASP B 1 113 ? 12.174 21.469 -18.724 1.00 30.39 361 ASP B C 1
ATOM 3023 O O . ASP B 1 113 ? 13.319 21.243 -18.312 1.00 28.22 361 ASP B O 1
ATOM 3028 N N . TYR B 1 114 ? 11.087 21.428 -17.949 1.00 28.75 362 TYR B N 1
ATOM 3029 C CA . TYR B 1 114 ? 11.142 21.117 -16.524 1.00 26.42 362 TYR B CA 1
ATOM 3030 C C . TYR B 1 114 ? 11.648 19.708 -16.252 1.00 27.35 362 TYR B C 1
ATOM 3031 O O . TYR B 1 114 ? 12.571 19.516 -15.459 1.00 27.67 362 TYR B O 1
ATOM 3040 N N . LEU B 1 115 ? 11.036 18.720 -16.898 1.00 27.21 363 LEU B N 1
ATOM 3041 C CA . LEU B 1 115 ? 11.449 17.331 -16.708 1.00 25.79 363 LEU B CA 1
ATOM 3042 C C . LEU B 1 115 ? 12.945 17.165 -17.013 1.00 25.81 363 LEU B C 1
ATOM 3043 O O . LEU B 1 115 ? 13.653 16.475 -16.294 1.00 21.96 363 LEU B O 1
ATOM 3048 N N . TYR B 1 116 ? 13.424 17.806 -18.077 1.00 23.34 364 TYR B N 1
ATOM 3049 C CA . TYR B 1 116 ? 14.834 17.725 -18.439 1.00 23.67 364 TYR B CA 1
ATOM 3050 C C . TYR B 1 116 ? 15.702 18.398 -17.360 1.00 27.83 364 TYR B C 1
ATOM 3051 O O . TYR B 1 116 ? 16.712 17.853 -16.897 1.00 26.95 364 TYR B O 1
ATOM 3060 N N . PHE B 1 117 ? 15.294 19.600 -16.973 1.00 28.58 365 PHE B N 1
ATOM 3061 C CA . PHE B 1 117 ? 15.991 20.364 -15.959 1.00 27.19 365 PHE B CA 1
ATOM 3062 C C . PHE B 1 117 ? 16.097 19.509 -14.693 1.00 29.49 365 PHE B C 1
ATOM 3063 O O . PHE B 1 117 ? 17.178 19.323 -14.143 1.00 27.12 365 PHE B O 1
ATOM 3071 N N . LYS B 1 118 ? 14.963 18.979 -14.256 1.00 29.31 366 LYS B N 1
ATOM 3072 C CA . LYS B 1 118 ? 14.886 18.137 -13.069 1.00 32.91 366 LYS B CA 1
ATOM 3073 C C . LYS B 1 118 ? 15.716 16.848 -13.147 1.00 33.95 366 LYS B C 1
ATOM 3074 O O . LYS B 1 118 ? 16.501 16.548 -12.239 1.00 34.81 366 LYS B O 1
ATOM 3080 N N . ASP B 1 119 ? 15.547 16.084 -14.222 1.00 32.38 367 ASP B N 1
ATOM 3081 C CA . ASP B 1 119 ? 16.286 14.831 -14.372 1.00 34.18 367 ASP B CA 1
ATOM 3082 C C . ASP B 1 119 ? 17.784 15.045 -14.157 1.00 32.75 367 ASP B C 1
ATOM 3083 O O . ASP B 1 119 ? 18.417 14.360 -13.350 1.00 31.55 367 ASP B O 1
ATOM 3088 N N . ASN B 1 120 ? 18.336 16.011 -14.879 1.00 28.54 368 ASN B N 1
ATOM 3089 C CA . ASN B 1 120 ? 19.752 16.319 -14.803 1.00 27.16 368 ASN B CA 1
ATOM 3090 C C . ASN B 1 120 ? 20.188 16.883 -13.471 1.00 30.02 368 ASN B C 1
ATOM 3091 O O . ASN B 1 120 ? 21.246 16.511 -12.945 1.00 27.85 368 ASN B O 1
ATOM 3096 N N . LEU B 1 121 ? 19.375 17.779 -12.920 1.00 30.36 369 LEU B N 1
ATOM 3097 C CA . LEU B 1 121 ? 19.700 18.390 -11.634 1.00 32.88 369 LEU B CA 1
ATOM 3098 C C . LEU B 1 121 ? 19.830 17.338 -10.531 1.00 31.54 369 LEU B C 1
ATOM 3099 O O . LEU B 1 121 ? 20.816 17.322 -9.790 1.00 32.80 369 LEU B O 1
ATOM 3104 N N . LEU B 1 122 ? 18.841 16.456 -10.433 1.00 30.08 370 LEU B N 1
ATOM 3105 C CA . LEU B 1 122 ? 18.845 15.439 -9.393 1.00 29.75 370 LEU B CA 1
ATOM 3106 C C . LEU B 1 122 ? 19.965 14.418 -9.547 1.00 30.37 370 LEU B C 1
ATOM 3107 O O . LEU B 1 122 ? 20.351 13.774 -8.578 1.00 30.52 370 LEU B O 1
ATOM 3112 N N . LYS B 1 123 ? 20.481 14.274 -10.762 1.00 31.34 371 LYS B N 1
ATOM 3113 C CA . LYS B 1 123 ? 21.584 13.349 -11.023 1.00 30.39 371 LYS B CA 1
ATOM 3114 C C . LYS B 1 123 ? 22.935 14.034 -10.831 1.00 30.33 371 LYS B C 1
ATOM 3115 O O . LYS B 1 123 ? 23.975 13.452 -11.111 1.00 28.48 371 LYS B O 1
ATOM 3121 N N . ASP B 1 124 ? 22.902 15.277 -10.357 1.00 32.19 372 ASP B N 1
ATOM 3122 C CA . ASP B 1 124 ? 24.104 16.078 -10.124 1.00 31.41 372 ASP B CA 1
ATOM 3123 C C . ASP B 1 124 ? 25.017 16.231 -11.331 1.00 31.17 372 ASP B C 1
ATOM 3124 O O . ASP B 1 124 ? 26.243 16.301 -11.191 1.00 30.55 372 ASP B O 1
ATOM 3129 N N . ILE B 1 125 ? 24.438 16.289 -12.522 1.00 31.25 373 ILE B N 1
ATOM 3130 C CA . ILE B 1 125 ? 25.260 16.470 -13.720 1.00 31.59 373 ILE B CA 1
ATOM 3131 C C . ILE B 1 125 ? 25.878 17.874 -13.613 1.00 30.40 373 ILE B C 1
ATOM 3132 O O . ILE B 1 125 ? 25.161 18.852 -13.395 1.00 28.84 373 ILE B O 1
ATOM 3137 N N . LYS B 1 126 ? 27.200 17.974 -13.735 1.00 30.21 374 LYS B N 1
ATOM 3138 C CA . LYS B 1 126 ? 27.853 19.277 -13.642 1.00 32.54 374 LYS B CA 1
ATOM 3139 C C . LYS B 1 126 ? 28.770 19.617 -14.807 1.00 33.52 374 LYS B C 1
ATOM 3140 O O . LYS B 1 126 ? 29.008 20.789 -15.076 1.00 34.09 374 LYS B O 1
ATOM 3146 N N . TYR B 1 127 ? 29.291 18.609 -15.500 1.00 35.07 375 TYR B N 1
ATOM 3147 C CA . TYR B 1 127 ? 30.149 18.874 -16.654 1.00 37.47 375 TYR B CA 1
ATOM 3148 C C . TYR B 1 127 ? 29.299 18.818 -17.910 1.00 38.47 375 TYR B C 1
ATOM 3149 O O . TYR B 1 127 ? 28.489 17.906 -18.087 1.00 37.45 375 TYR B O 1
ATOM 3158 N N . TYR B 1 128 ? 29.494 19.799 -18.782 1.00 39.86 376 TYR B N 1
ATOM 3159 C CA . TYR B 1 128 ? 28.742 19.891 -20.022 1.00 40.47 376 TYR B CA 1
ATOM 3160 C C . TYR B 1 128 ? 28.785 18.652 -20.913 1.00 41.19 376 TYR B C 1
ATOM 3161 O O . TYR B 1 128 ? 27.866 18.433 -21.704 1.00 41.86 376 TYR B O 1
ATOM 3170 N N . ASN B 1 129 ? 29.846 17.852 -20.810 1.00 41.10 377 ASN B N 1
ATOM 3171 C CA . ASN B 1 129 ? 29.957 16.654 -21.641 1.00 41.59 377 ASN B CA 1
ATOM 3172 C C . ASN B 1 129 ? 29.209 15.432 -21.127 1.00 38.97 377 ASN B C 1
ATOM 3173 O O . ASN B 1 129 ? 29.148 14.409 -21.806 1.00 39.90 377 ASN B O 1
ATOM 3178 N N . ASP B 1 130 ? 28.642 15.535 -19.934 1.00 38.20 378 ASP B N 1
ATOM 3179 C CA . ASP B 1 130 ? 27.869 14.436 -19.365 1.00 39.35 378 ASP B CA 1
ATOM 3180 C C . ASP B 1 130 ? 26.387 14.698 -19.651 1.00 38.98 378 ASP B C 1
ATOM 3181 O O . ASP B 1 130 ? 25.529 13.869 -19.346 1.00 38.84 378 ASP B O 1
ATOM 3186 N N . LEU B 1 131 ? 26.110 15.859 -20.241 1.00 37.29 379 LEU B N 1
ATOM 3187 C CA . LEU B 1 131 ? 24.749 16.301 -20.547 1.00 38.85 379 LEU B CA 1
ATOM 3188 C C . LEU B 1 131 ? 24.233 15.831 -21.905 1.00 39.88 379 LEU B C 1
ATOM 3189 O O . LEU B 1 131 ? 24.861 16.057 -22.938 1.00 42.31 379 LEU B O 1
ATOM 3194 N N . SER B 1 132 ? 23.072 15.189 -21.900 1.00 40.92 380 SER B N 1
ATOM 3195 C CA . SER B 1 132 ? 22.475 14.695 -23.130 1.00 39.69 380 SER B CA 1
ATOM 3196 C C . SER B 1 132 ? 21.836 15.818 -23.931 1.00 38.97 380 SER B C 1
ATOM 3197 O O . SER B 1 132 ? 21.598 16.909 -23.413 1.00 38.95 380 SER B O 1
ATOM 3200 N N . TYR B 1 133 ? 21.555 15.530 -25.198 1.00 38.59 381 TYR B N 1
ATOM 3201 C CA . TYR B 1 133 ? 20.944 16.481 -26.118 1.00 37.43 381 TYR B CA 1
ATOM 3202 C C . TYR B 1 133 ? 19.485 16.740 -25.756 1.00 37.86 381 TYR B C 1
ATOM 3203 O O . TYR B 1 133 ? 18.821 15.875 -25.198 1.00 39.51 381 TYR B O 1
ATOM 3212 N N . TYR B 1 134 ? 18.986 17.930 -26.080 1.00 37.73 382 TYR B N 1
ATOM 3213 C CA . TYR B 1 134 ? 17.601 18.270 -25.775 1.00 35.40 382 TYR B CA 1
ATOM 3214 C C . TYR B 1 134 ? 16.964 19.306 -26.692 1.00 34.10 382 TYR B C 1
ATOM 3215 O O . TYR B 1 134 ? 17.535 20.365 -26.950 1.00 31.99 382 TYR B O 1
ATOM 3224 N N . LEU B 1 135 ? 15.763 18.990 -27.167 1.00 35.30 383 LEU B N 1
ATOM 3225 C CA . LEU B 1 135 ? 14.997 19.905 -28.003 1.00 34.79 383 LEU B CA 1
ATOM 3226 C C . LEU B 1 135 ? 13.553 19.766 -27.562 1.00 35.03 383 LEU B C 1
ATOM 3227 O O . LEU B 1 135 ? 13.006 18.665 -27.583 1.00 36.31 383 LEU B O 1
ATOM 3232 N N . ARG B 1 136 ? 12.929 20.870 -27.159 1.00 33.75 384 ARG B N 1
ATOM 3233 C CA . ARG B 1 136 ? 11.554 20.799 -26.694 1.00 33.39 384 ARG B CA 1
ATOM 3234 C C . ARG B 1 136 ? 10.627 20.180 -27.729 1.00 35.06 384 ARG B C 1
ATOM 3235 O O . ARG B 1 136 ? 10.610 20.590 -28.887 1.00 32.16 384 ARG B O 1
ATOM 3243 N N . PRO B 1 137 ? 9.857 19.164 -27.322 1.00 36.06 385 PRO B N 1
ATOM 3244 C CA . PRO B 1 137 ? 8.911 18.478 -28.201 1.00 40.25 385 PRO B CA 1
ATOM 3245 C C . PRO B 1 137 ? 7.950 19.480 -28.810 1.00 43.19 385 PRO B C 1
ATOM 3246 O O . PRO B 1 137 ? 7.722 20.550 -28.246 1.00 46.12 385 PRO B O 1
ATOM 3250 N N . ILE B 1 138 ? 7.388 19.127 -29.960 1.00 45.61 386 ILE B N 1
ATOM 3251 C CA . ILE B 1 138 ? 6.439 19.993 -30.655 1.00 46.86 386 ILE B CA 1
ATOM 3252 C C . ILE B 1 138 ? 5.013 19.577 -30.347 1.00 48.15 386 ILE B C 1
ATOM 3253 O O . ILE B 1 138 ? 4.078 20.342 -30.547 1.00 49.27 386 ILE B O 1
ATOM 3258 N N . LYS B 1 139 ? 4.856 18.352 -29.861 1.00 49.25 387 LYS B N 1
ATOM 3259 C CA . LYS B 1 139 ? 3.547 17.834 -29.512 1.00 50.66 387 LYS B CA 1
ATOM 3260 C C . LYS B 1 139 ? 3.089 18.418 -28.173 1.00 51.24 387 LYS B C 1
ATOM 3261 O O . LYS B 1 139 ? 3.896 18.639 -27.268 1.00 52.51 387 LYS B O 1
ATOM 3263 N N . PRO B 1 140 ? 1.783 18.689 -28.036 1.00 50.49 388 PRO B N 1
ATOM 3264 C CA . PRO B 1 140 ? 1.272 19.244 -26.784 1.00 49.05 388 PRO B CA 1
ATOM 3265 C C . PRO B 1 140 ? 1.209 18.162 -25.717 1.00 50.38 388 PRO B C 1
ATOM 3266 O O . PRO B 1 140 ? 0.609 17.104 -25.921 1.00 50.56 388 PRO B O 1
ATOM 3270 N N . PHE B 1 141 ? 1.836 18.427 -24.578 1.00 47.96 389 PHE B N 1
ATOM 3271 C CA . PHE B 1 141 ? 1.847 17.466 -23.485 1.00 45.80 389 PHE B CA 1
ATOM 3272 C C . PHE B 1 141 ? 0.431 17.094 -23.044 1.00 43.13 389 PHE B C 1
ATOM 3273 O O . PHE B 1 141 ? 0.138 15.925 -22.824 1.00 42.83 389 PHE B O 1
ATOM 3281 N N . ASN B 1 142 ? -0.438 18.094 -22.917 1.00 40.61 390 ASN B N 1
ATOM 3282 C CA . ASN B 1 142 ? -1.818 17.877 -22.474 1.00 37.98 390 ASN B CA 1
ATOM 3283 C C . ASN B 1 142 ? -2.828 18.198 -23.556 1.00 35.90 390 ASN B C 1
ATOM 3284 O O . ASN B 1 142 ? -2.531 18.914 -24.508 1.00 32.21 390 ASN B O 1
ATOM 3289 N N . THR B 1 143 ? -4.040 17.687 -23.371 1.00 35.44 391 THR B N 1
ATOM 3290 C CA . THR B 1 143 ? -5.136 17.974 -24.277 1.00 36.96 391 THR B CA 1
ATOM 3291 C C . THR B 1 143 ? -5.951 19.006 -23.504 1.00 38.40 391 THR B C 1
ATOM 3292 O O . THR B 1 143 ? -5.802 19.131 -22.281 1.00 35.80 391 THR B O 1
ATOM 3296 N N . THR B 1 144 ? -6.820 19.733 -24.193 1.00 37.50 392 THR B N 1
ATOM 3297 C CA . THR B 1 144 ? -7.629 20.733 -23.515 1.00 38.10 392 THR B CA 1
ATOM 3298 C C . THR B 1 144 ? -8.402 20.147 -22.336 1.00 38.45 392 THR B C 1
ATOM 3299 O O . THR B 1 144 ? -8.675 20.840 -21.356 1.00 40.01 392 THR B O 1
ATOM 3303 N N . GLU B 1 145 ? -8.732 18.865 -22.419 1.00 40.34 393 GLU B N 1
ATOM 3304 C CA . GLU B 1 145 ? -9.480 18.214 -21.351 1.00 40.87 393 GLU B CA 1
ATOM 3305 C C . GLU B 1 145 ? -8.616 17.793 -20.171 1.00 39.74 393 GLU B C 1
ATOM 3306 O O . GLU B 1 145 ? -9.117 17.674 -19.060 1.00 39.65 393 GLU B O 1
ATOM 3312 N N . ASP B 1 146 ? -7.331 17.537 -20.403 1.00 42.00 394 ASP B N 1
ATOM 3313 C CA . ASP B 1 146 ? -6.441 17.167 -19.299 1.00 41.71 394 ASP B CA 1
ATOM 3314 C C . ASP B 1 146 ? -6.283 18.432 -18.448 1.00 41.74 394 ASP B C 1
ATOM 3315 O O . ASP B 1 146 ? -6.249 18.377 -17.219 1.00 41.62 394 ASP B O 1
ATOM 3320 N N . ILE B 1 147 ? -6.204 19.573 -19.128 1.00 40.71 395 ILE B N 1
ATOM 3321 C CA . ILE B 1 147 ? -6.070 20.863 -18.472 1.00 40.04 395 ILE B CA 1
ATOM 3322 C C . ILE B 1 147 ? -7.308 21.124 -17.617 1.00 39.46 395 ILE B C 1
ATOM 3323 O O . ILE B 1 147 ? -7.208 21.375 -16.418 1.00 39.58 395 ILE B O 1
ATOM 3328 N N . LEU B 1 148 ? -8.479 21.044 -18.233 1.00 38.99 396 LEU B N 1
ATOM 3329 C CA . LEU B 1 148 ? -9.728 21.259 -17.522 1.00 37.03 396 LEU B CA 1
ATOM 3330 C C . LEU B 1 148 ? -9.947 20.281 -16.370 1.00 35.19 396 LEU B C 1
ATOM 3331 O O . LEU B 1 148 ? -10.767 20.533 -15.495 1.00 38.78 396 LEU B O 1
ATOM 3336 N N . ASN B 1 149 ? -9.224 19.168 -16.359 1.00 34.81 397 ASN B N 1
ATOM 3337 C CA . ASN B 1 149 ? -9.359 18.205 -15.263 1.00 35.31 397 ASN B CA 1
ATOM 3338 C C . ASN B 1 149 ? -8.405 18.513 -14.094 1.00 34.46 397 ASN B C 1
ATOM 3339 O O . ASN B 1 149 ? -8.521 17.927 -13.021 1.00 34.11 397 ASN B O 1
ATOM 3344 N N . LYS B 1 150 ? -7.463 19.427 -14.310 1.00 33.67 398 LYS B N 1
ATOM 3345 C CA . LYS B 1 150 ? -6.511 19.816 -13.268 1.00 32.33 398 LYS B CA 1
ATOM 3346 C C . LYS B 1 150 ? -7.209 20.756 -12.286 1.00 31.28 398 LYS B C 1
ATOM 3347 O O . LYS B 1 150 ? -7.795 21.770 -12.679 1.00 31.21 398 LYS B O 1
ATOM 3353 N N . ASN B 1 151 ? -7.139 20.424 -11.005 1.00 31.04 399 ASN B N 1
ATOM 3354 C CA . ASN B 1 151 ? -7.804 21.219 -9.990 1.00 30.63 399 ASN B CA 1
ATOM 3355 C C . ASN B 1 151 ? -7.095 22.500 -9.562 1.00 30.02 399 ASN B C 1
ATOM 3356 O O . ASN B 1 151 ? -7.535 23.164 -8.630 1.00 32.09 399 ASN B O 1
ATOM 3361 N N . TYR B 1 152 ? -6.013 22.868 -10.235 1.00 26.67 400 TYR B N 1
ATOM 3362 C CA . TYR B 1 152 ? -5.310 24.091 -9.870 1.00 26.34 400 TYR B CA 1
ATOM 3363 C C . TYR B 1 152 ? -5.239 25.035 -11.060 1.00 25.47 400 TYR B C 1
ATOM 3364 O O . TYR B 1 152 ? -4.478 25.997 -11.068 1.00 27.01 400 TYR B O 1
ATOM 3373 N N . PHE B 1 153 ? -6.060 24.750 -12.064 1.00 26.56 401 PHE B N 1
ATOM 3374 C CA . PHE B 1 153 ? -6.119 25.538 -13.292 1.00 24.43 401 PHE B CA 1
ATOM 3375 C C . PHE B 1 153 ? -6.437 27.015 -13.046 1.00 24.21 401 PHE B C 1
ATOM 3376 O O . PHE B 1 153 ? -5.730 27.896 -13.532 1.00 25.65 401 PHE B O 1
ATOM 3384 N N . SER B 1 154 ? -7.498 27.283 -12.292 1.00 22.55 402 SER B N 1
ATOM 3385 C CA . SER B 1 154 ? -7.891 28.656 -12.013 1.00 23.49 402 SER B CA 1
ATOM 3386 C C . SER B 1 154 ? -6.793 29.482 -11.320 1.00 25.88 402 SER B C 1
ATOM 3387 O O . SER B 1 154 ? -6.728 30.701 -11.502 1.00 25.62 402 SER B O 1
ATOM 3390 N N . SER B 1 155 ? -5.944 28.822 -10.525 1.00 24.55 403 SER B N 1
ATOM 3391 C CA . SER B 1 155 ? -4.848 29.503 -9.821 1.00 23.76 403 SER B CA 1
ATOM 3392 C C . SER B 1 155 ? -3.692 29.737 -10.771 1.00 22.66 403 SER B C 1
ATOM 3393 O O . SER B 1 155 ? -3.061 30.791 -10.748 1.00 21.83 403 SER B O 1
ATOM 3396 N N . TRP B 1 156 ? -3.400 28.729 -11.589 1.00 23.99 404 TRP B N 1
ATOM 3397 C CA . TRP B 1 156 ? -2.338 28.824 -12.575 1.00 20.03 404 TRP B CA 1
ATOM 3398 C C . TRP B 1 156 ? -2.689 29.973 -13.508 1.00 20.71 404 TRP B C 1
ATOM 3399 O O . TRP B 1 156 ? -1.819 30.747 -13.932 1.00 21.95 404 TRP B O 1
ATOM 3410 N N . LEU B 1 157 ? -3.979 30.089 -13.806 1.00 19.57 405 LEU B N 1
ATOM 3411 C CA . LEU B 1 157 ? -4.473 31.098 -14.747 1.00 19.97 405 LEU B CA 1
ATOM 3412 C C . LEU B 1 157 ? -4.255 32.544 -14.323 1.00 21.48 405 LEU B C 1
ATOM 3413 O O . LEU B 1 157 ? -4.028 33.398 -15.170 1.00 25.81 405 LEU B O 1
ATOM 3418 N N . ILE B 1 158 ? -4.316 32.832 -13.027 1.00 22.23 406 ILE B N 1
ATOM 3419 C CA . ILE B 1 158 ? -4.094 34.203 -12.576 1.00 21.30 406 ILE B CA 1
ATOM 3420 C C . ILE B 1 158 ? -2.624 34.557 -12.766 1.00 21.98 406 ILE B C 1
ATOM 3421 O O . ILE B 1 158 ? -2.275 35.700 -13.068 1.00 18.72 406 ILE B O 1
ATOM 3426 N N . GLY B 1 159 ? -1.758 33.565 -12.600 1.00 21.35 407 GLY B N 1
ATOM 3427 C CA . GLY B 1 159 ? -0.343 33.805 -12.783 1.00 18.26 407 GLY B CA 1
ATOM 3428 C C . GLY B 1 159 ? -0.040 33.947 -14.258 1.00 22.66 407 GLY B C 1
ATOM 3429 O O . GLY B 1 159 ? 0.859 34.698 -14.660 1.00 20.03 407 GLY B O 1
ATOM 3430 N N . PHE B 1 160 ? -0.786 33.212 -15.076 1.00 22.97 408 PHE B N 1
ATOM 3431 C CA . PHE B 1 160 ? -0.597 33.284 -16.518 1.00 24.96 408 PHE B CA 1
ATOM 3432 C C . PHE B 1 160 ? -1.143 34.618 -16.996 1.00 21.59 408 PHE B C 1
ATOM 3433 O O . PHE B 1 160 ? -0.556 35.268 -17.850 1.00 23.27 408 PHE B O 1
ATOM 3441 N N . PHE B 1 161 ? -2.277 35.029 -16.449 1.00 22.74 409 PHE B N 1
ATOM 3442 C CA . PHE B 1 161 ? -2.852 36.318 -16.840 1.00 24.25 409 PHE B CA 1
ATOM 3443 C C . PHE B 1 161 ? -1.915 37.466 -16.420 1.00 25.58 409 PHE B C 1
ATOM 3444 O O . PHE B 1 161 ? -1.770 38.468 -17.132 1.00 21.56 409 PHE B O 1
ATOM 3452 N N . GLU B 1 162 ? -1.284 37.310 -15.256 1.00 22.72 410 GLU B N 1
ATOM 3453 C CA . GLU B 1 162 ? -0.381 38.329 -14.735 1.00 24.20 410 GLU B CA 1
ATOM 3454 C C . GLU B 1 162 ? 0.701 38.600 -15.763 1.00 24.71 410 GLU B C 1
ATOM 3455 O O . GLU B 1 162 ? 1.133 39.745 -15.961 1.00 24.50 410 GLU B O 1
ATOM 3461 N N . ALA B 1 163 ? 1.119 37.539 -16.440 1.00 25.20 411 ALA B N 1
ATOM 3462 C CA . ALA B 1 163 ? 2.172 37.659 -17.431 1.00 26.66 411 ALA B CA 1
ATOM 3463 C C . ALA B 1 163 ? 1.729 37.870 -18.868 1.00 26.26 411 ALA B C 1
ATOM 3464 O O . ALA B 1 163 ? 2.403 38.570 -19.613 1.00 27.97 411 ALA B O 1
ATOM 3466 N N . LYS B 1 164 ? 0.602 37.283 -19.262 1.00 28.55 412 LYS B N 1
ATOM 3467 C CA . LYS B 1 164 ? 0.178 37.353 -20.660 1.00 27.75 412 LYS B CA 1
ATOM 3468 C C . LYS B 1 164 ? -1.185 37.910 -21.038 1.00 31.18 412 LYS B C 1
ATOM 3469 O O . LYS B 1 164 ? -1.571 37.815 -22.209 1.00 29.60 412 LYS B O 1
ATOM 3475 N N . SER B 1 165 ? -1.926 38.462 -20.087 1.00 30.85 413 SER B N 1
ATOM 3476 C CA . SER B 1 165 ? -3.233 39.009 -20.425 1.00 33.40 413 SER B CA 1
ATOM 3477 C C . SER B 1 165 ? -3.119 40.517 -20.509 1.00 34.03 413 SER B C 1
ATOM 3478 O O . SER B 1 165 ? -2.196 41.120 -19.941 1.00 32.71 413 SER B O 1
ATOM 3481 N N . CYS B 1 166 ? -4.066 41.122 -21.214 1.00 35.40 414 CYS B N 1
ATOM 3482 C CA . CYS B 1 166 ? -4.082 42.568 -21.406 1.00 37.34 414 CYS B CA 1
ATOM 3483 C C . CYS B 1 166 ? -5.507 43.123 -21.355 1.00 38.45 414 CYS B C 1
ATOM 3484 O O . CYS B 1 166 ? -6.413 42.586 -22.006 1.00 37.02 414 CYS B O 1
ATOM 3487 N N . PHE B 1 167 ? -5.697 44.179 -20.562 1.00 39.59 415 PHE B N 1
ATOM 3488 C CA . PHE B 1 167 ? -6.990 44.852 -20.422 1.00 41.11 415 PHE B CA 1
ATOM 3489 C C . PHE B 1 167 ? -6.892 46.215 -21.083 1.00 43.64 415 PHE B C 1
ATOM 3490 O O . PHE B 1 167 ? -6.035 47.022 -20.711 1.00 43.53 415 PHE B O 1
ATOM 3498 N N . SER B 1 168 ? -7.772 46.483 -22.044 1.00 45.76 416 SER B N 1
ATOM 3499 C CA . SER B 1 168 ? -7.753 47.768 -22.740 1.00 45.96 416 SER B CA 1
ATOM 3500 C C . SER B 1 168 ? -9.127 48.348 -23.057 1.00 46.78 416 SER B C 1
ATOM 3501 O O . SER B 1 168 ? -10.085 47.617 -23.330 1.00 41.81 416 SER B O 1
ATOM 3504 N N . ILE B 1 169 ? -9.188 49.679 -23.020 1.00 50.73 417 ILE B N 1
ATOM 3505 C CA . ILE B 1 169 ? -10.392 50.452 -23.316 1.00 54.73 417 ILE B CA 1
ATOM 3506 C C . ILE B 1 169 ? -10.041 51.414 -24.451 1.00 59.08 417 ILE B C 1
ATOM 3507 O O . ILE B 1 169 ? -9.180 52.280 -24.288 1.00 59.57 417 ILE B O 1
ATOM 3512 N N . TYR B 1 170 ? -10.698 51.270 -25.598 1.00 63.07 418 TYR B N 1
ATOM 3513 C CA . TYR B 1 170 ? -10.410 52.155 -26.724 1.00 67.35 418 TYR B CA 1
ATOM 3514 C C . TYR B 1 170 ? -11.632 52.810 -27.369 1.00 68.05 418 TYR B C 1
ATOM 3515 O O . TYR B 1 170 ? -12.761 52.326 -27.242 1.00 67.77 418 TYR B O 1
ATOM 3524 N N . LYS B 1 171 ? -11.383 53.921 -28.062 1.00 68.17 419 LYS B N 1
ATOM 3525 C CA . LYS B 1 171 ? -12.428 54.681 -28.743 1.00 67.88 419 LYS B CA 1
ATOM 3526 C C . LYS B 1 171 ? -13.029 53.885 -29.892 1.00 67.13 419 LYS B C 1
ATOM 3527 O O . LYS B 1 171 ? -12.316 53.457 -30.797 1.00 66.22 419 LYS B O 1
ATOM 3537 N N . LYS B 1 178 ? -17.154 53.968 -26.953 1.00 83.20 426 LYS B N 1
ATOM 3538 C CA . LYS B 1 178 ? -16.074 53.155 -26.395 1.00 78.37 426 LYS B CA 1
ATOM 3539 C C . LYS B 1 178 ? -16.353 51.659 -26.328 1.00 76.47 426 LYS B C 1
ATOM 3540 O O . LYS B 1 178 ? -17.503 51.215 -26.333 1.00 76.01 426 LYS B O 1
ATOM 3546 N N . THR B 1 179 ? -15.277 50.886 -26.257 1.00 73.76 427 THR B N 1
ATOM 3547 C CA . THR B 1 179 ? -15.375 49.440 -26.177 1.00 70.58 427 THR B CA 1
ATOM 3548 C C . THR B 1 179 ? -14.292 48.886 -25.257 1.00 67.92 427 THR B C 1
ATOM 3549 O O . THR B 1 179 ? -13.214 49.472 -25.124 1.00 66.82 427 THR B O 1
ATOM 3553 N N . ALA B 1 180 ? -14.596 47.760 -24.619 1.00 64.16 428 ALA B N 1
ATOM 3554 C CA . ALA B 1 180 ? -13.669 47.115 -23.702 1.00 60.45 428 ALA B CA 1
ATOM 3555 C C . ALA B 1 180 ? -13.324 45.732 -24.216 1.00 58.27 428 ALA B C 1
ATOM 3556 O O . ALA B 1 180 ? -14.193 45.016 -24.704 1.00 57.61 428 ALA B O 1
ATOM 3558 N N . SER B 1 181 ? -12.052 45.359 -24.110 1.00 54.70 429 SER B N 1
ATOM 3559 C CA . SER B 1 181 ? -11.613 44.047 -24.566 1.00 50.18 429 SER B CA 1
ATOM 3560 C C . SER B 1 181 ? -10.601 43.384 -23.636 1.00 47.21 429 SER B C 1
ATOM 3561 O O . SER B 1 181 ? -9.854 44.048 -22.914 1.00 43.13 429 SER B O 1
ATOM 3564 N N . PHE B 1 182 ? -10.600 42.058 -23.661 1.00 44.42 430 PHE B N 1
ATOM 3565 C CA . PHE B 1 182 ? -9.684 41.267 -22.860 1.00 41.57 430 PHE B CA 1
ATOM 3566 C C . PHE B 1 182 ? -8.935 40.380 -23.826 1.00 40.69 430 PHE B C 1
ATOM 3567 O O . PHE B 1 182 ? -9.549 39.691 -24.646 1.00 40.94 430 PHE B O 1
ATOM 3575 N N . GLU B 1 183 ? -7.612 40.399 -23.746 1.00 39.38 431 GLU B N 1
ATOM 3576 C CA . GLU B 1 183 ? -6.840 39.567 -24.639 1.00 39.53 431 GLU B CA 1
ATOM 3577 C C . GLU B 1 183 ? -5.773 38.774 -23.902 1.00 38.52 431 GLU B C 1
ATOM 3578 O O . GLU B 1 183 ? -5.296 39.167 -22.837 1.00 38.31 431 GLU B O 1
ATOM 3584 N N . VAL B 1 184 ? -5.432 37.637 -24.484 1.00 39.14 432 VAL B N 1
ATOM 3585 C CA . VAL B 1 184 ? -4.440 36.732 -23.939 1.00 41.10 432 VAL B CA 1
ATOM 3586 C C . VAL B 1 184 ? -3.457 36.387 -25.049 1.00 44.07 432 VAL B C 1
ATOM 3587 O O . VAL B 1 184 ? -3.822 35.746 -26.039 1.00 43.74 432 VAL B O 1
ATOM 3591 N N . SER B 1 185 ? -2.212 36.817 -24.887 1.00 46.28 433 SER B N 1
ATOM 3592 C CA . SER B 1 185 ? -1.191 36.531 -25.879 1.00 49.63 433 SER B CA 1
ATOM 3593 C C . SER B 1 185 ? -0.907 35.044 -25.878 1.00 51.17 433 SER B C 1
ATOM 3594 O O . SER B 1 185 ? -0.634 34.453 -24.838 1.00 51.00 433 SER B O 1
ATOM 3605 N N . ASN B 1 187 ? 1.225 31.723 -27.688 1.00 64.83 435 ASN B N 1
ATOM 3606 C CA . ASN B 1 187 ? 2.432 31.360 -28.405 1.00 66.90 435 ASN B CA 1
ATOM 3607 C C . ASN B 1 187 ? 2.177 29.937 -28.887 1.00 65.93 435 ASN B C 1
ATOM 3608 O O . ASN B 1 187 ? 2.834 28.991 -28.463 1.00 64.61 435 ASN B O 1
ATOM 3613 N N . ASN B 1 188 ? 1.188 29.816 -29.770 1.00 66.90 436 ASN B N 1
ATOM 3614 C CA . ASN B 1 188 ? 0.757 28.543 -30.337 1.00 66.73 436 ASN B CA 1
ATOM 3615 C C . ASN B 1 188 ? 0.581 27.485 -29.255 1.00 64.72 436 ASN B C 1
ATOM 3616 O O . ASN B 1 188 ? 1.396 26.573 -29.123 1.00 65.44 436 ASN B O 1
ATOM 3621 N N . ASN B 1 189 ? -0.488 27.622 -28.477 1.00 61.60 437 ASN B N 1
ATOM 3622 C CA . ASN B 1 189 ? -0.798 26.681 -27.406 1.00 58.25 437 ASN B CA 1
ATOM 3623 C C . ASN B 1 189 ? -2.318 26.595 -27.277 1.00 55.08 437 ASN B C 1
ATOM 3624 O O . ASN B 1 189 ? -2.879 26.694 -26.186 1.00 54.23 437 ASN B O 1
ATOM 3637 N N . GLU B 1 191 ? -4.457 24.363 -27.029 1.00 42.37 439 GLU B N 1
ATOM 3638 C CA . GLU B 1 191 ? -5.064 23.506 -26.019 1.00 41.95 439 GLU B CA 1
ATOM 3639 C C . GLU B 1 191 ? -5.331 24.316 -24.752 1.00 39.76 439 GLU B C 1
ATOM 3640 O O . GLU B 1 191 ? -6.340 24.103 -24.083 1.00 38.76 439 GLU B O 1
ATOM 3646 N N . VAL B 1 192 ? -4.424 25.242 -24.433 1.00 37.69 440 VAL B N 1
ATOM 3647 C CA . VAL B 1 192 ? -4.572 26.103 -23.255 1.00 36.64 440 VAL B CA 1
ATOM 3648 C C . VAL B 1 192 ? -5.612 27.193 -23.543 1.00 34.05 440 VAL B C 1
ATOM 3649 O O . VAL B 1 192 ? -6.458 27.491 -22.704 1.00 35.48 440 VAL B O 1
ATOM 3661 N N . LEU B 1 194 ? -8.119 27.066 -25.590 1.00 37.58 442 LEU B N 1
ATOM 3662 C CA . LEU B 1 194 ? -9.455 26.482 -25.653 1.00 37.93 442 LEU B CA 1
ATOM 3663 C C . LEU B 1 194 ? -9.931 26.137 -24.251 1.00 37.35 442 LEU B C 1
ATOM 3664 O O . LEU B 1 194 ? -11.122 26.222 -23.952 1.00 37.67 442 LEU B O 1
ATOM 3669 N N . ALA B 1 195 ? -9.004 25.733 -23.390 1.00 36.04 443 ALA B N 1
ATOM 3670 C CA . ALA B 1 195 ? -9.371 25.419 -22.014 1.00 34.30 443 ALA B CA 1
ATOM 3671 C C . ALA B 1 195 ? -9.850 26.712 -21.342 1.00 32.48 443 ALA B C 1
ATOM 3672 O O . ALA B 1 195 ? -10.807 26.710 -20.580 1.00 33.12 443 ALA B O 1
ATOM 3674 N N . ILE B 1 196 ? -9.180 27.820 -21.639 1.00 33.29 444 ILE B N 1
ATOM 3675 C CA . ILE B 1 196 ? -9.549 29.108 -21.066 1.00 35.97 444 ILE B CA 1
ATOM 3676 C C . ILE B 1 196 ? -10.900 29.573 -21.599 1.00 37.53 444 ILE B C 1
ATOM 3677 O O . ILE B 1 196 ? -11.771 30.011 -20.837 1.00 35.35 444 ILE B O 1
ATOM 3682 N N . LYS B 1 197 ? -11.067 29.484 -22.914 1.00 38.72 445 LYS B N 1
ATOM 3683 C CA . LYS B 1 197 ? -12.313 29.896 -23.540 1.00 41.68 445 LYS B CA 1
ATOM 3684 C C . LYS B 1 197 ? -13.475 29.133 -22.915 1.00 40.35 445 LYS B C 1
ATOM 3685 O O . LYS B 1 197 ? -14.507 29.711 -22.581 1.00 40.12 445 LYS B O 1
ATOM 3691 N N . SER B 1 198 ? -13.286 27.831 -22.742 1.00 40.43 446 SER B N 1
ATOM 3692 C CA . SER B 1 198 ? -14.303 26.974 -22.156 1.00 39.81 446 SER B CA 1
ATOM 3693 C C . SER B 1 198 ? -14.527 27.244 -20.666 1.00 42.24 446 SER B C 1
ATOM 3694 O O . SER B 1 198 ? -15.642 27.572 -20.234 1.00 44.46 446 SER B O 1
ATOM 3697 N N . TYR B 1 199 ? -13.468 27.093 -19.877 1.00 40.49 447 TYR B N 1
ATOM 3698 C CA . TYR B 1 199 ? -13.562 27.310 -18.440 1.00 39.48 447 TYR B CA 1
ATOM 3699 C C . TYR B 1 199 ? -14.235 28.638 -18.108 1.00 39.81 447 TYR B C 1
ATOM 3700 O O . TYR B 1 199 ? -14.983 28.724 -17.140 1.00 39.34 447 TYR B O 1
ATOM 3709 N N . LEU B 1 200 ? -13.981 29.670 -18.910 1.00 37.79 448 LEU B N 1
ATOM 3710 C CA . LEU B 1 200 ? -14.577 30.973 -18.642 1.00 41.53 448 LEU B CA 1
ATOM 3711 C C . LEU B 1 200 ? -15.845 31.262 -19.427 1.00 43.02 448 LEU B C 1
ATOM 3712 O O . LEU B 1 200 ? -16.425 32.340 -19.284 1.00 42.64 448 LEU B O 1
ATOM 3717 N N . LYS B 1 201 ? -16.278 30.310 -20.247 1.00 45.17 449 LYS B N 1
ATOM 3718 C CA . LYS B 1 201 ? -17.485 30.486 -21.052 1.00 49.06 449 LYS B CA 1
ATOM 3719 C C . LYS B 1 201 ? -17.443 31.773 -21.880 1.00 50.56 449 LYS B C 1
ATOM 3720 O O . LYS B 1 201 ? -18.356 32.602 -21.810 1.00 49.02 449 LYS B O 1
ATOM 3726 N N . ILE B 1 202 ? -16.367 31.928 -22.650 1.00 50.26 450 ILE B N 1
ATOM 3727 C CA . ILE B 1 202 ? -16.176 33.083 -23.519 1.00 51.35 450 ILE B CA 1
ATOM 3728 C C . ILE B 1 202 ? -16.661 32.688 -24.921 1.00 54.49 450 ILE B C 1
ATOM 3729 O O . ILE B 1 202 ? -16.151 31.739 -25.523 1.00 54.84 450 ILE B O 1
ATOM 3734 N N . ASN B 1 203 ? -17.636 33.427 -25.442 1.00 55.54 451 ASN B N 1
ATOM 3735 C CA . ASN B 1 203 ? -18.225 33.112 -26.743 1.00 57.84 451 ASN B CA 1
ATOM 3736 C C . ASN B 1 203 ? -17.786 33.936 -27.952 1.00 57.84 451 ASN B C 1
ATOM 3737 O O . ASN B 1 203 ? -17.554 33.390 -29.030 1.00 55.25 451 ASN B O 1
ATOM 3742 N N . ASN B 1 204 ? -17.686 35.247 -27.768 1.00 59.54 452 ASN B N 1
ATOM 3743 C CA . ASN B 1 204 ? -17.325 36.160 -28.845 1.00 61.25 452 ASN B CA 1
ATOM 3744 C C . ASN B 1 204 ? -15.835 36.437 -28.994 1.00 62.71 452 ASN B C 1
ATOM 3745 O O . ASN B 1 204 ? -15.444 37.560 -29.316 1.00 61.48 452 ASN B O 1
ATOM 3750 N N . ASN B 1 205 ? -15.005 35.422 -28.773 1.00 63.97 453 ASN B N 1
ATOM 3751 C CA . ASN B 1 205 ? -13.563 35.595 -28.891 1.00 66.56 453 ASN B CA 1
ATOM 3752 C C . ASN B 1 205 ? -13.077 35.462 -30.326 1.00 69.13 453 ASN B C 1
ATOM 3753 O O . ASN B 1 205 ? -13.391 34.493 -31.014 1.00 68.74 453 ASN B O 1
ATOM 3758 N N . ILE B 1 206 ? -12.304 36.446 -30.768 1.00 73.47 454 ILE B N 1
ATOM 3759 C CA . ILE B 1 206 ? -11.742 36.444 -32.110 1.00 77.34 454 ILE B CA 1
ATOM 3760 C C . ILE B 1 206 ? -10.227 36.290 -31.983 1.00 81.10 454 ILE B C 1
ATOM 3761 O O . ILE B 1 206 ? -9.592 36.973 -31.177 1.00 81.88 454 ILE B O 1
ATOM 3766 N N . TYR B 1 207 ? -9.654 35.378 -32.759 1.00 84.62 455 TYR B N 1
ATOM 3767 C CA . TYR B 1 207 ? -8.213 35.152 -32.732 1.00 88.58 455 TYR B CA 1
ATOM 3768 C C . TYR B 1 207 ? -7.527 36.080 -33.748 1.00 91.66 455 TYR B C 1
ATOM 3769 O O . TYR B 1 207 ? -8.138 36.463 -34.746 1.00 92.69 455 TYR B O 1
ATOM 3786 N N . ASN B 1 209 ? -3.463 37.677 -35.604 1.00 101.09 457 ASN B N 1
ATOM 3787 C CA . ASN B 1 209 ? -2.087 37.416 -36.035 1.00 102.61 457 ASN B CA 1
ATOM 3788 C C . ASN B 1 209 ? -1.428 38.692 -36.554 1.00 103.29 457 ASN B C 1
ATOM 3789 O O . ASN B 1 209 ? -1.317 38.901 -37.764 1.00 103.35 457 ASN B O 1
ATOM 3794 N N . GLU B 1 210 ? -0.994 39.541 -35.627 1.00 103.69 458 GLU B N 1
ATOM 3795 C CA . GLU B 1 210 ? -0.342 40.805 -35.962 1.00 103.91 458 GLU B CA 1
ATOM 3796 C C . GLU B 1 210 ? 1.176 40.684 -35.814 1.00 103.63 458 GLU B C 1
ATOM 3797 O O . GLU B 1 210 ? 1.724 40.921 -34.737 1.00 103.62 458 GLU B O 1
ATOM 3803 N N . PHE B 1 211 ? 1.844 40.330 -36.912 1.00 102.69 459 PHE B N 1
ATOM 3804 C CA . PHE B 1 211 ? 3.296 40.135 -36.937 1.00 101.29 459 PHE B CA 1
ATOM 3805 C C . PHE B 1 211 ? 3.612 38.870 -36.140 1.00 99.95 459 PHE B C 1
ATOM 3806 O O . PHE B 1 211 ? 4.510 38.861 -35.298 1.00 100.30 459 PHE B O 1
ATOM 3814 N N . ASN B 1 212 ? 2.869 37.802 -36.420 1.00 98.02 460 ASN B N 1
ATOM 3815 C CA . ASN B 1 212 ? 3.033 36.534 -35.716 1.00 95.85 460 ASN B CA 1
ATOM 3816 C C . ASN B 1 212 ? 2.813 36.727 -34.226 1.00 93.85 460 ASN B C 1
ATOM 3817 O O . ASN B 1 212 ? 3.333 35.974 -33.402 1.00 93.26 460 ASN B O 1
ATOM 3822 N N . ASN B 1 213 ? 2.040 37.756 -33.897 1.00 91.29 461 ASN B N 1
ATOM 3823 C CA . ASN B 1 213 ? 1.704 38.077 -32.518 1.00 87.77 461 ASN B CA 1
ATOM 3824 C C . ASN B 1 213 ? 0.293 37.536 -32.309 1.00 84.55 461 ASN B C 1
ATOM 3825 O O . ASN B 1 213 ? -0.656 38.297 -32.112 1.00 84.33 461 ASN B O 1
ATOM 3830 N N . SER B 1 214 ? 0.170 36.212 -32.379 1.00 80.80 462 SER B N 1
ATOM 3831 C CA . SER B 1 214 ? -1.110 35.533 -32.207 1.00 76.09 462 SER B CA 1
ATOM 3832 C C . SER B 1 214 ? -1.674 35.730 -30.801 1.00 73.04 462 SER B C 1
ATOM 3833 O O . SER B 1 214 ? -1.015 35.441 -29.801 1.00 72.05 462 SER B O 1
ATOM 3836 N N . LYS B 1 215 ? -2.905 36.227 -30.744 1.00 69.10 463 LYS B N 1
ATOM 3837 C CA . LYS B 1 215 ? -3.579 36.492 -29.484 1.00 64.89 463 LYS B CA 1
ATOM 3838 C C . LYS B 1 215 ? -5.059 36.124 -29.567 1.00 62.91 463 LYS B C 1
ATOM 3839 O O . LYS B 1 215 ? -5.581 35.855 -30.644 1.00 63.78 463 LYS B O 1
ATOM 3851 N N . THR B 1 217 ? -8.851 37.530 -28.385 1.00 55.25 465 THR B N 1
ATOM 3852 C CA . THR B 1 217 ? -9.517 38.725 -27.894 1.00 54.14 465 THR B CA 1
ATOM 3853 C C . THR B 1 217 ? -11.035 38.598 -27.871 1.00 55.25 465 THR B C 1
ATOM 3854 O O . THR B 1 217 ? -11.609 37.736 -28.534 1.00 54.08 465 THR B O 1
ATOM 3858 N N . THR B 1 218 ? -11.670 39.467 -27.090 1.00 54.36 466 THR B N 1
ATOM 3859 C CA . THR B 1 218 ? -13.119 39.512 -26.970 1.00 54.64 466 THR B CA 1
ATOM 3860 C C . THR B 1 218 ? -13.493 40.899 -26.473 1.00 57.64 466 THR B C 1
ATOM 3861 O O . THR B 1 218 ? -12.744 41.520 -25.710 1.00 57.80 466 THR B O 1
ATOM 3865 N N . LYS B 1 219 ? -14.651 41.386 -26.906 1.00 57.93 467 LYS B N 1
ATOM 3866 C CA . LYS B 1 219 ? -15.104 42.707 -26.508 1.00 56.90 467 LYS B CA 1
ATOM 3867 C C . LYS B 1 219 ? -16.572 42.697 -26.116 1.00 55.36 467 LYS B C 1
ATOM 3868 O O . LYS B 1 219 ? -17.078 43.677 -25.572 1.00 54.12 467 LYS B O 1
ATOM 3874 N N . SER B 1 220 ? -17.253 41.589 -26.393 1.00 54.18 468 SER B N 1
ATOM 3875 C CA . SER B 1 220 ? -18.665 41.465 -26.052 1.00 53.93 468 SER B CA 1
ATOM 3876 C C . SER B 1 220 ? -18.871 41.775 -24.577 1.00 53.24 468 SER B C 1
ATOM 3877 O O . SER B 1 220 ? -18.001 41.512 -23.748 1.00 54.77 468 SER B O 1
ATOM 3880 N N . ILE B 1 221 ? -20.032 42.325 -24.255 1.00 50.40 469 ILE B N 1
ATOM 3881 C CA . ILE B 1 221 ? -20.352 42.698 -22.889 1.00 47.94 469 ILE B CA 1
ATOM 3882 C C . ILE B 1 221 ? -20.434 41.534 -21.895 1.00 47.84 469 ILE B C 1
ATOM 3883 O O . ILE B 1 221 ? -20.021 41.670 -20.738 1.00 45.74 469 ILE B O 1
ATOM 3888 N N . ASN B 1 222 ? -20.956 40.391 -22.323 1.00 47.00 470 ASN B N 1
ATOM 3889 C CA . ASN B 1 222 ? -21.054 39.268 -21.395 1.00 47.53 470 ASN B CA 1
ATOM 3890 C C . ASN B 1 222 ? -19.701 38.617 -21.152 1.00 45.04 470 ASN B C 1
ATOM 3891 O O . ASN B 1 222 ? -19.404 38.208 -20.033 1.00 46.12 470 ASN B O 1
ATOM 3896 N N . ASP B 1 223 ? -18.888 38.510 -22.195 1.00 43.92 471 ASP B N 1
ATOM 3897 C CA . ASP B 1 223 ? -17.568 37.912 -22.045 1.00 44.93 471 ASP B CA 1
ATOM 3898 C C . ASP B 1 223 ? -16.751 38.714 -21.033 1.00 46.28 471 ASP B C 1
ATOM 3899 O O . ASP B 1 223 ? -16.095 38.145 -20.157 1.00 46.56 471 ASP B O 1
ATOM 3904 N N . ILE B 1 224 ? -16.812 40.037 -21.154 1.00 43.78 472 ILE B N 1
ATOM 3905 C CA . ILE B 1 224 ? -16.097 40.922 -20.252 1.00 42.38 472 ILE B CA 1
ATOM 3906 C C . ILE B 1 224 ? -16.596 40.722 -18.825 1.00 43.05 472 ILE B C 1
ATOM 3907 O O . ILE B 1 224 ? -15.799 40.683 -17.885 1.00 41.49 472 ILE B O 1
ATOM 3912 N N . LYS B 1 225 ? -17.913 40.593 -18.664 1.00 40.73 473 LYS B N 1
ATOM 3913 C CA . LYS B 1 225 ? -18.486 40.372 -17.342 1.00 38.01 473 LYS B CA 1
ATOM 3914 C C . LYS B 1 225 ? -17.913 39.084 -16.759 1.00 35.63 473 LYS B C 1
ATOM 3915 O O . LYS B 1 225 ? -17.548 39.029 -15.582 1.00 34.22 473 LYS B O 1
ATOM 3921 N N . ASN B 1 226 ? -17.848 38.052 -17.591 1.00 32.93 474 ASN B N 1
ATOM 3922 C CA . ASN B 1 226 ? -17.323 36.759 -17.167 1.00 35.10 474 ASN B CA 1
ATOM 3923 C C . ASN B 1 226 ? -15.865 36.871 -16.708 1.00 34.63 474 ASN B C 1
ATOM 3924 O O . ASN B 1 226 ? -15.489 36.314 -15.687 1.00 33.52 474 ASN B O 1
ATOM 3929 N N . VAL B 1 227 ? -15.052 37.604 -17.463 1.00 35.87 475 VAL B N 1
ATOM 3930 C CA . VAL B 1 227 ? -13.646 37.780 -17.121 1.00 34.62 475 VAL B CA 1
ATOM 3931 C C . VAL B 1 227 ? -13.511 38.557 -15.830 1.00 33.43 475 VAL B C 1
ATOM 3932 O O . VAL B 1 227 ? -12.798 38.143 -14.922 1.00 33.33 475 VAL B O 1
ATOM 3936 N N . VAL B 1 228 ? -14.204 39.687 -15.750 1.00 32.79 476 VAL B N 1
ATOM 3937 C CA . VAL B 1 228 ? -14.140 40.508 -14.560 1.00 31.44 476 VAL B CA 1
ATOM 3938 C C . VAL B 1 228 ? -14.570 39.734 -13.318 1.00 33.77 476 VAL B C 1
ATOM 3939 O O . VAL B 1 228 ? -13.876 39.780 -12.304 1.00 32.61 476 VAL B O 1
ATOM 3951 N N . PHE B 1 230 ? -14.615 36.477 -12.796 1.00 33.00 478 PHE B N 1
ATOM 3952 C CA . PHE B 1 230 ? -13.716 35.361 -12.492 1.00 30.50 478 PHE B CA 1
ATOM 3953 C C . PHE B 1 230 ? -12.496 35.929 -11.767 1.00 27.83 478 PHE B C 1
ATOM 3954 O O . PHE B 1 230 ? -12.030 35.373 -10.779 1.00 28.06 478 PHE B O 1
ATOM 3962 N N . ILE B 1 231 ? -11.969 37.027 -12.287 1.00 25.86 479 ILE B N 1
ATOM 3963 C CA . ILE B 1 231 ? -10.815 37.655 -11.678 1.00 25.85 479 ILE B CA 1
ATOM 3964 C C . ILE B 1 231 ? -11.174 38.154 -10.291 1.00 26.93 479 ILE B C 1
ATOM 3965 O O . ILE B 1 231 ? -10.441 37.934 -9.326 1.00 29.69 479 ILE B O 1
ATOM 3970 N N . ASN B 1 232 ? -12.322 38.811 -10.193 1.00 27.85 480 ASN B N 1
ATOM 3971 C CA . ASN B 1 232 ? -12.778 39.356 -8.931 1.00 27.57 480 ASN B CA 1
ATOM 3972 C C . ASN B 1 232 ? -13.100 38.336 -7.856 1.00 30.10 480 ASN B C 1
ATOM 3973 O O . ASN B 1 232 ? -12.812 38.561 -6.669 1.00 29.21 480 ASN B O 1
ATOM 3978 N N . ASN B 1 233 ? -13.716 37.227 -8.254 1.00 28.56 481 ASN B N 1
ATOM 3979 C CA . ASN B 1 233 ? -14.095 36.201 -7.286 1.00 28.99 481 ASN B CA 1
ATOM 3980 C C . ASN B 1 233 ? -12.999 35.197 -6.931 1.00 25.13 481 ASN B C 1
ATOM 3981 O O . ASN B 1 233 ? -13.210 34.343 -6.088 1.00 24.66 481 ASN B O 1
ATOM 3986 N N . ASN B 1 234 ? -11.845 35.285 -7.575 1.00 24.33 482 ASN B N 1
ATOM 3987 C CA . ASN B 1 234 ? -10.763 34.343 -7.306 1.00 25.64 482 ASN B CA 1
ATOM 3988 C C . ASN B 1 234 ? -9.956 34.805 -6.101 1.00 26.67 482 ASN B C 1
ATOM 3989 O O . ASN B 1 234 ? -9.555 35.960 -6.034 1.00 23.30 482 ASN B O 1
ATOM 3994 N N . PRO B 1 235 ? -9.714 33.911 -5.129 1.00 29.33 483 PRO B N 1
ATOM 3995 C CA . PRO B 1 235 ? -8.935 34.302 -3.945 1.00 28.18 483 PRO B CA 1
ATOM 3996 C C . PRO B 1 235 ? -7.466 34.517 -4.293 1.00 27.09 483 PRO B C 1
ATOM 3997 O O . PRO B 1 235 ? -6.739 35.161 -3.539 1.00 29.85 483 PRO B O 1
ATOM 4001 N N . ILE B 1 236 ? -7.035 33.963 -5.428 1.00 23.42 484 ILE B N 1
ATOM 4002 C CA . ILE B 1 236 ? -5.667 34.129 -5.898 1.00 24.44 484 ILE B CA 1
ATOM 4003 C C . ILE B 1 236 ? -5.691 35.421 -6.720 1.00 27.22 484 ILE B C 1
ATOM 4004 O O . ILE B 1 236 ? -6.494 35.555 -7.647 1.00 27.10 484 ILE B O 1
ATOM 4009 N N . LYS B 1 237 ? -4.818 36.370 -6.386 1.00 25.85 485 LYS B N 1
ATOM 4010 C CA . LYS B 1 237 ? -4.843 37.665 -7.056 1.00 24.84 485 LYS B CA 1
ATOM 4011 C C . LYS B 1 237 ? -3.658 38.140 -7.878 1.00 24.46 485 LYS B C 1
ATOM 4012 O O . LYS B 1 237 ? -2.539 37.651 -7.733 1.00 19.42 485 LYS B O 1
ATOM 4018 N N . LEU B 1 238 ? -3.933 39.112 -8.750 1.00 23.13 486 LEU B N 1
ATOM 4019 C CA . LEU B 1 238 ? -2.900 39.746 -9.565 1.00 24.02 486 LEU B CA 1
ATOM 4020 C C . LEU B 1 238 ? -2.078 40.540 -8.539 1.00 24.09 486 LEU B C 1
ATOM 4021 O O . LEU B 1 238 ? -2.646 41.192 -7.672 1.00 25.24 486 LEU B O 1
ATOM 4026 N N . LEU B 1 239 ? -0.753 40.502 -8.651 1.00 23.74 487 LEU B N 1
ATOM 4027 C CA . LEU B 1 239 ? 0.113 41.150 -7.671 1.00 22.88 487 LEU B CA 1
ATOM 4028 C C . LEU B 1 239 ? 0.970 42.304 -8.158 1.00 24.30 487 LEU B C 1
ATOM 4029 O O . LEU B 1 239 ? 1.359 43.156 -7.359 1.00 25.39 487 LEU B O 1
ATOM 4034 N N . GLY B 1 240 ? 1.276 42.328 -9.451 1.00 21.70 488 GLY B N 1
ATOM 4035 C CA . GLY B 1 240 ? 2.117 43.381 -9.984 1.00 23.90 488 GLY B CA 1
ATOM 4036 C C . GLY B 1 240 ? 1.369 44.418 -10.799 1.00 24.15 488 GLY B C 1
ATOM 4037 O O . GLY B 1 240 ? 0.201 44.695 -10.532 1.00 20.17 488 GLY B O 1
ATOM 4038 N N . TYR B 1 241 ? 2.050 44.989 -11.789 1.00 23.33 489 TYR B N 1
ATOM 4039 C CA . TYR B 1 241 ? 1.452 46.006 -12.653 1.0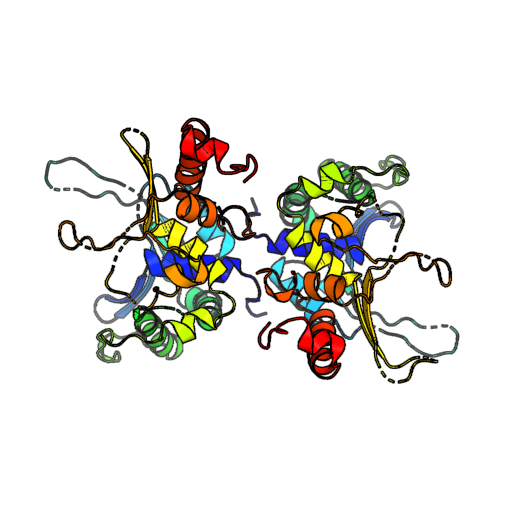0 28.50 489 TYR B CA 1
ATOM 4040 C C . TYR B 1 241 ? 0.103 45.555 -13.241 1.00 27.94 489 TYR B C 1
ATOM 4041 O O . TYR B 1 241 ? -0.855 46.334 -13.316 1.00 29.94 489 TYR B O 1
ATOM 4050 N N . LYS B 1 242 ? 0.016 44.286 -13.627 1.00 27.56 490 LYS B N 1
ATOM 4051 C CA . LYS B 1 242 ? -1.214 43.769 -14.213 1.00 27.16 490 LYS B CA 1
ATOM 4052 C C . LYS B 1 242 ? -2.450 44.035 -13.351 1.00 29.02 490 LYS B C 1
ATOM 4053 O O . LYS B 1 242 ? -3.579 44.129 -13.858 1.00 25.12 490 LYS B O 1
ATOM 4059 N N . LYS B 1 243 ? -2.232 44.140 -12.043 1.00 27.45 491 LYS B N 1
ATOM 4060 C CA . LYS B 1 243 ? -3.310 44.398 -11.108 1.00 27.44 491 LYS B CA 1
ATOM 4061 C C . LYS B 1 243 ? -3.752 45.849 -11.241 1.00 27.07 491 LYS B C 1
ATOM 4062 O O . LYS B 1 243 ? -4.939 46.167 -11.138 1.00 23.49 491 LYS B O 1
ATOM 4068 N N . LEU B 1 244 ? -2.777 46.727 -11.453 1.00 26.98 492 LEU B N 1
ATOM 4069 C CA . LEU B 1 244 ? -3.058 48.147 -11.611 1.00 27.86 492 LEU B CA 1
ATOM 4070 C C . LEU B 1 244 ? -3.797 48.369 -12.937 1.00 27.40 492 LEU B C 1
ATOM 4071 O O . LEU B 1 244 ? -4.724 49.168 -13.008 1.00 27.16 492 LEU B O 1
ATOM 4076 N N . GLN B 1 245 ? -3.389 47.649 -13.977 1.00 24.26 493 GLN B N 1
ATOM 4077 C CA . GLN B 1 245 ? -4.027 47.783 -15.287 1.00 28.65 493 GLN B CA 1
ATOM 4078 C C . GLN B 1 245 ? -5.478 47.345 -15.171 1.00 31.06 493 GLN B C 1
ATOM 4079 O O . GLN B 1 245 ? -6.377 47.982 -15.720 1.00 31.38 493 GLN B O 1
ATOM 4085 N N . TYR B 1 246 ? -5.686 46.249 -14.444 1.00 28.76 494 TYR B N 1
ATOM 4086 C CA . TYR B 1 246 ? -7.010 45.695 -14.218 1.00 27.89 494 TYR B CA 1
ATOM 4087 C C . TYR B 1 246 ? -7.899 46.669 -13.460 1.00 29.56 494 TYR B C 1
ATOM 4088 O O . TYR B 1 246 ? -9.061 46.881 -13.821 1.00 29.36 494 TYR B O 1
ATOM 4097 N N . LEU B 1 247 ? -7.365 47.235 -12.387 1.00 26.82 495 LEU B N 1
ATOM 4098 C CA . LEU B 1 247 ? -8.132 48.184 -11.593 1.00 29.59 495 LEU B CA 1
ATOM 4099 C C . LEU B 1 247 ? -8.421 49.448 -12.413 1.00 32.30 495 LEU B C 1
ATOM 4100 O O . LEU B 1 247 ? -9.480 50.063 -12.260 1.00 32.94 495 LEU B O 1
ATOM 4105 N N . LEU B 1 248 ? -7.488 49.845 -13.278 1.00 33.93 496 LEU B N 1
ATOM 4106 C CA . LEU B 1 248 ? -7.717 51.027 -14.110 1.00 36.38 496 LEU B CA 1
ATOM 4107 C C . LEU B 1 248 ? -8.765 50.666 -15.152 1.00 36.84 496 LEU B C 1
ATOM 4108 O O . LEU B 1 248 ? -9.576 51.495 -15.542 1.00 40.67 496 LEU B O 1
ATOM 4113 N N . PHE B 1 249 ? -8.747 49.414 -15.593 1.00 36.19 497 PHE B N 1
ATOM 4114 C CA . PHE B 1 249 ? -9.698 48.932 -16.579 1.00 37.11 497 PHE B CA 1
ATOM 4115 C C . PHE B 1 249 ? -11.114 49.058 -16.024 1.00 40.52 497 PHE B C 1
ATOM 4116 O O . PHE B 1 249 ? -12.012 49.559 -16.700 1.00 42.06 497 PHE B O 1
ATOM 4124 N N . LEU B 1 250 ? -11.302 48.595 -14.789 1.00 40.57 498 LEU B N 1
ATOM 4125 C CA . LEU B 1 250 ? -12.600 48.655 -14.121 1.00 42.13 498 LEU B CA 1
ATOM 4126 C C . LEU B 1 250 ? -13.036 50.099 -13.918 1.00 43.19 498 LEU B C 1
ATOM 4127 O O . LEU B 1 250 ? -14.211 50.437 -14.083 1.00 42.67 498 LEU B O 1
ATOM 4132 N N . LYS B 1 251 ? -12.082 50.942 -13.544 1.00 43.36 499 LYS B N 1
ATOM 4133 C CA . LYS B 1 251 ? -12.355 52.355 -13.323 1.00 44.99 499 LYS B CA 1
ATOM 4134 C C . LYS B 1 251 ? -12.992 52.925 -14.589 1.00 45.32 499 LYS B C 1
ATOM 4135 O O . LYS B 1 251 ? -13.978 53.659 -14.531 1.00 44.85 499 LYS B O 1
ATOM 4138 N N . ASP B 1 252 ? -12.428 52.560 -15.735 1.00 46.62 500 ASP B N 1
ATOM 4139 C CA . ASP B 1 252 ? -12.930 53.019 -17.024 1.00 47.37 500 ASP B CA 1
ATOM 4140 C C . ASP B 1 252 ? -14.268 52.378 -17.369 1.00 46.48 500 ASP B C 1
ATOM 4141 O O . ASP B 1 252 ? -15.227 53.065 -17.708 1.00 46.38 500 ASP B O 1
ATOM 4146 N N . LEU B 1 253 ? -14.313 51.055 -17.281 1.00 43.64 501 LEU B N 1
ATOM 4147 C CA . LEU B 1 253 ? -15.504 50.287 -17.601 1.00 42.36 501 LEU B CA 1
ATOM 4148 C C . LEU B 1 253 ? -16.743 50.851 -16.906 1.00 43.31 501 LEU B C 1
ATOM 4149 O O . LEU B 1 253 ? -17.855 50.769 -17.439 1.00 43.16 501 LEU B O 1
ATOM 4154 N N . ARG B 1 254 ? -16.552 51.428 -15.721 1.00 44.36 502 ARG B N 1
ATOM 4155 C CA . ARG B 1 254 ? -17.669 51.997 -14.966 1.00 46.08 502 ARG B CA 1
ATOM 4156 C C . ARG B 1 254 ? -18.288 53.210 -15.656 1.00 47.19 502 ARG B C 1
ATOM 4157 O O . ARG B 1 254 ? -19.446 53.541 -15.412 1.00 46.52 502 ARG B O 1
ATOM 4165 N N . THR B 1 255 ? -17.513 53.882 -16.502 1.00 48.58 503 THR B N 1
ATOM 4166 C CA . THR B 1 255 ? -18.010 55.061 -17.198 1.00 49.23 503 THR B CA 1
ATOM 4167 C C . THR B 1 255 ? -18.655 54.713 -18.534 1.00 51.37 503 THR B C 1
ATOM 4168 O O . THR B 1 255 ? -19.452 55.491 -19.060 1.00 52.48 503 THR B O 1
ATOM 4172 N N . ILE B 1 256 ? -18.316 53.553 -19.089 1.00 50.71 504 ILE B N 1
ATOM 4173 C CA . ILE B 1 256 ? -18.900 53.150 -20.361 1.00 51.54 504 ILE B CA 1
ATOM 4174 C C . ILE B 1 256 ? -20.310 52.627 -20.114 1.00 53.71 504 ILE B C 1
ATOM 4175 O O . ILE B 1 256 ? -20.500 51.569 -19.510 1.00 54.78 504 ILE B O 1
ATOM 4180 N N . THR B 1 257 ? -21.291 53.385 -20.592 1.00 54.17 505 THR B N 1
ATOM 4181 C CA . THR B 1 257 ? -22.704 53.061 -20.436 1.00 52.68 505 THR B CA 1
ATOM 4182 C C . THR B 1 257 ? -23.123 51.604 -20.623 1.00 50.30 505 THR B C 1
ATOM 4183 O O . THR B 1 257 ? -23.633 50.984 -19.688 1.00 51.59 505 THR B O 1
ATOM 4187 N N . LYS B 1 258 ? -22.924 51.055 -21.817 1.00 45.51 506 LYS B N 1
ATOM 4188 C CA . LYS B 1 258 ? -23.352 49.683 -22.057 1.00 45.51 506 LYS B CA 1
ATOM 4189 C C . LYS B 1 258 ? -22.744 48.627 -21.142 1.00 45.25 506 LYS B C 1
ATOM 4190 O O . LYS B 1 258 ? -23.295 47.540 -21.005 1.00 45.65 506 LYS B O 1
ATOM 4196 N N . TYR B 1 259 ? -21.619 48.928 -20.505 1.00 45.96 507 TYR B N 1
ATOM 4197 C CA . TYR B 1 259 ? -21.012 47.943 -19.616 1.00 45.21 507 TYR B CA 1
ATOM 4198 C C . TYR B 1 259 ? -21.434 48.129 -18.160 1.00 45.20 507 TYR B C 1
ATOM 4199 O O . TYR B 1 259 ? -21.904 47.187 -17.515 1.00 44.34 507 TYR B O 1
ATOM 4208 N N . ASN B 1 260 ? -21.276 49.346 -17.652 1.00 45.46 508 ASN B N 1
ATOM 4209 C CA . ASN B 1 260 ? -21.614 49.646 -16.267 1.00 47.30 508 ASN B CA 1
ATOM 4210 C C . ASN B 1 260 ? -23.066 49.350 -15.913 1.00 49.48 508 ASN B C 1
ATOM 4211 O O . ASN B 1 260 ? -23.392 49.150 -14.743 1.00 48.92 508 ASN B O 1
ATOM 4216 N N . ASN B 1 261 ? -23.937 49.319 -16.918 1.00 51.54 509 ASN B N 1
ATOM 4217 C CA . ASN B 1 261 ? -25.349 49.050 -16.681 1.00 53.00 509 ASN B CA 1
ATOM 4218 C C . ASN B 1 261 ? -25.647 47.562 -16.753 1.00 52.85 509 ASN B C 1
ATOM 4219 O O . ASN B 1 261 ? -26.488 47.054 -16.015 1.00 56.70 509 ASN B O 1
ATOM 4224 N N . TYR B 1 262 ? -24.948 46.864 -17.638 1.00 51.19 510 TYR B N 1
ATOM 4225 C CA . TYR B 1 262 ? -25.144 45.427 -17.816 1.00 47.88 510 TYR B CA 1
ATOM 4226 C C . TYR B 1 262 ? -24.864 44.599 -16.556 1.00 46.03 510 TYR B C 1
ATOM 4227 O O . TYR B 1 262 ? -25.398 43.498 -16.404 1.00 45.07 510 TYR B O 1
ATOM 4236 N N . PHE B 1 263 ? -24.019 45.106 -15.661 1.00 42.13 511 PHE B N 1
ATOM 4237 C CA . PHE B 1 263 ? -23.729 44.363 -14.436 1.00 42.87 511 PHE B CA 1
ATOM 4238 C C . PHE B 1 263 ? -23.031 45.200 -13.361 1.00 43.01 511 PHE B C 1
ATOM 4239 O O . PHE B 1 263 ? -22.687 46.369 -13.587 1.00 38.73 511 PHE B O 1
ATOM 4247 N N . LYS B 1 264 ? -22.837 44.608 -12.184 1.00 43.82 512 LYS B N 1
ATOM 4248 C CA . LYS B 1 264 ? -22.192 45.330 -11.094 1.00 46.09 512 LYS B CA 1
ATOM 4249 C C . LYS B 1 264 ? -20.679 45.177 -11.040 1.00 45.71 512 LYS B C 1
ATOM 4250 O O . LYS B 1 264 ? -20.153 44.253 -10.417 1.00 44.65 512 LYS B O 1
ATOM 4256 N N . ILE B 1 265 ? -19.991 46.101 -11.697 1.00 45.50 513 ILE B N 1
ATOM 4257 C CA . ILE B 1 265 ? -18.539 46.131 -11.713 1.00 46.66 513 ILE B CA 1
ATOM 4258 C C . ILE B 1 265 ? -18.141 46.378 -10.251 1.00 46.86 513 ILE B C 1
ATOM 4259 O O . ILE B 1 265 ? -18.382 47.454 -9.711 1.00 49.58 513 ILE B O 1
ATOM 4264 N N . PRO B 1 266 ? -17.539 45.373 -9.591 1.00 48.55 514 PRO B N 1
ATOM 4265 C CA . PRO B 1 266 ? -17.110 45.454 -8.189 1.00 48.64 514 PRO B CA 1
ATOM 4266 C C . PRO B 1 266 ? -16.176 46.606 -7.851 1.00 49.01 514 PRO B C 1
ATOM 4267 O O . PRO B 1 266 ? -15.436 47.093 -8.701 1.00 48.85 514 PRO B O 1
ATOM 4271 N N . SER B 1 267 ? -16.215 47.027 -6.591 1.00 50.92 515 SER B N 1
ATOM 4272 C CA . SER B 1 267 ? -15.391 48.132 -6.122 1.00 52.14 515 SER B CA 1
ATOM 4273 C C . SER B 1 267 ? -14.300 47.703 -5.152 1.00 52.51 515 SER B C 1
ATOM 4274 O O . SER B 1 267 ? -13.505 48.526 -4.710 1.00 53.25 515 SER B O 1
ATOM 4277 N N . LYS B 1 268 ? -14.266 46.418 -4.818 1.00 53.97 516 LYS B N 1
ATOM 4278 C CA . LYS B 1 268 ? -13.258 45.902 -3.901 1.00 54.51 516 LYS B CA 1
ATOM 4279 C C . LYS B 1 268 ? -12.436 44.778 -4.543 1.00 55.22 516 LYS B C 1
ATOM 4280 O O . LYS B 1 268 ? -12.992 43.792 -5.040 1.00 57.07 516 LYS B O 1
ATOM 4282 N N . TYR B 1 269 ? -11.114 44.949 -4.538 1.00 52.38 517 TYR B N 1
ATOM 4283 C CA . TYR B 1 269 ? -10.163 43.970 -5.082 1.00 50.23 517 TYR B CA 1
ATOM 4284 C C . TYR B 1 269 ? -8.782 44.275 -4.506 1.00 52.63 517 TYR B C 1
ATOM 4285 O O . TYR B 1 269 ? -8.004 44.976 -5.190 1.00 56.00 517 TYR B O 1
#